Protein AF-0000000075739418 (afdb_homodimer)

Radius of gyration: 28.72 Å; Cα contacts (8 Å, |Δi|>4): 915; chains: 2; bounding box: 95×94×82 Å

Foldseek 3Di:
DDPDPPDDPPPPVPPPVVVVVVLVVLLVVLQVLLLLLLLLQLLLCVFQVHRLLCLVVLVVVLVVCVVPVVPDPNLLSVLSNVLLVLLLVVLCVLQDPPLDRALLSLLVLLLLLLVLLVCLLCCVPPPVNVVVCVVVVHDNSSSSSSSSSSSLSNQLNSQCSHPPASRGSSPLVVLVVVLVVQVVCCVPPNRPVSNNVSSVSSVVSSVVSNVVSNVVCVVSPSNSSNVSSVVSNVSSVVSVVVSVVVVVVVVVVVVPPPPVVDDPPPPPD/DDPDPPDDPPPPVPPPVVVVVVLVVLLVVLLVLLLLLLLLQLLLCVFQVHRLLCLVVLVVVLVVCVVPVVPDPNLLSVLSNVLLVLLLVVLCVLQDPPLDRALLSLLVLLLLLLVLLVCLLCCVPPPVNVVVCVVVVHDNSSSSSSSSSSSLSNQLNSQCSHPPASRGSSPLVVLVVVLVVQVVCCVPPNRPVSNNVSSVSSVVSSVVSNVVSNVVCVVSPSNSSNVSSVVSNVSSVVSVVVSVVVVVVVVVVVVVPPPVVDDPPPPPD

Structure (mmCIF, N/CA/C/O backbone):
data_AF-0000000075739418-model_v1
#
loop_
_entity.id
_entity.type
_entity.pdbx_description
1 polymer 'Conserved hypothetical membrane protein'
#
loop_
_atom_site.group_PDB
_atom_site.id
_atom_site.type_symbol
_atom_site.label_atom_id
_atom_site.label_alt_id
_atom_site.label_comp_id
_atom_site.label_asym_id
_atom_site.label_entity_id
_atom_site.label_seq_id
_atom_site.pdbx_PDB_ins_code
_atom_site.Cartn_x
_atom_site.Cartn_y
_atom_site.Cartn_z
_atom_site.occupancy
_atom_site.B_iso_or_equiv
_atom_site.auth_seq_id
_atom_site.auth_comp_id
_atom_site.auth_asym_id
_atom_site.auth_atom_id
_atom_site.pdbx_PDB_model_num
ATOM 1 N N . MET A 1 1 ? 26.734 69.5 -6.883 1 33.28 1 MET A N 1
ATOM 2 C CA . MET A 1 1 ? 26.125 68.5 -5.949 1 33.28 1 MET A CA 1
ATOM 3 C C . MET A 1 1 ? 25.641 67.25 -6.672 1 33.28 1 MET A C 1
ATOM 5 O O . MET A 1 1 ? 24.688 67.312 -7.449 1 33.28 1 MET A O 1
ATOM 9 N N . LYS A 1 2 ? 26.562 66.312 -7.051 1 45.12 2 LYS A N 1
ATOM 10 C CA . LYS A 1 2 ? 26.406 65.125 -7.902 1 45.12 2 LYS A CA 1
ATOM 11 C C . LYS A 1 2 ? 25.469 64.125 -7.258 1 45.12 2 LYS A C 1
ATOM 13 O O . LYS A 1 2 ? 25.578 63.844 -6.059 1 45.12 2 LYS A O 1
ATOM 18 N N . PRO A 1 3 ? 24.281 63.875 -7.848 1 43.75 3 PRO A N 1
ATOM 19 C CA . PRO A 1 3 ? 23.344 62.938 -7.246 1 43.75 3 PRO A CA 1
ATOM 20 C C . PRO A 1 3 ? 23.969 61.594 -6.941 1 43.75 3 PRO A C 1
ATOM 22 O O . PRO A 1 3 ? 24.891 61.156 -7.641 1 43.75 3 PRO A O 1
ATOM 25 N N . HIS A 1 4 ? 24.062 61.156 -5.66 1 43.66 4 HIS A N 1
ATOM 26 C CA . HIS A 1 4 ? 24.578 59.875 -5.156 1 43.66 4 HIS A CA 1
ATOM 27 C C . HIS A 1 4 ? 23.844 58.719 -5.789 1 43.66 4 HIS A C 1
ATOM 29 O O . HIS A 1 4 ? 22.625 58.75 -5.953 1 43.66 4 HIS A O 1
ATOM 35 N N . PRO A 1 5 ? 24.5 57.875 -6.637 1 45.06 5 PRO A N 1
ATOM 36 C CA . PRO A 1 5 ? 23.906 56.719 -7.301 1 45.06 5 PRO A CA 1
ATOM 37 C C . PRO A 1 5 ? 23.141 55.812 -6.336 1 45.06 5 PRO A C 1
ATOM 39 O O . PRO A 1 5 ? 23.562 55.625 -5.191 1 45.06 5 PRO A O 1
ATOM 42 N N . GLY A 1 6 ? 21.766 55.812 -6.324 1 41.09 6 GLY A N 1
ATOM 43 C CA . GLY A 1 6 ? 20.859 54.969 -5.555 1 41.09 6 GLY A CA 1
ATOM 44 C C . GLY A 1 6 ? 21.25 53.5 -5.555 1 41.09 6 GLY A C 1
ATOM 45 O O . GLY A 1 6 ? 21.797 53 -6.539 1 41.09 6 GLY A O 1
ATOM 46 N N . THR A 1 7 ? 21.656 52.906 -4.395 1 43.12 7 THR A N 1
ATOM 47 C CA . THR A 1 7 ? 21.953 51.5 -4.109 1 43.12 7 THR A CA 1
ATOM 48 C C . THR A 1 7 ? 20.859 50.594 -4.66 1 43.12 7 THR A C 1
ATOM 50 O O . THR A 1 7 ? 19.688 50.781 -4.328 1 43.12 7 THR A O 1
ATOM 53 N N . ARG A 1 8 ? 21.062 50.031 -5.875 1 42.56 8 ARG A N 1
ATOM 54 C CA . ARG A 1 8 ? 20.172 49.031 -6.43 1 42.56 8 ARG A CA 1
ATOM 55 C C . ARG A 1 8 ? 19.875 47.906 -5.414 1 42.56 8 ARG A C 1
ATOM 57 O O . ARG A 1 8 ? 20.797 47.406 -4.762 1 42.56 8 ARG A O 1
ATOM 64 N N . PRO A 1 9 ? 18.625 47.781 -4.973 1 40.5 9 PRO A N 1
ATOM 65 C CA . PRO A 1 9 ? 18.297 46.688 -4.043 1 40.5 9 PRO A CA 1
ATOM 66 C C . PRO A 1 9 ? 18.875 45.344 -4.484 1 40.5 9 PRO A C 1
ATOM 68 O O . PRO A 1 9 ? 18.859 45.031 -5.676 1 40.5 9 PRO A O 1
ATOM 71 N N . GLN A 1 10 ? 19.906 44.812 -3.838 1 38.38 10 GLN A N 1
ATOM 72 C CA . GLN A 1 10 ? 20.391 43.438 -4 1 38.38 10 GLN A CA 1
ATOM 73 C C . GLN A 1 10 ? 19.219 42.469 -4.109 1 38.38 10 GLN A C 1
ATOM 75 O O . GLN A 1 10 ? 18.359 42.406 -3.227 1 38.38 10 GLN A O 1
ATOM 80 N N . SER A 1 11 ? 18.75 42.156 -5.316 1 37.47 11 SER A N 1
ATOM 81 C CA . SER A 1 11 ? 17.766 41.094 -5.602 1 37.47 11 SER A CA 1
ATOM 82 C C . SER A 1 11 ? 17.984 39.906 -4.699 1 37.47 11 SER A C 1
ATOM 84 O O . SER A 1 11 ? 19.094 39.375 -4.57 1 37.47 11 SER A O 1
ATOM 86 N N . LEU A 1 12 ? 17.141 39.688 -3.721 1 36.88 12 LEU A N 1
ATOM 87 C CA . LEU A 1 12 ? 16.906 38.5 -2.916 1 36.88 12 LEU A CA 1
ATOM 88 C C . LEU A 1 12 ? 16.891 37.25 -3.791 1 36.88 12 LEU A C 1
ATOM 90 O O . LEU A 1 12 ? 15.844 36.625 -3.992 1 36.88 12 LEU A O 1
ATOM 94 N N . ALA A 1 13 ? 17.531 37.188 -4.879 1 39.91 13 ALA A N 1
ATOM 95 C CA . ALA A 1 13 ? 17.578 36.031 -5.77 1 39.91 13 ALA A CA 1
ATOM 96 C C . ALA A 1 13 ? 18.125 34.812 -5.043 1 39.91 13 ALA A C 1
ATOM 98 O O . ALA A 1 13 ? 18.094 33.688 -5.578 1 39.91 13 ALA A O 1
ATOM 99 N N . THR A 1 14 ? 18.812 34.875 -3.984 1 41.44 14 THR A N 1
ATOM 100 C CA . THR A 1 14 ? 19.531 33.719 -3.5 1 41.44 14 THR A CA 1
ATOM 101 C C . THR A 1 14 ? 18.562 32.688 -2.926 1 41.44 14 THR A C 1
ATOM 103 O O . THR A 1 14 ? 18.875 31.484 -2.871 1 41.44 14 THR A O 1
ATOM 106 N N . GLY A 1 15 ? 17.391 33.031 -2.426 1 39.84 15 GLY A N 1
ATOM 107 C CA . GLY A 1 15 ? 16.547 32.125 -1.687 1 39.84 15 GLY A CA 1
ATOM 108 C C . GLY A 1 15 ? 15.805 31.141 -2.58 1 39.84 15 GLY A C 1
ATOM 109 O O . GLY A 1 15 ? 15.281 30.125 -2.104 1 39.84 15 GLY A O 1
ATOM 110 N N . HIS A 1 16 ? 15.352 31.453 -3.744 1 44.53 16 HIS A N 1
ATOM 111 C CA . HIS A 1 16 ? 14.562 30.609 -4.637 1 44.53 16 HIS A CA 1
ATOM 112 C C . HIS A 1 16 ? 15.391 29.453 -5.18 1 44.53 16 HIS A C 1
ATOM 114 O O . HIS A 1 16 ? 14.859 28.375 -5.43 1 44.53 16 HIS A O 1
ATOM 120 N N . ASP A 1 17 ? 16.578 29.609 -5.52 1 43.5 17 ASP A N 1
ATOM 121 C CA . ASP A 1 17 ? 17.453 28.594 -6.105 1 43.5 17 ASP A CA 1
ATOM 122 C C . ASP A 1 17 ? 17.672 27.438 -5.129 1 43.5 17 ASP A C 1
ATOM 124 O O . ASP A 1 17 ? 17.781 26.281 -5.539 1 43.5 17 ASP A O 1
ATOM 128 N N . GLY A 1 18 ? 17.859 27.781 -3.9 1 43.75 18 GLY A N 1
ATOM 129 C CA . GLY A 1 18 ? 18.094 26.781 -2.873 1 43.75 18 GLY A CA 1
ATOM 130 C C . GLY A 1 18 ? 16.938 25.812 -2.689 1 43.75 18 GLY A C 1
ATOM 131 O O . GLY A 1 18 ? 17.141 24.625 -2.436 1 43.75 18 GLY A O 1
ATOM 132 N N . HIS A 1 19 ? 15.672 26.359 -2.836 1 49.22 19 HIS A N 1
ATOM 133 C CA . HIS A 1 19 ? 14.453 25.578 -2.637 1 49.22 19 HIS A CA 1
ATOM 134 C C . HIS A 1 19 ? 14.211 24.625 -3.801 1 49.22 19 HIS A C 1
ATOM 136 O O . HIS A 1 19 ? 13.781 23.484 -3.598 1 49.22 19 HIS A O 1
ATOM 142 N N . LEU A 1 20 ? 14.406 25.188 -5.113 1 45.75 20 LEU A N 1
ATOM 143 C CA . LEU A 1 20 ? 14.234 24.344 -6.293 1 45.75 20 LEU A CA 1
ATOM 144 C C . LEU A 1 20 ? 15.242 23.203 -6.301 1 45.75 20 LEU A C 1
ATOM 146 O O . LEU A 1 20 ? 14.938 22.094 -6.742 1 45.75 20 LEU A O 1
ATOM 150 N N . SER A 1 21 ? 16.469 23.609 -5.852 1 55.28 21 SER A N 1
ATOM 151 C CA . SER A 1 21 ? 17.547 22.625 -5.793 1 55.28 21 SER A CA 1
ATOM 152 C C . SER A 1 21 ? 17.203 21.5 -4.816 1 55.28 21 SER A C 1
ATOM 154 O O . SER A 1 21 ? 17.406 20.328 -5.121 1 55.28 21 SER A O 1
ATOM 156 N N . SER A 1 22 ? 16.406 21.984 -3.965 1 72.31 22 SER A N 1
ATOM 157 C CA . SER A 1 22 ? 16.047 21.031 -2.924 1 72.31 22 SER A CA 1
ATOM 158 C C . SER A 1 22 ? 14.922 20.109 -3.396 1 72.31 22 SER A C 1
ATOM 160 O O . SER A 1 22 ? 14.945 18.906 -3.117 1 72.31 22 SER A O 1
ATOM 162 N N . LYS A 1 23 ? 14.125 20.703 -4.391 1 76.56 23 LYS A N 1
ATOM 163 C CA . LYS A 1 23 ? 13.016 19.906 -4.91 1 76.56 23 LYS A CA 1
ATOM 164 C C . LYS A 1 23 ? 13.508 18.859 -5.906 1 76.56 23 LYS A C 1
ATOM 166 O O . LYS A 1 23 ? 13.047 17.719 -5.891 1 76.56 23 LYS A O 1
ATOM 171 N N . ARG A 1 24 ? 14.445 19.312 -6.719 1 77.75 24 ARG A N 1
ATOM 172 C CA . ARG A 1 24 ? 14.984 18.391 -7.723 1 77.75 24 ARG A CA 1
ATOM 173 C C . ARG A 1 24 ? 15.773 17.266 -7.07 1 77.75 24 ARG A C 1
ATOM 175 O O . ARG A 1 24 ? 15.703 16.125 -7.512 1 77.75 24 ARG A O 1
ATOM 182 N N . VAL A 1 25 ? 16.5 17.594 -6.078 1 75.94 25 VAL A N 1
ATOM 183 C CA . VAL A 1 25 ? 17.297 16.609 -5.367 1 75.94 25 VAL A CA 1
ATOM 184 C C . VAL A 1 25 ? 16.375 15.609 -4.664 1 75.94 25 VAL A C 1
ATOM 186 O O . VAL A 1 25 ? 16.625 14.406 -4.691 1 75.94 25 VAL A O 1
ATOM 189 N N . LEU A 1 26 ? 15.305 16.125 -4.184 1 76.94 26 LEU A N 1
ATOM 190 C CA . LEU A 1 26 ? 14.344 15.258 -3.508 1 76.94 26 LEU A CA 1
ATOM 191 C C . LEU A 1 26 ? 13.672 14.305 -4.5 1 76.94 26 LEU A C 1
ATOM 193 O O . LEU A 1 26 ? 13.5 13.117 -4.211 1 76.94 26 LEU A O 1
ATOM 197 N N . LEU A 1 27 ? 13.391 14.836 -5.656 1 80.25 27 LEU A N 1
ATOM 198 C CA . LEU A 1 27 ? 12.742 14.031 -6.688 1 80.25 27 LEU A CA 1
ATOM 199 C C . LEU A 1 27 ? 13.68 12.945 -7.199 1 80.25 27 LEU A C 1
ATOM 201 O O . LEU A 1 27 ? 13.266 11.797 -7.387 1 80.25 27 LEU A O 1
ATOM 205 N N . SER A 1 28 ? 14.852 13.352 -7.383 1 84.75 28 SER A N 1
ATOM 206 C CA . SER A 1 28 ? 15.828 12.391 -7.879 1 84.75 28 SER A CA 1
ATOM 207 C C . SER A 1 28 ? 16.109 11.305 -6.848 1 84.75 28 SER A C 1
ATOM 209 O O . SER A 1 28 ? 16.188 10.117 -7.195 1 84.75 28 SER A O 1
ATOM 211 N N . TYR A 1 29 ? 16.203 11.742 -5.648 1 84.62 29 TYR A N 1
ATOM 212 C CA . TYR A 1 29 ? 16.469 10.797 -4.566 1 84.62 29 TYR A CA 1
ATOM 213 C C . TYR A 1 29 ? 15.289 9.859 -4.355 1 84.62 29 TYR A C 1
ATOM 215 O O . TYR A 1 29 ? 15.453 8.633 -4.363 1 84.62 29 TYR A O 1
ATOM 223 N N . SER A 1 30 ? 14.148 10.406 -4.281 1 86.94 30 SER A N 1
ATOM 224 C CA . SER A 1 30 ? 12.953 9.594 -4.082 1 86.94 30 SER A CA 1
ATOM 225 C C . SER A 1 30 ? 12.68 8.695 -5.281 1 86.94 30 SER A C 1
ATOM 227 O O . SER A 1 30 ? 12.289 7.539 -5.121 1 86.94 30 SER A O 1
ATOM 229 N N . GLY A 1 31 ? 12.891 9.25 -6.422 1 90.88 31 GLY A N 1
ATOM 230 C CA . GLY A 1 31 ? 12.711 8.469 -7.637 1 90.88 31 GLY A CA 1
ATOM 231 C C . GLY A 1 31 ? 13.672 7.301 -7.738 1 90.88 31 GLY A C 1
ATOM 232 O O . GLY A 1 31 ? 13.273 6.199 -8.133 1 90.88 31 GLY A O 1
ATOM 233 N N . SER A 1 32 ? 14.93 7.527 -7.434 1 94 32 SER A N 1
ATOM 234 C CA . SER A 1 32 ? 15.93 6.469 -7.48 1 94 32 SER A CA 1
ATOM 235 C C . SER A 1 32 ? 15.602 5.355 -6.488 1 94 32 SER A C 1
ATOM 237 O O . SER A 1 32 ? 15.727 4.172 -6.809 1 94 32 SER A O 1
ATOM 239 N N . LEU A 1 33 ? 15.195 5.773 -5.352 1 94.31 33 LEU A N 1
ATOM 240 C CA . LEU A 1 33 ? 14.844 4.785 -4.336 1 94.31 33 LEU A CA 1
ATOM 241 C C . LEU A 1 33 ? 13.594 4.012 -4.734 1 94.31 33 LEU A C 1
ATOM 243 O O . LEU A 1 33 ? 13.484 2.816 -4.453 1 94.31 33 LEU A O 1
ATOM 247 N N . ALA A 1 34 ? 12.688 4.703 -5.426 1 95.5 34 ALA A N 1
ATOM 248 C CA . ALA A 1 34 ? 11.5 4.02 -5.934 1 95.5 34 ALA A CA 1
ATOM 249 C C . ALA A 1 34 ? 11.883 2.99 -6.996 1 95.5 34 ALA A C 1
ATOM 251 O O . ALA A 1 34 ? 11.328 1.887 -7.023 1 95.5 34 ALA A O 1
ATOM 252 N N . PHE A 1 35 ? 12.82 3.385 -7.855 1 97 35 PHE A N 1
ATOM 253 C CA . PHE A 1 35 ? 13.336 2.453 -8.852 1 97 35 PHE A CA 1
ATOM 254 C C . PHE A 1 35 ? 13.945 1.227 -8.18 1 97 35 PHE A C 1
ATOM 256 O O . PHE A 1 35 ? 13.672 0.094 -8.578 1 97 35 PHE A O 1
ATOM 263 N N . ILE A 1 36 ? 14.719 1.446 -7.18 1 97.44 36 ILE A N 1
ATOM 264 C CA . ILE A 1 36 ? 15.375 0.381 -6.43 1 97.44 36 ILE A CA 1
ATOM 265 C C . ILE A 1 36 ? 14.32 -0.512 -5.777 1 97.44 36 ILE A C 1
ATOM 267 O O . ILE A 1 36 ? 14.422 -1.739 -5.816 1 97.44 36 ILE A O 1
ATOM 271 N N . ALA A 1 37 ? 13.336 0.09 -5.172 1 97.19 37 ALA A N 1
ATOM 272 C CA . ALA A 1 37 ? 12.273 -0.66 -4.508 1 97.19 37 ALA A CA 1
ATOM 273 C C . ALA A 1 37 ? 11.523 -1.548 -5.5 1 97.19 37 ALA A C 1
ATOM 275 O O . ALA A 1 37 ? 11.219 -2.705 -5.199 1 97.19 37 ALA A O 1
ATOM 276 N N . GLY A 1 38 ? 11.188 -0.98 -6.707 1 96.81 38 GLY A N 1
ATOM 277 C CA . GLY A 1 38 ? 10.547 -1.774 -7.742 1 96.81 38 GLY A CA 1
ATOM 278 C C . GLY A 1 38 ? 11.391 -2.951 -8.195 1 96.81 38 GLY A C 1
ATOM 279 O O . GLY A 1 38 ? 10.875 -4.055 -8.391 1 96.81 38 GLY A O 1
ATOM 280 N N . PHE A 1 39 ? 12.711 -2.711 -8.359 1 97.56 39 PHE A N 1
ATOM 281 C CA . PHE A 1 39 ? 13.664 -3.75 -8.734 1 97.56 39 PHE A CA 1
ATOM 282 C C . PHE A 1 39 ? 13.68 -4.867 -7.695 1 97.56 39 PHE A C 1
ATOM 284 O O . PHE A 1 39 ? 13.555 -6.043 -8.039 1 97.56 39 PHE A O 1
ATOM 291 N N . VAL A 1 40 ? 13.766 -4.484 -6.449 1 97.06 40 VAL A N 1
ATOM 292 C CA . VAL A 1 40 ? 13.852 -5.426 -5.34 1 97.06 40 VAL A CA 1
ATOM 293 C C . VAL A 1 40 ? 12.547 -6.211 -5.219 1 97.06 40 VAL A C 1
ATOM 295 O O . VAL A 1 40 ? 12.562 -7.422 -4.98 1 97.06 40 VAL A O 1
ATOM 298 N N . ASN A 1 41 ? 11.438 -5.539 -5.406 1 95.94 41 ASN A N 1
ATOM 299 C CA . ASN A 1 41 ? 10.141 -6.207 -5.324 1 95.94 41 ASN A CA 1
ATOM 300 C C . ASN A 1 41 ? 9.984 -7.262 -6.418 1 95.94 41 ASN A C 1
ATOM 302 O O . ASN A 1 41 ? 9.477 -8.352 -6.164 1 95.94 41 ASN A O 1
ATOM 306 N N . ALA A 1 42 ? 10.383 -6.93 -7.609 1 94.75 42 ALA A N 1
ATOM 307 C CA . ALA A 1 42 ? 10.281 -7.863 -8.727 1 94.75 42 ALA A CA 1
ATOM 308 C C . ALA A 1 42 ? 11.18 -9.078 -8.5 1 94.75 42 ALA A C 1
ATOM 310 O O . ALA A 1 42 ? 10.75 -10.219 -8.703 1 94.75 42 ALA A O 1
ATOM 311 N N . VAL A 1 43 ? 12.383 -8.836 -8.047 1 94.88 43 VAL A N 1
ATOM 312 C CA . VAL A 1 43 ? 13.297 -9.945 -7.777 1 94.88 43 VAL A CA 1
ATOM 313 C C . VAL A 1 43 ? 12.773 -10.781 -6.617 1 94.88 43 VAL A C 1
ATOM 315 O O . VAL A 1 43 ? 12.844 -12.016 -6.648 1 94.88 43 VAL A O 1
ATOM 318 N N . GLY A 1 44 ? 12.266 -10.055 -5.59 1 93.31 44 GLY A N 1
ATOM 319 C CA . GLY A 1 44 ? 11.633 -10.766 -4.492 1 93.31 44 GLY A CA 1
ATOM 320 C C . GLY A 1 44 ? 10.492 -11.664 -4.941 1 93.31 44 GLY A C 1
ATOM 321 O O . GLY A 1 44 ? 10.367 -12.797 -4.465 1 93.31 44 GLY A O 1
ATOM 322 N N . LEU A 1 45 ? 9.711 -11.188 -5.824 1 90.81 45 LEU A N 1
ATOM 323 C CA . LEU A 1 45 ? 8.609 -11.977 -6.359 1 90.81 45 LEU A CA 1
ATOM 324 C C . LEU A 1 45 ? 9.125 -13.203 -7.102 1 90.81 45 LEU A C 1
ATOM 326 O O . LEU A 1 45 ? 8.555 -14.297 -6.977 1 90.81 45 LEU A O 1
ATOM 330 N N . LEU A 1 46 ? 10.203 -13.109 -7.855 1 89.88 46 LEU A N 1
ATOM 331 C CA . LEU A 1 46 ? 10.797 -14.227 -8.578 1 89.88 46 LEU A CA 1
ATOM 332 C C . LEU A 1 46 ? 11.336 -15.273 -7.609 1 89.88 46 LEU A C 1
ATOM 334 O O . LEU A 1 46 ? 11.203 -16.469 -7.844 1 89.88 46 LEU A O 1
ATOM 338 N N . LEU A 1 47 ? 11.875 -14.781 -6.492 1 87.88 47 LEU A N 1
ATOM 339 C CA . LEU A 1 47 ? 12.578 -15.672 -5.574 1 87.88 47 LEU A CA 1
ATOM 340 C C . LEU A 1 47 ? 11.609 -16.312 -4.59 1 87.88 47 LEU A C 1
ATOM 342 O O . LEU A 1 47 ? 11.766 -17.484 -4.227 1 87.88 47 LEU A O 1
ATOM 346 N N . LEU A 1 48 ? 10.586 -15.547 -4.164 1 88.94 48 LEU A N 1
ATOM 347 C CA . LEU A 1 48 ? 9.781 -15.961 -3.02 1 88.94 48 LEU A CA 1
ATOM 348 C C . LEU A 1 48 ? 8.336 -16.203 -3.428 1 88.94 48 LEU A C 1
ATOM 350 O O . LEU A 1 48 ? 7.527 -16.672 -2.627 1 88.94 48 LEU A O 1
ATOM 354 N N . ALA A 1 49 ? 7.914 -15.836 -4.641 1 84.69 49 ALA A N 1
ATOM 355 C CA . ALA A 1 49 ? 6.559 -15.961 -5.172 1 84.69 49 ALA A CA 1
ATOM 356 C C . ALA A 1 49 ? 5.648 -14.875 -4.605 1 84.69 49 ALA A C 1
ATOM 358 O O . ALA A 1 49 ? 4.465 -14.812 -4.941 1 84.69 49 ALA A O 1
ATOM 359 N N . PHE A 1 50 ? 6.254 -14.008 -3.734 1 82.81 50 PHE A N 1
ATOM 360 C CA . PHE A 1 50 ? 5.496 -12.906 -3.15 1 82.81 50 PHE A CA 1
ATOM 361 C C . PHE A 1 50 ? 6.27 -11.602 -3.254 1 82.81 50 PHE A C 1
ATOM 363 O O . PHE A 1 50 ? 7.484 -11.578 -3.043 1 82.81 50 PHE A O 1
ATOM 370 N N . PRO A 1 51 ? 5.508 -10.57 -3.598 1 79.81 51 PRO A N 1
ATOM 371 C CA . PRO A 1 51 ? 6.188 -9.273 -3.48 1 79.81 51 PRO A CA 1
ATOM 372 C C . PRO A 1 51 ? 6.406 -8.852 -2.029 1 79.81 51 PRO A C 1
ATOM 374 O O . PRO A 1 51 ? 5.488 -8.953 -1.209 1 79.81 51 PRO A O 1
ATOM 377 N N . VAL A 1 52 ? 7.605 -8.367 -1.721 1 89.31 52 VAL A N 1
ATOM 378 C CA . VAL A 1 52 ? 8.047 -8.172 -0.342 1 89.31 52 VAL A CA 1
ATOM 379 C C . VAL A 1 52 ? 7.633 -6.785 0.145 1 89.31 52 VAL A C 1
ATOM 381 O O . VAL A 1 52 ? 7.52 -6.555 1.351 1 89.31 52 VAL A O 1
ATOM 384 N N . GLY A 1 53 ? 7.445 -5.879 -0.722 1 90.94 53 GLY A N 1
ATOM 385 C CA . GLY A 1 53 ? 7.035 -4.535 -0.344 1 90.94 53 GLY A CA 1
ATOM 386 C C . GLY A 1 53 ? 5.543 -4.309 -0.468 1 90.94 53 GLY A C 1
ATOM 387 O O . GLY A 1 53 ? 5.07 -3.17 -0.4 1 90.94 53 GLY A O 1
ATOM 388 N N . ASN A 1 54 ? 4.789 -5.312 -0.64 1 90.06 54 ASN A N 1
ATOM 389 C CA . ASN A 1 54 ? 3.352 -5.254 -0.869 1 90.06 54 ASN A CA 1
ATOM 390 C C . ASN A 1 54 ? 2.57 -5.734 0.35 1 90.06 54 ASN A C 1
ATOM 392 O O . ASN A 1 54 ? 1.867 -6.746 0.283 1 90.06 54 ASN A O 1
ATOM 396 N N . LEU A 1 55 ? 2.492 -4.961 1.368 1 93.25 55 LEU A N 1
ATOM 397 C CA . LEU A 1 55 ? 1.994 -5.441 2.652 1 93.25 55 LEU A CA 1
ATOM 398 C C . LEU A 1 55 ? 0.474 -5.566 2.631 1 93.25 55 LEU A C 1
ATOM 400 O O . LEU A 1 55 ? -0.099 -6.348 3.396 1 93.25 55 LEU A O 1
ATOM 404 N N . THR A 1 56 ? -0.206 -4.844 1.753 1 92.81 56 THR A N 1
ATOM 405 C CA . THR A 1 56 ? -1.643 -5.059 1.618 1 92.81 56 THR A CA 1
ATOM 406 C C . THR A 1 56 ? -1.935 -6.469 1.11 1 92.81 56 THR A C 1
ATOM 408 O O . THR A 1 56 ? -2.773 -7.176 1.674 1 92.81 56 THR A O 1
ATOM 411 N N . GLY A 1 57 ? -1.244 -6.91 0.089 1 90.94 57 GLY A N 1
ATOM 412 C CA . GLY A 1 57 ? -1.383 -8.266 -0.418 1 90.94 57 GLY A CA 1
ATOM 413 C C . GLY A 1 57 ? -0.956 -9.32 0.582 1 90.94 57 GLY A C 1
ATOM 414 O O . GLY A 1 57 ? -1.644 -10.328 0.758 1 90.94 57 GLY A O 1
ATOM 415 N N . VAL A 1 58 ? 0.133 -9.062 1.273 1 92.38 58 VAL A N 1
ATOM 416 C CA . VAL A 1 58 ? 0.66 -9.992 2.268 1 92.38 58 VAL A CA 1
ATOM 417 C C . VAL A 1 58 ? -0.353 -10.172 3.395 1 92.38 58 VAL A C 1
ATOM 419 O O . VAL A 1 58 ? -0.614 -11.297 3.832 1 92.38 58 VAL A O 1
ATOM 422 N N . THR A 1 59 ? -0.938 -9.102 3.773 1 92.5 59 THR A N 1
ATOM 423 C CA . THR A 1 59 ? -1.909 -9.164 4.859 1 92.5 59 THR A CA 1
ATOM 424 C C . THR A 1 59 ? -3.178 -9.883 4.414 1 92.5 59 THR A C 1
ATOM 426 O O . THR A 1 59 ? -3.768 -10.648 5.18 1 92.5 59 THR A O 1
ATOM 429 N N . THR A 1 60 ? -3.598 -9.594 3.205 1 92.06 60 THR A N 1
ATOM 430 C CA . THR A 1 60 ? -4.742 -10.32 2.664 1 92.06 60 THR A CA 1
ATOM 431 C C . THR A 1 60 ? -4.48 -11.82 2.668 1 92.06 60 THR A C 1
ATOM 433 O O . THR A 1 60 ? -5.297 -12.602 3.164 1 92.06 60 THR A O 1
ATOM 436 N N . GLN A 1 61 ? -3.348 -12.203 2.193 1 92.12 61 GLN A N 1
ATOM 437 C CA . GLN A 1 61 ? -3.02 -13.617 2.07 1 92.12 61 GLN A CA 1
ATOM 438 C C . GLN A 1 61 ? -2.787 -14.25 3.439 1 92.12 61 GLN A C 1
ATOM 440 O O . GLN A 1 61 ? -3.096 -15.422 3.648 1 92.12 61 GLN A O 1
ATOM 445 N N . LEU A 1 62 ? -2.285 -13.477 4.348 1 91.75 62 LEU A N 1
ATOM 446 C CA . LEU A 1 62 ? -2.174 -13.969 5.715 1 91.75 62 LEU A CA 1
ATOM 447 C C . LEU A 1 62 ? -3.551 -14.25 6.309 1 91.75 62 LEU A C 1
ATOM 449 O O . LEU A 1 62 ? -3.744 -15.258 6.996 1 91.75 62 LEU A O 1
ATOM 453 N N . GLY A 1 63 ? -4.461 -13.359 6.082 1 90.62 63 GLY A N 1
ATOM 454 C CA . GLY A 1 63 ? -5.836 -13.602 6.492 1 90.62 63 GLY A CA 1
ATOM 455 C C . GLY A 1 63 ? -6.43 -14.852 5.875 1 90.62 63 GLY A C 1
ATOM 456 O O . GLY A 1 63 ? -7.031 -15.672 6.574 1 90.62 63 GLY A O 1
ATOM 457 N N . MET A 1 64 ? -6.219 -15.008 4.629 1 88.94 64 MET A N 1
ATOM 458 C CA . MET A 1 64 ? -6.715 -16.188 3.928 1 88.94 64 MET A CA 1
ATOM 459 C C . MET A 1 64 ? -6.043 -17.453 4.449 1 88.94 64 MET A C 1
ATOM 461 O O . MET A 1 64 ? -6.691 -18.484 4.609 1 88.94 64 MET A O 1
ATOM 465 N N . ASN A 1 65 ? -4.723 -17.328 4.664 1 87.75 65 ASN A N 1
ATOM 466 C CA . ASN A 1 65 ? -3.967 -18.469 5.184 1 87.75 65 ASN A CA 1
ATOM 467 C C . ASN A 1 65 ? -4.473 -18.891 6.559 1 87.75 65 ASN A C 1
ATOM 469 O O . ASN A 1 65 ? -4.453 -20.078 6.887 1 87.75 65 ASN A O 1
ATOM 473 N N . THR A 1 66 ? -4.934 -17.938 7.309 1 83.44 66 THR A N 1
ATOM 474 C CA . THR A 1 66 ? -5.477 -18.266 8.625 1 83.44 66 THR A CA 1
ATOM 475 C C . THR A 1 66 ? -6.754 -19.078 8.5 1 83.44 66 THR A C 1
ATOM 477 O O . THR A 1 66 ? -7.023 -19.953 9.336 1 83.44 66 THR A O 1
ATOM 480 N N . ALA A 1 67 ? -7.512 -18.906 7.434 1 83.75 67 ALA A N 1
ATOM 481 C CA . ALA A 1 67 ? -8.75 -19.641 7.195 1 83.75 67 ALA A CA 1
ATOM 482 C C . ALA A 1 67 ? -8.469 -21 6.547 1 83.75 67 ALA A C 1
ATOM 484 O O . ALA A 1 67 ? -9.227 -21.953 6.727 1 83.75 67 ALA A O 1
ATOM 485 N N . ASN A 1 68 ? -7.32 -21.062 5.781 1 84.38 68 ASN A N 1
ATOM 486 C CA . ASN A 1 68 ? -6.871 -22.281 5.113 1 84.38 68 ASN A CA 1
ATOM 487 C C . ASN A 1 68 ? -5.352 -22.344 5.023 1 84.38 68 ASN A C 1
ATOM 489 O O . ASN A 1 68 ? -4.766 -21.953 4.012 1 84.38 68 ASN A O 1
ATOM 493 N N . PRO A 1 69 ? -4.727 -22.969 6.004 1 77.19 69 PRO A N 1
ATOM 494 C CA . PRO A 1 69 ? -3.268 -22.938 6.129 1 77.19 69 PRO A CA 1
ATOM 495 C C . PRO A 1 69 ? -2.562 -23.641 4.977 1 77.19 69 PRO A C 1
ATOM 497 O O . PRO A 1 69 ? -1.366 -23.438 4.758 1 77.19 69 PRO A O 1
ATOM 500 N N . TRP A 1 70 ? -3.242 -24.359 4.207 1 71.44 70 TRP A N 1
ATOM 501 C CA . TRP A 1 70 ? -2.604 -25.078 3.113 1 71.44 70 TRP A CA 1
ATOM 502 C C . TRP A 1 70 ? -2.57 -24.234 1.844 1 71.44 70 TRP A C 1
ATOM 504 O O . TRP A 1 70 ? -1.978 -24.641 0.84 1 71.44 70 TRP A O 1
ATOM 514 N N . LEU A 1 71 ? -3.068 -23.125 2.008 1 69 71 LEU A N 1
ATOM 515 C CA . LEU A 1 71 ? -3.219 -22.328 0.79 1 69 71 LEU A CA 1
ATOM 516 C C . LEU A 1 71 ? -1.913 -21.625 0.435 1 69 71 LEU A C 1
ATOM 518 O O . LEU A 1 71 ? -1.541 -21.562 -0.739 1 69 71 LEU A O 1
ATOM 522 N N . TYR A 1 72 ? -1.3 -21.078 1.428 1 69.31 72 TYR A N 1
ATOM 523 C CA . TYR A 1 72 ? -0.07 -20.328 1.201 1 69.31 72 TYR A CA 1
ATOM 524 C C . TYR A 1 72 ? 1.007 -20.734 2.201 1 69.31 72 TYR A C 1
ATOM 526 O O . TYR A 1 72 ? 0.723 -21.422 3.188 1 69.31 72 TYR A O 1
ATOM 534 N N . GLU A 1 73 ? 2.229 -20.406 1.753 1 78.56 73 GLU A N 1
ATOM 535 C CA . GLU A 1 73 ? 3.303 -20.516 2.734 1 78.56 73 GLU A CA 1
ATOM 536 C C . GLU A 1 73 ? 3.246 -19.391 3.754 1 78.56 73 GLU A C 1
ATOM 538 O O . GLU A 1 73 ? 3.924 -18.359 3.596 1 78.56 73 GLU A O 1
ATOM 543 N N . GLY A 1 74 ? 2.395 -19.547 4.734 1 86.69 74 GLY A N 1
ATOM 544 C CA . GLY A 1 74 ? 2.125 -18.531 5.742 1 86.69 74 GLY A CA 1
ATOM 545 C C . GLY A 1 74 ? 3.379 -18.016 6.426 1 86.69 74 GLY A C 1
ATOM 546 O O . GLY A 1 74 ? 3.436 -16.859 6.844 1 86.69 74 GLY A O 1
ATOM 547 N N . HIS A 1 75 ? 4.379 -18.875 6.449 1 88.19 75 HIS A N 1
ATOM 548 C CA . HIS A 1 75 ? 5.613 -18.5 7.133 1 88.19 75 HIS A CA 1
ATOM 549 C C . HIS A 1 75 ? 6.371 -17.438 6.352 1 88.19 75 HIS A C 1
ATOM 551 O O . HIS A 1 75 ? 6.957 -16.531 6.941 1 88.19 75 HIS A O 1
ATOM 557 N N . ILE A 1 76 ? 6.32 -17.516 5.09 1 89.69 76 ILE A N 1
ATOM 558 C CA . ILE A 1 76 ? 6.992 -16.531 4.25 1 89.69 76 ILE A CA 1
ATOM 559 C C . ILE A 1 76 ? 6.266 -15.195 4.348 1 89.69 76 ILE A C 1
ATOM 561 O O . ILE A 1 76 ? 6.902 -14.148 4.492 1 89.69 76 ILE A O 1
ATOM 565 N N . LEU A 1 77 ? 4.953 -15.312 4.344 1 92.62 77 LEU A N 1
ATOM 566 C CA . LEU A 1 77 ? 4.141 -14.102 4.441 1 92.62 77 LEU A CA 1
ATOM 567 C C . LEU A 1 77 ? 4.363 -13.406 5.781 1 92.62 77 LEU A C 1
ATOM 569 O O . LEU A 1 77 ? 4.523 -12.18 5.828 1 92.62 77 LEU A O 1
ATOM 573 N N . ALA A 1 78 ? 4.414 -14.172 6.805 1 93.06 78 ALA A N 1
ATOM 574 C CA . ALA A 1 78 ? 4.668 -13.625 8.133 1 93.06 78 ALA A CA 1
ATOM 575 C C . ALA A 1 78 ? 6.062 -13.008 8.211 1 93.06 78 ALA A C 1
ATOM 577 O O . ALA A 1 78 ? 6.242 -11.953 8.82 1 93.06 78 ALA A O 1
ATOM 578 N N . ALA A 1 79 ? 7.016 -13.664 7.605 1 93.38 79 ALA A N 1
ATOM 579 C CA . ALA A 1 79 ? 8.383 -13.156 7.586 1 93.38 79 ALA A CA 1
ATOM 580 C C . ALA A 1 79 ? 8.469 -11.82 6.852 1 93.38 79 ALA A C 1
ATOM 582 O O . ALA A 1 79 ? 9.188 -10.914 7.277 1 93.38 79 ALA A O 1
ATOM 583 N N . ILE A 1 80 ? 7.742 -11.734 5.781 1 95.31 80 ILE A N 1
ATOM 584 C CA . ILE A 1 80 ? 7.73 -10.492 5.008 1 95.31 80 ILE A CA 1
ATOM 585 C C . ILE A 1 80 ? 7.148 -9.359 5.852 1 95.31 80 ILE A C 1
ATOM 587 O O . ILE A 1 80 ? 7.754 -8.297 5.973 1 95.31 80 ILE A O 1
ATOM 591 N N . LEU A 1 81 ? 6.031 -9.609 6.461 1 96 81 LEU A N 1
ATOM 592 C CA . LEU A 1 81 ? 5.367 -8.594 7.27 1 96 81 LEU A CA 1
ATOM 593 C C . LEU A 1 81 ? 6.25 -8.172 8.438 1 96 81 LEU A C 1
ATOM 595 O O . LEU A 1 81 ? 6.461 -6.977 8.656 1 96 81 LEU A O 1
ATOM 599 N N . MET A 1 82 ? 6.77 -9.133 9.148 1 96.44 82 MET A N 1
ATOM 600 C CA . MET A 1 82 ? 7.59 -8.852 10.328 1 96.44 82 MET A CA 1
ATOM 601 C C . MET A 1 82 ? 8.906 -8.188 9.93 1 96.44 82 MET A C 1
ATOM 603 O O . MET A 1 82 ? 9.375 -7.273 10.602 1 96.44 82 MET A O 1
ATOM 607 N N . GLY A 1 83 ? 9.523 -8.68 8.898 1 97.38 83 GLY A N 1
ATOM 608 C CA . GLY A 1 83 ? 10.75 -8.07 8.414 1 97.38 83 GLY A CA 1
ATOM 609 C C . GLY A 1 83 ? 10.578 -6.609 8.031 1 97.38 83 GLY A C 1
ATOM 610 O O . GLY A 1 83 ? 11.367 -5.758 8.453 1 97.38 83 GLY A O 1
ATOM 611 N N . PHE A 1 84 ? 9.57 -6.371 7.246 1 97.75 84 PHE A N 1
ATOM 612 C CA . PHE A 1 84 ? 9.273 -5 6.84 1 97.75 84 PHE A CA 1
ATOM 613 C C . PHE A 1 84 ? 9.047 -4.113 8.055 1 97.75 84 PHE A C 1
ATOM 615 O O . PHE A 1 84 ? 9.578 -3.002 8.125 1 97.75 84 PHE A O 1
ATOM 622 N N . TRP A 1 85 ? 8.266 -4.641 8.969 1 97.06 85 TRP A N 1
ATOM 623 C CA . TRP A 1 85 ? 7.945 -3.898 10.188 1 97.06 85 TRP A CA 1
ATOM 624 C C . TRP A 1 85 ? 9.203 -3.607 10.992 1 97.06 85 TRP A C 1
ATOM 626 O O . TRP A 1 85 ? 9.422 -2.477 11.438 1 97.06 85 TRP A O 1
ATOM 636 N N . ILE A 1 86 ? 10.039 -4.562 11.188 1 97.5 86 ILE A N 1
ATOM 637 C CA . ILE A 1 86 ? 11.297 -4.406 11.906 1 97.5 86 ILE A CA 1
ATOM 638 C C . ILE A 1 86 ? 12.172 -3.373 11.203 1 97.5 86 ILE A C 1
ATOM 640 O O . ILE A 1 86 ? 12.82 -2.549 11.852 1 97.5 86 ILE A O 1
ATOM 644 N N . GLY A 1 87 ? 12.219 -3.457 9.875 1 97.62 87 GLY A N 1
ATOM 645 C CA . GLY A 1 87 ? 12.945 -2.449 9.117 1 97.62 87 GLY A CA 1
ATOM 646 C C . GLY A 1 87 ? 12.469 -1.036 9.391 1 97.62 87 GLY A C 1
ATOM 647 O O . GLY A 1 87 ? 13.273 -0.136 9.625 1 97.62 87 GLY A O 1
ATOM 648 N N . ALA A 1 88 ? 11.172 -0.854 9.398 1 95.81 88 ALA A N 1
ATOM 649 C CA . ALA A 1 88 ? 10.594 0.464 9.648 1 95.81 88 ALA A CA 1
ATOM 650 C C . ALA A 1 88 ? 10.891 0.927 11.07 1 95.81 88 ALA A C 1
ATOM 652 O O . ALA A 1 88 ? 11.172 2.105 11.305 1 95.81 88 ALA A O 1
ATOM 653 N N . ILE A 1 89 ? 10.828 0.029 12.07 1 95.38 89 ILE A N 1
ATOM 654 C CA . ILE A 1 89 ? 11.164 0.342 13.461 1 95.38 89 ILE A CA 1
ATOM 655 C C . ILE A 1 89 ? 12.609 0.823 13.547 1 95.38 89 ILE A C 1
ATOM 657 O O . ILE A 1 89 ? 12.898 1.836 14.188 1 95.38 89 ILE A O 1
ATOM 661 N N . THR A 1 90 ? 13.453 0.128 12.914 1 95.88 90 THR A N 1
ATOM 662 C CA . THR A 1 90 ? 14.875 0.446 12.938 1 95.88 90 THR A CA 1
ATOM 663 C C . THR A 1 90 ? 15.133 1.811 12.305 1 95.88 90 THR A C 1
ATOM 665 O O . THR A 1 90 ? 15.914 2.605 12.836 1 95.88 90 THR A O 1
ATOM 668 N N . ALA A 1 91 ? 14.516 2.033 11.164 1 94.44 91 ALA A N 1
ATOM 669 C CA . ALA A 1 91 ? 14.641 3.348 10.539 1 94.44 91 ALA A CA 1
ATOM 670 C C . ALA A 1 91 ? 14.188 4.453 11.484 1 94.44 91 ALA A C 1
ATOM 672 O O . ALA A 1 91 ? 14.859 5.477 11.617 1 94.44 91 ALA A O 1
ATOM 673 N N . GLY A 1 92 ? 13.039 4.246 12.117 1 91.06 92 GLY A N 1
ATOM 674 C CA . GLY A 1 92 ? 12.547 5.227 13.078 1 91.06 92 GLY A CA 1
ATOM 675 C C . GLY A 1 92 ? 13.5 5.453 14.234 1 91.06 92 GLY A C 1
ATOM 676 O O . GLY A 1 92 ? 13.688 6.59 14.68 1 91.06 92 GLY A O 1
ATOM 677 N N . ALA A 1 93 ? 14.086 4.426 14.727 1 91.75 93 ALA A N 1
ATOM 678 C CA . ALA A 1 93 ? 15.031 4.52 15.836 1 91.75 93 ALA A CA 1
ATOM 679 C C . ALA A 1 93 ? 16.281 5.297 15.438 1 91.75 93 ALA A C 1
ATOM 681 O O . ALA A 1 93 ? 16.844 6.047 16.234 1 91.75 93 ALA A O 1
ATOM 682 N N . ILE A 1 94 ? 16.734 5.148 14.203 1 91.44 94 ILE A N 1
ATOM 683 C CA . ILE A 1 94 ? 17.953 5.789 13.719 1 91.44 94 ILE A CA 1
ATOM 684 C C . ILE A 1 94 ? 17.672 7.254 13.391 1 91.44 94 ILE A C 1
ATOM 686 O O . ILE A 1 94 ? 18.453 8.141 13.758 1 91.44 94 ILE A O 1
ATOM 690 N N . LEU A 1 95 ? 16.562 7.496 12.703 1 87.69 95 LEU A N 1
ATOM 691 C CA . LEU A 1 95 ? 16.266 8.828 12.195 1 87.69 95 LEU A CA 1
ATOM 692 C C . LEU A 1 95 ? 15.742 9.727 13.312 1 87.69 95 LEU A C 1
ATOM 694 O O . LEU A 1 95 ? 15.922 10.945 13.266 1 87.69 95 LEU A O 1
ATOM 698 N N . GLY A 1 96 ? 15.18 9.172 14.32 1 78.75 96 GLY A N 1
ATOM 699 C CA . GLY A 1 96 ? 14.617 9.977 15.398 1 78.75 96 GLY A CA 1
ATOM 700 C C . GLY A 1 96 ? 13.523 10.922 14.93 1 78.75 96 GLY A C 1
ATOM 701 O O . GLY A 1 96 ? 12.906 10.695 13.891 1 78.75 96 GLY A O 1
ATOM 702 N N . ASN A 1 97 ? 13.086 11.766 15.773 1 65.25 97 ASN A N 1
ATOM 703 C CA . ASN A 1 97 ? 12 12.711 15.516 1 65.25 97 ASN A CA 1
ATOM 704 C C . ASN A 1 97 ? 12.484 13.914 14.711 1 65.25 97 ASN A C 1
ATOM 706 O O . ASN A 1 97 ? 11.719 14.836 14.453 1 65.25 97 ASN A O 1
ATOM 710 N N . ASN A 1 98 ? 13.719 13.797 14.336 1 56.03 98 ASN A N 1
ATOM 711 C CA . ASN A 1 98 ? 14.242 15.023 13.75 1 56.03 98 ASN A CA 1
ATOM 712 C C . ASN A 1 98 ? 13.68 15.273 12.352 1 56.03 98 ASN A C 1
ATOM 714 O O . ASN A 1 98 ? 13.648 14.359 11.523 1 56.03 98 ASN A O 1
ATOM 718 N N . GLN A 1 99 ? 12.766 16.25 12.258 1 54.72 99 GLN A N 1
ATOM 719 C CA . GLN A 1 99 ? 12.258 16.766 10.984 1 54.72 99 GLN A CA 1
ATOM 720 C C . GLN A 1 99 ? 13.375 16.859 9.945 1 54.72 99 GLN A C 1
ATOM 722 O O . GLN A 1 99 ? 13.102 16.938 8.742 1 54.72 99 GLN A O 1
ATOM 727 N N . HIS A 1 100 ? 14.594 16.938 10.477 1 56.72 100 HIS A N 1
ATOM 728 C CA . HIS A 1 100 ? 15.719 17.047 9.562 1 56.72 100 HIS A CA 1
ATOM 729 C C . HIS A 1 100 ? 16.812 16.047 9.898 1 56.72 100 HIS A C 1
ATOM 731 O O . HIS A 1 100 ? 17.766 16.375 10.602 1 56.72 100 HIS A O 1
ATOM 737 N N . PRO A 1 101 ? 16.484 14.852 9.562 1 55.5 101 PRO A N 1
ATOM 738 C CA . PRO A 1 101 ? 17.578 13.945 9.922 1 55.5 101 PRO A CA 1
ATOM 739 C C . PRO A 1 101 ? 18.891 14.312 9.25 1 55.5 101 PRO A C 1
ATOM 741 O O . PRO A 1 101 ? 18.891 14.789 8.117 1 55.5 101 PRO A O 1
ATOM 744 N N . ARG A 1 102 ? 19.969 14.406 10.031 1 64.25 102 ARG A N 1
ATOM 745 C CA . ARG A 1 102 ? 21.312 14.695 9.547 1 64.25 102 ARG A CA 1
ATOM 746 C C . ARG A 1 102 ? 21.719 13.727 8.445 1 64.25 102 ARG A C 1
ATOM 748 O O . ARG A 1 102 ? 21.219 12.594 8.398 1 64.25 102 ARG A O 1
ATOM 755 N N . GLY A 1 103 ? 22.344 14.18 7.441 1 74.75 103 GLY A N 1
ATOM 756 C CA . GLY A 1 103 ? 22.922 13.383 6.367 1 74.75 103 GLY A CA 1
ATOM 757 C C . GLY A 1 103 ? 23.516 12.078 6.852 1 74.75 103 GLY A C 1
ATOM 758 O O . GLY A 1 103 ? 23.406 11.047 6.18 1 74.75 103 GLY A O 1
ATOM 759 N N . SER A 1 104 ? 24 12.078 8.094 1 83.94 104 SER A N 1
ATOM 760 C CA . SER A 1 104 ? 24.641 10.883 8.641 1 83.94 104 SER A CA 1
ATOM 761 C C . SER A 1 104 ? 23.609 9.789 8.93 1 83.94 104 SER A C 1
ATOM 763 O O . SER A 1 104 ? 23.875 8.609 8.719 1 83.94 104 SER A O 1
ATOM 765 N N . HIS A 1 105 ? 22.438 10.133 9.367 1 87.81 105 HIS A N 1
ATOM 766 C CA . HIS A 1 105 ? 21.406 9.148 9.664 1 87.81 105 HIS A CA 1
ATOM 767 C C . HIS A 1 105 ? 20.891 8.492 8.391 1 87.81 105 HIS A C 1
ATOM 769 O O . HIS A 1 105 ? 20.609 7.293 8.367 1 87.81 105 HIS A O 1
ATOM 775 N N . HIS A 1 106 ? 20.828 9.32 7.359 1 88.38 106 HIS A N 1
ATOM 776 C CA . HIS A 1 106 ? 20.438 8.773 6.066 1 88.38 106 HIS A CA 1
ATOM 777 C C . HIS A 1 106 ? 21.453 7.742 5.574 1 88.38 106 HIS A C 1
ATOM 779 O O . HIS A 1 106 ? 21.078 6.668 5.102 1 88.38 106 HIS A O 1
ATOM 785 N N . ALA A 1 107 ? 22.703 8.125 5.793 1 92.94 107 ALA A N 1
ATOM 786 C CA . ALA A 1 107 ? 23.781 7.23 5.363 1 92.94 107 ALA A CA 1
ATOM 787 C C . ALA A 1 107 ? 23.734 5.91 6.125 1 92.94 107 ALA A C 1
ATOM 789 O O . ALA A 1 107 ? 23.938 4.844 5.547 1 92.94 107 ALA A O 1
ATOM 790 N N . ILE A 1 108 ? 23.422 5.965 7.371 1 94.44 108 ILE A N 1
ATOM 791 C CA . ILE A 1 108 ? 23.359 4.766 8.195 1 94.44 108 ILE A CA 1
ATOM 792 C C . ILE A 1 108 ? 22.219 3.865 7.719 1 94.44 108 ILE A C 1
ATOM 794 O O . ILE A 1 108 ? 22.406 2.658 7.539 1 94.44 108 ILE A O 1
ATOM 798 N N . VAL A 1 109 ? 21.047 4.395 7.465 1 94.94 109 VAL A N 1
ATOM 799 C CA . VAL A 1 109 ? 19.875 3.625 7.035 1 94.94 109 VAL A CA 1
ATOM 800 C C . VAL A 1 109 ? 20.172 2.963 5.688 1 94.94 109 VAL A C 1
ATOM 802 O O . VAL A 1 109 ? 19.906 1.77 5.512 1 94.94 109 VAL A O 1
ATOM 805 N N . LEU A 1 110 ? 20.781 3.719 4.789 1 96.25 110 LEU A N 1
ATOM 806 C CA . LEU A 1 110 ? 21.078 3.205 3.457 1 96.25 110 LEU A CA 1
ATOM 807 C C . LEU A 1 110 ? 22.141 2.121 3.521 1 96.25 110 LEU A C 1
ATOM 809 O O . LEU A 1 110 ? 22.109 1.153 2.758 1 96.25 110 LEU A O 1
ATOM 813 N N . THR A 1 111 ? 23.109 2.299 4.402 1 97.31 111 THR A N 1
ATOM 814 C CA . THR A 1 111 ? 24.156 1.293 4.586 1 97.31 111 THR A CA 1
ATOM 815 C C . THR A 1 111 ? 23.562 -0.013 5.109 1 97.31 111 THR A C 1
ATOM 817 O O . THR A 1 111 ? 23.875 -1.092 4.605 1 97.31 111 THR A O 1
ATOM 820 N N . VAL A 1 112 ? 22.719 0.066 6.105 1 97.56 112 VAL A N 1
ATOM 821 C CA . VAL A 1 112 ? 22.078 -1.126 6.656 1 97.56 112 VAL A CA 1
ATOM 822 C C . VAL A 1 112 ? 21.219 -1.794 5.582 1 97.56 112 VAL A C 1
ATOM 824 O O . VAL A 1 112 ? 21.219 -3.021 5.453 1 97.56 112 VAL A O 1
ATOM 827 N N . GLU A 1 113 ? 20.469 -0.986 4.832 1 97.56 113 GLU A N 1
ATOM 828 C CA . GLU A 1 113 ? 19.688 -1.51 3.721 1 97.56 113 GLU A CA 1
ATOM 829 C C . GLU A 1 113 ? 20.562 -2.281 2.74 1 97.56 113 GLU A C 1
ATOM 831 O O . GLU A 1 113 ? 20.203 -3.383 2.314 1 97.56 113 GLU A O 1
ATOM 836 N N . ALA A 1 114 ? 21.734 -1.702 2.398 1 97.88 114 ALA A N 1
ATOM 837 C CA . ALA A 1 114 ? 22.672 -2.348 1.482 1 97.88 114 ALA A CA 1
ATOM 838 C C . ALA A 1 114 ? 23.156 -3.684 2.041 1 97.88 114 ALA A C 1
ATOM 840 O O . ALA A 1 114 ? 23.219 -4.68 1.318 1 97.88 114 ALA A O 1
ATOM 841 N N . ILE A 1 115 ? 23.453 -3.703 3.305 1 97.56 115 ILE A N 1
ATOM 842 C CA . ILE A 1 115 ? 23.953 -4.91 3.959 1 97.56 115 ILE A CA 1
ATOM 843 C C . ILE A 1 115 ? 22.859 -5.984 3.955 1 97.56 115 ILE A C 1
ATOM 845 O O . ILE A 1 115 ? 23.141 -7.152 3.668 1 97.56 115 ILE A O 1
ATOM 849 N N . LEU A 1 116 ? 21.672 -5.633 4.281 1 97.38 116 LEU A N 1
ATOM 850 C CA . LEU A 1 116 ? 20.547 -6.574 4.301 1 97.38 116 LEU A CA 1
ATOM 851 C C . LEU A 1 116 ? 20.328 -7.188 2.92 1 97.38 116 LEU A C 1
ATOM 853 O O . LEU A 1 116 ? 20.125 -8.398 2.799 1 97.38 116 LEU A O 1
ATOM 857 N N . LEU A 1 117 ? 20.391 -6.344 1.859 1 97.44 117 LEU A N 1
ATOM 858 C CA . LEU A 1 117 ? 20.188 -6.836 0.499 1 97.44 117 LEU A CA 1
ATOM 859 C C . LEU A 1 117 ? 21.344 -7.746 0.084 1 97.44 117 LEU A C 1
ATOM 861 O O . LEU A 1 117 ? 21.141 -8.742 -0.61 1 97.44 117 LEU A O 1
ATOM 865 N N . MET A 1 118 ? 22.578 -7.402 0.513 1 96.12 118 MET A N 1
ATOM 866 C CA . MET A 1 118 ? 23.734 -8.25 0.252 1 96.12 118 MET A CA 1
ATOM 867 C C . MET A 1 118 ? 23.578 -9.602 0.934 1 96.12 118 MET A C 1
ATOM 869 O O . MET A 1 118 ? 23.859 -10.641 0.332 1 96.12 118 MET A O 1
ATOM 873 N N . LEU A 1 119 ? 23.156 -9.578 2.189 1 94.19 119 LEU A N 1
ATOM 874 C CA . LEU A 1 119 ? 22.953 -10.82 2.934 1 94.19 119 LEU A CA 1
ATOM 875 C C . LEU A 1 119 ? 21.859 -11.672 2.287 1 94.19 119 LEU A C 1
ATOM 877 O O . LEU A 1 119 ? 21.984 -12.891 2.215 1 94.19 119 LEU A O 1
ATOM 881 N N . ALA A 1 120 ? 20.781 -11.039 1.833 1 93.56 120 ALA A N 1
ATOM 882 C CA . ALA A 1 120 ? 19.719 -11.758 1.139 1 93.56 120 ALA A CA 1
ATOM 883 C C . ALA A 1 120 ? 20.234 -12.406 -0.143 1 93.56 120 ALA A C 1
ATOM 885 O O . ALA A 1 120 ? 19.812 -13.508 -0.501 1 93.56 120 ALA A O 1
ATOM 886 N N . SER A 1 121 ? 21.062 -11.695 -0.865 1 92.44 121 SER A N 1
ATOM 887 C CA . SER A 1 121 ? 21.625 -12.18 -2.121 1 92.44 121 SER A CA 1
ATOM 888 C C . SER A 1 121 ? 22.547 -13.367 -1.893 1 92.44 121 SER A C 1
ATOM 890 O O . SER A 1 121 ? 22.453 -14.383 -2.586 1 92.44 121 SER A O 1
ATOM 892 N N . LEU A 1 122 ? 23.453 -13.266 -0.881 1 82.81 122 LEU A N 1
ATOM 893 C CA . LEU A 1 122 ? 24.484 -14.258 -0.644 1 82.81 122 LEU A CA 1
ATOM 894 C C . LEU A 1 122 ? 23.938 -15.461 0.098 1 82.81 122 LEU A C 1
ATOM 896 O O . LEU A 1 122 ? 24.453 -16.578 -0.03 1 82.81 122 LEU A O 1
ATOM 900 N N . GLY A 1 123 ? 22.953 -15.227 1.016 1 70.5 123 GLY A N 1
ATOM 901 C CA . GLY A 1 123 ? 22.359 -16.344 1.725 1 70.5 123 GLY A CA 1
ATOM 902 C C . GLY A 1 123 ? 21.688 -17.359 0.804 1 70.5 123 GLY A C 1
ATOM 903 O O . GLY A 1 123 ? 21.562 -18.531 1.146 1 70.5 123 GLY A O 1
ATOM 904 N N . VAL A 1 124 ? 21.109 -16.969 -0.264 1 60.84 124 VAL A N 1
ATOM 905 C CA . VAL A 1 124 ? 20.469 -17.859 -1.215 1 60.84 124 VAL A CA 1
ATOM 906 C C . VAL A 1 124 ? 21.5 -18.734 -1.909 1 60.84 124 VAL A C 1
ATOM 908 O O . VAL A 1 124 ? 21.25 -19.891 -2.217 1 60.84 124 VAL A O 1
ATOM 911 N N . GLU A 1 125 ? 22.625 -18.188 -2.139 1 60 125 GLU A N 1
ATOM 912 C CA . GLU A 1 125 ? 23.469 -18.844 -3.129 1 60 125 GLU A CA 1
ATOM 913 C C . GLU A 1 125 ? 24.656 -19.547 -2.467 1 60 125 GLU A C 1
ATOM 915 O O . GLU A 1 125 ? 25.172 -20.531 -3.002 1 60 125 GLU A O 1
ATOM 920 N N . GLU A 1 126 ? 24.969 -19.016 -1.278 1 60.34 126 GLU A N 1
ATOM 921 C CA . GLU A 1 126 ? 26.188 -19.609 -0.755 1 60.34 126 GLU A CA 1
ATOM 922 C C . GLU A 1 126 ? 25.891 -20.75 0.2 1 60.34 126 GLU A C 1
ATOM 924 O O . GLU A 1 126 ? 25.062 -20.609 1.105 1 60.34 126 GLU A O 1
ATOM 929 N N . THR A 1 127 ? 26.297 -21.891 -0.211 1 55.84 127 THR A N 1
ATOM 930 C CA . THR A 1 127 ? 26.141 -23.203 0.4 1 55.84 127 THR A CA 1
ATOM 931 C C . THR A 1 127 ? 26.391 -23.125 1.905 1 55.84 127 THR A C 1
ATOM 933 O O . THR A 1 127 ? 25.656 -23.734 2.688 1 55.84 127 THR A O 1
ATOM 936 N N . GLN A 1 128 ? 27.328 -22.422 2.283 1 51.56 128 GLN A N 1
ATOM 937 C CA . GLN A 1 128 ? 27.703 -22.406 3.691 1 51.56 128 GLN A CA 1
ATOM 938 C C . GLN A 1 128 ? 26.688 -21.641 4.527 1 51.56 128 GLN A C 1
ATOM 940 O O . GLN A 1 128 ? 26.344 -22.062 5.641 1 51.56 128 GLN A O 1
ATOM 945 N N . VAL A 1 129 ? 26.188 -20.641 3.992 1 53.62 129 VAL A N 1
ATOM 946 C CA . VAL A 1 129 ? 25.188 -19.844 4.711 1 53.62 129 VAL A CA 1
ATOM 947 C C . VAL A 1 129 ? 23.859 -20.594 4.746 1 53.62 129 VAL A C 1
ATOM 949 O O . VAL A 1 129 ? 23.172 -20.609 5.766 1 53.62 129 VAL A O 1
ATOM 952 N N . LYS A 1 130 ? 23.609 -21.25 3.719 1 58.94 130 LYS A N 1
ATOM 953 C CA . LYS A 1 130 ? 22.438 -22.109 3.666 1 58.94 130 LYS A CA 1
ATOM 954 C C . LYS A 1 130 ? 22.5 -23.188 4.75 1 58.94 130 LYS A C 1
ATOM 956 O O . LYS A 1 130 ? 21.5 -23.469 5.41 1 58.94 130 LYS A O 1
ATOM 961 N N . ALA A 1 131 ? 23.734 -23.719 4.801 1 57.56 131 ALA A N 1
ATOM 962 C CA . ALA A 1 131 ? 23.938 -24.766 5.801 1 57.56 131 ALA A CA 1
ATOM 963 C C . ALA A 1 131 ? 23.703 -24.234 7.207 1 57.56 131 ALA A C 1
ATOM 965 O O . ALA A 1 131 ? 23.125 -24.938 8.055 1 57.56 131 ALA A O 1
ATOM 966 N N . GLY A 1 132 ? 24.078 -23.062 7.441 1 53.16 132 GLY A N 1
ATOM 967 C CA . GLY A 1 132 ? 23.875 -22.453 8.742 1 53.16 132 GLY A CA 1
ATOM 968 C C . GLY A 1 132 ? 22.422 -22.125 9.031 1 53.16 132 GLY A C 1
ATOM 969 O O . GLY A 1 132 ? 21.938 -22.359 10.141 1 53.16 132 GLY A O 1
ATOM 970 N N . ILE A 1 133 ? 21.781 -21.672 8.07 1 56.78 133 ILE A N 1
ATOM 971 C CA . ILE A 1 133 ? 20.375 -21.359 8.219 1 56.78 133 ILE A CA 1
ATOM 972 C C . ILE A 1 133 ? 19.562 -22.641 8.383 1 56.78 133 ILE A C 1
ATOM 974 O O . ILE A 1 133 ? 18.656 -22.719 9.219 1 56.78 133 ILE A O 1
ATOM 978 N N . GLN A 1 134 ? 19.922 -23.672 7.578 1 57.38 134 GLN A N 1
ATOM 979 C CA . GLN A 1 134 ? 19.281 -24.969 7.715 1 57.38 134 GLN A CA 1
ATOM 980 C C . GLN A 1 134 ? 19.5 -25.547 9.117 1 57.38 134 GLN A C 1
ATOM 982 O O . GLN A 1 134 ? 18.609 -26.203 9.664 1 57.38 134 GLN A O 1
ATOM 987 N N . ALA A 1 135 ? 20.656 -25.25 9.562 1 56.72 135 ALA A N 1
ATOM 988 C CA . ALA A 1 135 ? 20.984 -25.75 10.898 1 56.72 135 ALA A CA 1
ATOM 989 C C . ALA A 1 135 ? 20.078 -25.109 11.953 1 56.72 135 ALA A C 1
ATOM 991 O O . ALA A 1 135 ? 19.797 -25.734 12.984 1 56.72 135 ALA A O 1
ATOM 992 N N . LEU A 1 136 ? 19.641 -23.953 11.68 1 55.78 136 LEU A N 1
ATOM 993 C CA . LEU A 1 136 ? 18.75 -23.266 12.617 1 55.78 136 LEU A CA 1
ATOM 994 C C . LEU A 1 136 ? 17.297 -23.688 12.406 1 55.78 136 LEU A C 1
ATOM 996 O O . LEU A 1 136 ? 16.422 -23.297 13.172 1 55.78 136 LEU A O 1
ATOM 1000 N N . GLY A 1 137 ? 17.047 -24.578 11.492 1 60.97 137 GLY A N 1
ATOM 1001 C CA . GLY A 1 137 ? 15.727 -25.078 11.203 1 60.97 137 GLY A CA 1
ATOM 1002 C C . GLY A 1 137 ? 14.844 -24.078 10.469 1 60.97 137 GLY A C 1
ATOM 1003 O O . GLY A 1 137 ? 13.625 -24.234 10.438 1 60.97 137 GLY A O 1
ATOM 1004 N N . VAL A 1 138 ? 15.586 -23.016 10.086 1 63.75 138 VAL A N 1
ATOM 1005 C CA . VAL A 1 138 ? 14.797 -22 9.398 1 63.75 138 VAL A CA 1
ATOM 1006 C C . VAL A 1 138 ? 14.945 -22.156 7.887 1 63.75 138 VAL A C 1
ATOM 1008 O O . VAL A 1 138 ? 16.016 -22.531 7.398 1 63.75 138 VAL A O 1
ATOM 1011 N N . GLU A 1 139 ? 13.852 -22.062 7.223 1 79.12 139 GLU A N 1
ATOM 1012 C CA . GLU A 1 139 ? 13.82 -22.219 5.773 1 79.12 139 GLU A CA 1
ATOM 1013 C C . GLU A 1 139 ? 14.461 -21.016 5.078 1 79.12 139 GLU A C 1
ATOM 1015 O O . GLU A 1 139 ? 14.219 -19.875 5.465 1 79.12 139 GLU A O 1
ATOM 1020 N N . GLU A 1 140 ? 15.367 -21.266 4.238 1 80.38 140 GLU A N 1
ATOM 1021 C CA . GLU A 1 140 ? 16.156 -20.281 3.496 1 80.38 140 GLU A CA 1
ATOM 1022 C C . GLU A 1 140 ? 15.258 -19.203 2.902 1 80.38 140 GLU A C 1
ATOM 1024 O O . GLU A 1 140 ? 15.539 -18 3.037 1 80.38 140 GLU A O 1
ATOM 1029 N N . PRO A 1 141 ? 14.133 -19.578 2.359 1 84.19 141 PRO A N 1
ATOM 1030 C CA . PRO A 1 141 ? 13.273 -18.547 1.781 1 84.19 141 PRO A CA 1
ATOM 1031 C C . PRO A 1 141 ? 12.719 -17.594 2.83 1 84.19 141 PRO A C 1
ATOM 1033 O O . PRO A 1 141 ? 12.5 -16.406 2.539 1 84.19 141 PRO A O 1
ATOM 1036 N N . VAL A 1 142 ? 12.609 -18.078 4.008 1 88 142 VAL A N 1
ATOM 1037 C CA . VAL A 1 142 ? 12.062 -17.25 5.082 1 88 142 VAL A CA 1
ATOM 1038 C C . VAL A 1 142 ? 13.078 -16.188 5.492 1 88 142 VAL A C 1
ATOM 1040 O O . VAL A 1 142 ? 12.727 -15.023 5.676 1 88 142 VAL A O 1
ATOM 1043 N N . VAL A 1 143 ? 14.297 -16.562 5.582 1 87.88 143 VAL A N 1
ATOM 1044 C CA . VAL A 1 143 ? 15.359 -15.641 5.965 1 87.88 143 VAL A CA 1
ATOM 1045 C C . VAL A 1 143 ? 15.562 -14.594 4.871 1 87.88 143 VAL A C 1
ATOM 1047 O O . VAL A 1 143 ? 15.727 -13.406 5.16 1 87.88 143 VAL A O 1
ATOM 1050 N N . GLN A 1 144 ? 15.547 -15.031 3.684 1 91.88 144 GLN A N 1
ATOM 1051 C CA . GLN A 1 144 ? 15.656 -14.117 2.551 1 91.88 144 GLN A CA 1
ATOM 1052 C C . GLN A 1 144 ? 14.523 -13.102 2.543 1 91.88 144 GLN A C 1
ATOM 1054 O O . GLN A 1 144 ? 14.75 -11.906 2.357 1 91.88 144 GLN A O 1
ATOM 1059 N N . ALA A 1 145 ? 13.352 -13.633 2.787 1 93.38 145 ALA A N 1
ATOM 1060 C CA . ALA A 1 145 ? 12.172 -12.773 2.848 1 93.38 145 ALA A CA 1
ATOM 1061 C C . ALA A 1 145 ? 12.32 -11.727 3.945 1 93.38 145 ALA A C 1
ATOM 1063 O O . ALA A 1 145 ? 12.008 -10.547 3.734 1 93.38 145 ALA A O 1
ATOM 1064 N N . LEU A 1 146 ? 12.852 -12.156 5.062 1 94.38 146 LEU A N 1
ATOM 1065 C CA . LEU A 1 146 ? 13.031 -11.266 6.199 1 94.38 146 LEU A CA 1
ATOM 1066 C C . LEU A 1 146 ? 14.008 -10.141 5.855 1 94.38 146 LEU A C 1
ATOM 1068 O O . LEU A 1 146 ? 13.734 -8.969 6.129 1 94.38 146 LEU A O 1
ATOM 1072 N N . PHE A 1 147 ? 15.078 -10.477 5.25 1 95.94 147 PHE A N 1
ATOM 1073 C CA . PHE A 1 147 ? 16.125 -9.5 4.945 1 95.94 147 PHE A CA 1
ATOM 1074 C C . PHE A 1 147 ? 15.648 -8.523 3.877 1 95.94 147 PHE A C 1
ATOM 1076 O O . PHE A 1 147 ? 15.82 -7.312 4.02 1 95.94 147 PHE A O 1
ATOM 1083 N N . ILE A 1 148 ? 15.078 -9.023 2.82 1 96.69 148 ILE A N 1
ATOM 1084 C CA . ILE A 1 148 ? 14.617 -8.172 1.727 1 96.69 148 ILE A CA 1
ATOM 1085 C C . ILE A 1 148 ? 13.516 -7.238 2.223 1 96.69 148 ILE A C 1
ATOM 1087 O O . ILE A 1 148 ? 13.547 -6.031 1.961 1 96.69 148 ILE A O 1
ATOM 1091 N N . ALA A 1 149 ? 12.578 -7.828 2.965 1 97.38 149 ALA A N 1
ATOM 1092 C CA . ALA A 1 149 ? 11.469 -7.035 3.498 1 97.38 149 ALA A CA 1
ATOM 1093 C C . ALA A 1 149 ? 11.977 -5.973 4.469 1 97.38 149 ALA A C 1
ATOM 1095 O O . ALA A 1 149 ? 11.508 -4.832 4.445 1 97.38 149 ALA A O 1
ATOM 1096 N N . ALA A 1 150 ? 12.898 -6.355 5.316 1 97.75 150 ALA A N 1
ATOM 1097 C CA . ALA A 1 150 ? 13.469 -5.395 6.258 1 97.75 150 ALA A CA 1
ATOM 1098 C C . ALA A 1 150 ? 14.148 -4.242 5.52 1 97.75 150 ALA A C 1
ATOM 1100 O O . ALA A 1 150 ? 14.039 -3.086 5.934 1 97.75 150 ALA A O 1
ATOM 1101 N N . ALA A 1 151 ? 14.859 -4.555 4.469 1 97.75 151 ALA A N 1
ATOM 1102 C CA . ALA A 1 151 ? 15.516 -3.531 3.662 1 97.75 151 ALA A CA 1
ATOM 1103 C C . ALA A 1 151 ? 14.5 -2.535 3.109 1 97.75 151 ALA A C 1
ATOM 1105 O O . ALA A 1 151 ? 14.703 -1.321 3.205 1 97.75 151 ALA A O 1
ATOM 1106 N N . LEU A 1 152 ? 13.438 -3.053 2.559 1 97 152 LEU A N 1
ATOM 1107 C CA . LEU A 1 152 ? 12.414 -2.184 1.99 1 97 152 LEU A CA 1
ATOM 1108 C C . LEU A 1 152 ? 11.688 -1.407 3.084 1 97 152 LEU A C 1
ATOM 1110 O O . LEU A 1 152 ? 11.32 -0.247 2.887 1 97 152 LEU A O 1
ATOM 1114 N N . GLY A 1 153 ? 11.453 -2.066 4.25 1 96.75 153 GLY A N 1
ATOM 1115 C CA . GLY A 1 153 ? 10.883 -1.357 5.379 1 96.75 153 GLY A CA 1
ATOM 1116 C C . GLY A 1 153 ? 11.727 -0.184 5.844 1 96.75 153 GLY A C 1
ATOM 1117 O O . GLY A 1 153 ? 11.195 0.891 6.133 1 96.75 153 GLY A O 1
ATOM 1118 N N . MET A 1 154 ? 13.016 -0.405 5.859 1 95.75 154 MET A N 1
ATOM 1119 C CA . MET A 1 154 ? 13.945 0.655 6.23 1 95.75 154 MET A CA 1
ATOM 1120 C C . MET A 1 154 ? 13.891 1.804 5.23 1 95.75 154 MET A C 1
ATOM 1122 O O . MET A 1 154 ? 13.906 2.973 5.617 1 95.75 154 MET A O 1
ATOM 1126 N N . GLN A 1 155 ? 13.883 1.439 4.031 1 95 155 GLN A N 1
ATOM 1127 C CA . GLN A 1 155 ? 13.836 2.443 2.973 1 95 155 GLN A CA 1
ATOM 1128 C C . GLN A 1 155 ? 12.562 3.277 3.061 1 95 155 GLN A C 1
ATOM 1130 O O . GLN A 1 155 ? 12.602 4.5 2.92 1 95 155 GLN A O 1
ATOM 1135 N N . ASN A 1 156 ? 11.438 2.645 3.262 1 94 156 ASN A N 1
ATOM 1136 C CA . ASN A 1 156 ? 10.18 3.373 3.428 1 94 156 ASN A CA 1
ATOM 1137 C C . ASN A 1 156 ? 10.234 4.305 4.637 1 94 156 ASN A C 1
ATOM 1139 O O . ASN A 1 156 ? 9.742 5.434 4.574 1 94 156 ASN A O 1
ATOM 1143 N N . GLY A 1 157 ? 10.758 3.807 5.719 1 91.81 157 GLY A N 1
ATOM 1144 C CA . GLY A 1 157 ? 10.922 4.66 6.887 1 91.81 157 GLY A CA 1
ATOM 1145 C C . GLY A 1 157 ? 11.773 5.887 6.613 1 91.81 157 GLY A C 1
ATOM 1146 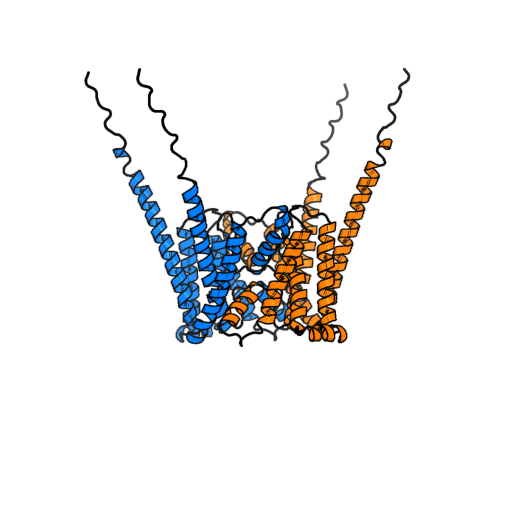O O . GLY A 1 157 ? 11.445 6.984 7.07 1 91.81 157 GLY A O 1
ATOM 1147 N N . LEU A 1 158 ? 12.781 5.699 5.883 1 90.19 158 LEU A N 1
ATOM 1148 C CA . LEU A 1 158 ? 13.711 6.777 5.539 1 90.19 158 LEU A CA 1
ATOM 1149 C C . LEU A 1 158 ? 13.008 7.852 4.715 1 90.19 158 LEU A C 1
ATOM 1151 O O . LEU A 1 158 ? 13.102 9.039 5.031 1 90.19 158 LEU A O 1
ATOM 1155 N N . THR A 1 159 ? 12.227 7.449 3.734 1 87.94 159 THR A N 1
ATOM 1156 C CA . THR A 1 159 ? 11.617 8.398 2.809 1 87.94 159 THR A CA 1
ATOM 1157 C C . THR A 1 159 ? 10.383 9.039 3.432 1 87.94 159 THR A C 1
ATOM 1159 O O . THR A 1 159 ? 9.953 10.117 3.004 1 87.94 159 THR A O 1
ATOM 1162 N N . SER A 1 160 ? 9.797 8.43 4.422 1 84.31 160 SER A N 1
ATOM 1163 C CA . SER A 1 160 ? 8.672 9 5.156 1 84.31 160 SER A CA 1
ATOM 1164 C C . SER A 1 160 ? 9.109 10.219 5.973 1 84.31 160 SER A C 1
ATOM 1166 O O . SER A 1 160 ? 8.273 11.023 6.387 1 84.31 160 SER A O 1
ATOM 1168 N N . SER A 1 161 ? 10.344 10.32 6.238 1 74.25 161 SER A N 1
ATOM 1169 C CA . SER A 1 161 ? 10.844 11.383 7.102 1 74.25 161 SER A CA 1
ATOM 1170 C C . SER A 1 161 ? 11.211 12.625 6.297 1 74.25 161 SER A C 1
ATOM 1172 O O . SER A 1 161 ? 11.672 13.617 6.855 1 74.25 161 SER A O 1
ATOM 1174 N N . PHE A 1 162 ? 10.922 12.445 4.926 1 67.94 162 PHE A N 1
ATOM 1175 C CA . PHE A 1 162 ? 11.219 13.609 4.098 1 67.94 162 PHE A CA 1
ATOM 1176 C C . PHE A 1 162 ? 10.219 14.727 4.367 1 67.94 162 PHE A C 1
ATOM 1178 O O . PHE A 1 162 ? 9.016 14.484 4.461 1 67.94 162 PHE A O 1
ATOM 1185 N N . ARG A 1 163 ? 10.711 15.867 4.645 1 58.72 163 ARG A N 1
ATOM 1186 C CA . ARG A 1 163 ? 9.945 17.047 5.02 1 58.72 163 ARG A CA 1
ATOM 1187 C C . ARG A 1 163 ? 8.945 17.422 3.932 1 58.72 163 ARG A C 1
ATOM 1189 O O . ARG A 1 163 ? 9.289 17.469 2.75 1 58.72 163 ARG A O 1
ATOM 1196 N N . GLY A 1 164 ? 7.758 17.781 4.348 1 55.75 164 GLY A N 1
ATOM 1197 C CA . GLY A 1 164 ? 6.746 18.375 3.5 1 55.75 164 GLY A CA 1
ATOM 1198 C C . GLY A 1 164 ? 6.055 17.375 2.59 1 55.75 164 GLY A C 1
ATOM 1199 O O . GLY A 1 164 ? 5.016 17.688 2.002 1 55.75 164 GLY A O 1
ATOM 1200 N N . MET A 1 165 ? 6.797 16.266 2.352 1 59.22 165 MET A N 1
ATOM 1201 C CA . MET A 1 165 ? 6.109 15.32 1.471 1 59.22 165 MET A CA 1
ATOM 1202 C C . MET A 1 165 ? 6.41 13.875 1.87 1 59.22 165 MET A C 1
ATOM 1204 O O . MET A 1 165 ? 7.559 13.438 1.805 1 59.22 165 MET A O 1
ATOM 1208 N N . ALA A 1 166 ? 5.484 13.266 2.572 1 61.47 166 ALA A N 1
ATOM 1209 C CA . ALA A 1 166 ? 5.691 11.844 2.855 1 61.47 166 ALA A CA 1
ATOM 1210 C C . ALA A 1 166 ? 5.602 11.008 1.582 1 61.47 166 ALA A C 1
ATOM 1212 O O . ALA A 1 166 ? 4.504 10.711 1.109 1 61.47 166 ALA A O 1
ATOM 1213 N N . VAL A 1 167 ? 6.836 10.836 0.854 1 73 167 VAL A N 1
ATOM 1214 C CA . VAL A 1 167 ? 6.895 9.984 -0.33 1 73 167 VAL A CA 1
ATOM 1215 C C . VAL A 1 167 ? 7.457 8.609 0.045 1 73 167 VAL A C 1
ATOM 1217 O O . VAL A 1 167 ? 8.57 8.508 0.556 1 73 167 VAL A O 1
ATOM 1220 N N . ARG A 1 168 ? 6.57 7.664 0.08 1 80.44 168 ARG A N 1
ATOM 1221 C CA . ARG A 1 168 ? 7 6.297 0.343 1 80.44 168 ARG A CA 1
ATOM 1222 C C . ARG A 1 168 ? 7.203 5.523 -0.958 1 80.44 168 ARG A C 1
ATOM 1224 O O . ARG A 1 168 ? 6.434 5.691 -1.908 1 80.44 168 ARG A O 1
ATOM 1231 N N . THR A 1 169 ? 8.25 4.719 -0.99 1 86.81 169 THR A N 1
ATOM 1232 C CA . THR A 1 169 ? 8.727 4.148 -2.244 1 86.81 169 THR A CA 1
ATOM 1233 C C . THR A 1 169 ? 7.938 2.896 -2.607 1 86.81 169 THR A C 1
ATOM 1235 O O . THR A 1 169 ? 7.961 2.451 -3.756 1 86.81 169 THR A O 1
ATOM 1238 N N . THR A 1 170 ? 7.277 2.297 -1.64 1 86.56 170 THR A N 1
ATOM 1239 C CA . THR A 1 170 ? 6.508 1.1 -1.953 1 86.56 170 THR A CA 1
ATOM 1240 C C . THR A 1 170 ? 5.051 1.265 -1.523 1 86.56 170 THR A C 1
ATOM 1242 O O . THR A 1 170 ? 4.363 0.279 -1.249 1 86.56 170 THR A O 1
ATOM 1245 N N . HIS A 1 171 ? 4.629 2.393 -1.347 1 85 171 HIS A N 1
ATOM 1246 C CA . HIS A 1 171 ? 3.273 2.654 -0.879 1 85 171 HIS A CA 1
ATOM 1247 C C . HIS A 1 171 ? 2.371 3.098 -2.027 1 85 171 HIS A C 1
ATOM 1249 O O . HIS A 1 171 ? 1.771 4.176 -1.969 1 85 171 HIS A O 1
ATOM 1255 N N . PHE A 1 172 ? 2.031 2.264 -2.891 1 89.94 172 PHE A N 1
ATOM 1256 C CA . PHE A 1 172 ? 1.408 2.754 -4.113 1 89.94 172 PHE A CA 1
ATOM 1257 C C . PHE A 1 172 ? -0.111 2.705 -4.008 1 89.94 172 PHE A C 1
ATOM 1259 O O . PHE A 1 172 ? -0.814 3.389 -4.754 1 89.94 172 PHE A O 1
ATOM 1266 N N . THR A 1 173 ? -0.635 1.929 -3.074 1 91.25 173 THR A N 1
ATOM 1267 C CA . THR A 1 173 ? -2.064 2.062 -2.816 1 91.25 173 THR A CA 1
ATOM 1268 C C . THR A 1 173 ? -2.398 3.473 -2.34 1 91.25 173 THR A C 1
ATOM 1270 O O . THR A 1 173 ? -3.336 4.098 -2.84 1 91.25 173 THR A O 1
ATOM 1273 N N . GLY A 1 174 ? -1.589 3.982 -1.427 1 89.19 174 GLY A N 1
ATOM 1274 C CA . GLY A 1 174 ? -1.755 5.352 -0.97 1 89.19 174 GLY A CA 1
ATOM 1275 C C . GLY A 1 174 ? -1.46 6.383 -2.045 1 89.19 174 GLY A C 1
ATOM 1276 O O . GLY A 1 174 ? -2.182 7.371 -2.178 1 89.19 174 GLY A O 1
ATOM 1277 N N . THR A 1 175 ? -0.476 6.152 -2.828 1 90.19 175 THR A N 1
ATOM 1278 C CA . THR A 1 175 ? -0.063 7.082 -3.875 1 90.19 175 THR A CA 1
ATOM 1279 C C . THR A 1 175 ? -1.155 7.227 -4.93 1 90.19 175 THR A C 1
ATOM 1281 O O . THR A 1 175 ? -1.51 8.344 -5.316 1 90.19 175 THR A O 1
ATOM 1284 N N . VAL A 1 176 ? -1.684 6.133 -5.305 1 93.5 176 VAL A N 1
ATOM 1285 C CA . VAL A 1 176 ? -2.723 6.164 -6.328 1 93.5 176 VAL A CA 1
ATOM 1286 C C . VAL A 1 176 ? -3.986 6.809 -5.766 1 93.5 176 VAL A C 1
ATOM 1288 O O . VAL A 1 176 ? -4.672 7.559 -6.465 1 93.5 176 VAL A O 1
ATOM 1291 N N . THR A 1 177 ? -4.258 6.5 -4.52 1 92.88 177 THR A N 1
ATOM 1292 C CA . THR A 1 177 ? -5.379 7.168 -3.867 1 92.88 177 THR A CA 1
ATOM 1293 C C . THR A 1 177 ? -5.172 8.68 -3.848 1 92.88 177 THR A C 1
ATOM 1295 O O . THR A 1 177 ? -6.07 9.438 -4.227 1 92.88 177 THR A O 1
ATOM 1298 N N . ASP A 1 178 ? -4.012 9.141 -3.439 1 89.88 178 ASP A N 1
ATOM 1299 C CA . 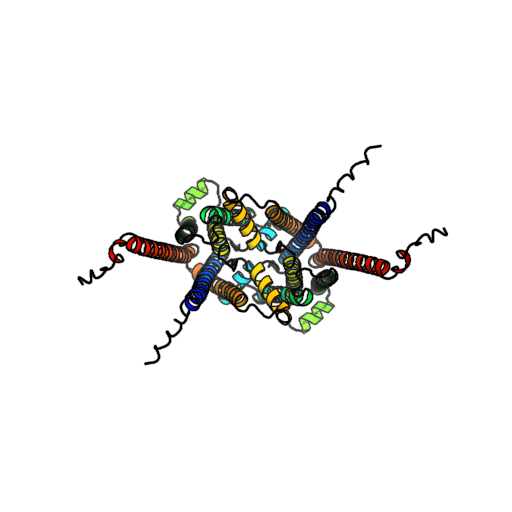ASP A 1 178 ? -3.713 10.57 -3.363 1 89.88 178 ASP A CA 1
ATOM 1300 C C . ASP A 1 178 ? -3.807 11.227 -4.738 1 89.88 178 ASP A C 1
ATOM 1302 O O . ASP A 1 178 ? -4.379 12.312 -4.879 1 89.88 178 ASP A O 1
ATOM 1306 N N . LEU A 1 179 ? -3.24 10.578 -5.695 1 91.19 179 LEU A N 1
ATOM 1307 C CA . LEU A 1 179 ? -3.301 11.102 -7.059 1 91.19 179 LEU A CA 1
ATOM 1308 C C . LEU A 1 179 ? -4.746 11.219 -7.527 1 91.19 179 LEU A C 1
ATOM 1310 O O . LEU A 1 179 ? -5.109 12.195 -8.188 1 91.19 179 LEU A O 1
ATOM 1314 N N . GLY A 1 180 ? -5.5 10.219 -7.234 1 93.56 180 GLY A N 1
ATOM 1315 C CA . GLY A 1 180 ? -6.91 10.266 -7.586 1 93.56 180 GLY A CA 1
ATOM 1316 C C . GLY A 1 180 ? -7.66 11.391 -6.895 1 93.56 180 GLY A C 1
ATOM 1317 O O . GLY A 1 180 ? -8.406 12.125 -7.535 1 93.56 180 GLY A O 1
ATOM 1318 N N . LEU A 1 181 ? -7.461 11.5 -5.621 1 90.25 181 LEU A N 1
ATOM 1319 C CA . LEU A 1 181 ? -8.133 12.547 -4.859 1 90.25 181 LEU A CA 1
ATOM 1320 C C . LEU A 1 181 ? -7.73 13.93 -5.371 1 90.25 181 LEU A C 1
ATOM 1322 O O . LEU A 1 181 ? -8.578 14.812 -5.5 1 90.25 181 LEU A O 1
ATOM 1326 N N . MET A 1 182 ? -6.457 14.164 -5.613 1 88.75 182 MET A N 1
ATOM 1327 C CA . MET A 1 182 ? -5.98 15.438 -6.129 1 88.75 182 MET A CA 1
ATOM 1328 C C . MET A 1 182 ? -6.664 15.781 -7.449 1 88.75 182 MET A C 1
ATOM 1330 O O . MET A 1 182 ? -7.07 16.922 -7.664 1 88.75 182 MET A O 1
ATOM 1334 N N . LEU A 1 183 ? -6.773 14.828 -8.273 1 90.12 183 LEU A N 1
ATOM 1335 C CA . LEU A 1 183 ? -7.414 15.039 -9.57 1 90.12 183 LEU A CA 1
ATOM 1336 C C . LEU A 1 183 ? -8.906 15.281 -9.406 1 90.12 183 LEU A C 1
ATOM 1338 O O . LEU A 1 183 ? -9.477 16.156 -10.078 1 90.12 183 LEU A O 1
ATOM 1342 N N . GLY A 1 184 ? -9.5 14.516 -8.555 1 90.88 184 GLY A N 1
ATOM 1343 C CA . GLY A 1 184 ? -10.922 14.68 -8.312 1 90.88 184 GLY A CA 1
ATOM 1344 C C . GLY A 1 184 ? -11.281 16.031 -7.715 1 90.88 184 GLY A C 1
ATOM 1345 O O . GLY A 1 184 ? -12.336 16.594 -8.016 1 90.88 184 GLY A O 1
ATOM 1346 N N . ARG A 1 185 ? -10.336 16.5 -6.906 1 86.5 185 ARG A N 1
ATOM 1347 C CA . ARG A 1 185 ? -10.57 17.766 -6.219 1 86.5 185 ARG A CA 1
ATOM 1348 C C . ARG A 1 185 ? -10.086 18.953 -7.055 1 86.5 185 ARG A C 1
ATOM 1350 O O . ARG A 1 185 ? -10.266 20.109 -6.672 1 86.5 185 ARG A O 1
ATOM 1357 N N . ALA A 1 186 ? -9.367 18.688 -8.141 1 81.5 186 ALA A N 1
ATOM 1358 C CA . ALA A 1 186 ? -8.68 19.703 -8.93 1 81.5 186 ALA A CA 1
ATOM 1359 C C . ALA A 1 186 ? -9.648 20.781 -9.398 1 81.5 186 ALA A C 1
ATOM 1361 O O . ALA A 1 186 ? -9.281 21.969 -9.484 1 81.5 186 ALA A O 1
ATOM 1362 N N . ARG A 1 187 ? -10.719 20.422 -9.828 1 69.38 187 ARG A N 1
ATOM 1363 C CA . ARG A 1 187 ? -11.656 21.438 -10.305 1 69.38 187 ARG A CA 1
ATOM 1364 C C . ARG A 1 187 ? -11.961 22.469 -9.227 1 69.38 187 ARG A C 1
ATOM 1366 O O . ARG A 1 187 ? -12.227 23.625 -9.523 1 69.38 187 ARG A O 1
ATOM 1373 N N . ARG A 1 188 ? -11.703 22.125 -8.055 1 63.72 188 ARG A N 1
ATOM 1374 C CA . ARG A 1 188 ? -12.078 23.016 -6.961 1 63.72 188 ARG A CA 1
ATOM 1375 C C . ARG A 1 188 ? -10.852 23.703 -6.367 1 63.72 188 ARG A C 1
ATOM 1377 O O . ARG A 1 188 ? -10.914 24.859 -5.961 1 63.72 188 ARG A O 1
ATOM 1384 N N . GLU A 1 189 ? -9.734 23.047 -6.219 1 63 189 GLU A N 1
ATOM 1385 C CA . GLU A 1 189 ? -8.609 23.531 -5.434 1 63 189 GLU A CA 1
ATOM 1386 C C . GLU A 1 189 ? -7.379 23.766 -6.316 1 63 189 GLU A C 1
ATOM 1388 O O . GLU A 1 189 ? -6.402 24.375 -5.879 1 63 189 GLU A O 1
ATOM 1393 N N . GLY A 1 190 ? -7.504 23.672 -7.535 1 65.44 190 GLY A N 1
ATOM 1394 C CA . GLY A 1 190 ? -6.266 23.625 -8.297 1 65.44 190 GLY A CA 1
ATOM 1395 C C . GLY A 1 190 ? -5.387 22.438 -7.945 1 65.44 190 GLY A C 1
ATOM 1396 O O . GLY A 1 190 ? -5.637 21.75 -6.961 1 65.44 190 GLY A O 1
ATOM 1397 N N . ILE A 1 191 ? -4.664 21.906 -8.75 1 62.44 191 ILE A N 1
ATOM 1398 C CA . ILE A 1 191 ? -3.779 20.766 -8.492 1 62.44 191 ILE A CA 1
ATOM 1399 C C . ILE A 1 191 ? -2.439 21.266 -7.961 1 62.44 191 ILE A C 1
ATOM 1401 O O . ILE A 1 191 ? -1.828 22.172 -8.547 1 62.44 191 ILE A O 1
ATOM 1405 N N . GLU A 1 192 ? -2.16 20.922 -6.598 1 67.56 192 GLU A N 1
ATOM 1406 C CA . GLU A 1 192 ? -0.761 21.094 -6.223 1 67.56 192 GLU A CA 1
ATOM 1407 C C . GLU A 1 192 ? 0.162 20.281 -7.125 1 67.56 192 GLU A C 1
ATOM 1409 O O . GLU A 1 192 ? 0.439 19.109 -6.844 1 67.56 192 GLU A O 1
ATOM 1414 N N . SER A 1 193 ? 0.578 20.766 -8.148 1 78.56 193 SER A N 1
ATOM 1415 C CA . SER A 1 193 ? 1.215 20.141 -9.312 1 78.56 193 SER A CA 1
ATOM 1416 C C . SER A 1 193 ? 2.525 19.469 -8.922 1 78.56 193 SER A C 1
ATOM 1418 O O . SER A 1 193 ? 2.852 18.391 -9.438 1 78.56 193 SER A O 1
ATOM 1420 N N . TRP A 1 194 ? 3.107 19.906 -7.898 1 81.5 194 TRP A N 1
ATOM 1421 C CA . TRP A 1 194 ? 4.41 19.359 -7.559 1 81.5 194 TRP A CA 1
ATOM 1422 C C . TRP A 1 194 ? 4.262 18.016 -6.855 1 81.5 194 TRP A C 1
ATOM 1424 O O . TRP A 1 194 ? 4.934 17.031 -7.211 1 81.5 194 TRP A O 1
ATOM 1434 N N . LYS A 1 195 ? 3.369 17.953 -5.895 1 83.31 195 LYS A N 1
ATOM 1435 C CA . LYS A 1 195 ? 3.143 16.703 -5.176 1 83.31 195 LYS A CA 1
ATOM 1436 C C . LYS A 1 195 ? 2.66 15.609 -6.121 1 83.31 195 LYS A C 1
ATOM 1438 O O . LYS A 1 195 ? 3.115 14.461 -6.035 1 83.31 195 LYS A O 1
ATOM 1443 N N . ALA A 1 196 ? 1.798 15.992 -7.004 1 86.56 196 ALA A N 1
ATOM 1444 C CA . ALA A 1 196 ? 1.282 15.039 -7.98 1 86.56 196 ALA A CA 1
ATOM 1445 C C . ALA A 1 196 ? 2.398 14.523 -8.883 1 86.56 196 ALA A C 1
ATOM 1447 O O . ALA A 1 196 ? 2.441 13.336 -9.211 1 86.56 196 ALA A O 1
ATOM 1448 N N . ALA A 1 197 ? 3.279 15.422 -9.195 1 85.69 197 ALA A N 1
ATOM 1449 C CA . ALA A 1 197 ? 4.391 15.047 -10.07 1 85.69 197 ALA A CA 1
ATOM 1450 C C . ALA A 1 197 ? 5.344 14.094 -9.367 1 85.69 197 ALA A C 1
ATOM 1452 O O . ALA A 1 197 ? 5.816 13.125 -9.969 1 85.69 197 ALA A O 1
ATOM 1453 N N . VAL A 1 198 ? 5.582 14.328 -8.148 1 86.31 198 VAL A N 1
ATOM 1454 C CA . VAL A 1 198 ? 6.484 13.484 -7.375 1 86.31 198 VAL A CA 1
ATOM 1455 C C . VAL A 1 198 ? 5.879 12.094 -7.219 1 86.31 198 VAL A C 1
ATOM 1457 O O . VAL A 1 198 ? 6.559 11.086 -7.441 1 86.31 198 VAL A O 1
ATOM 1460 N N . LEU A 1 199 ? 4.617 12.047 -6.938 1 89.62 199 LEU A N 1
ATOM 1461 C CA . LEU A 1 199 ? 3.936 10.766 -6.742 1 89.62 199 LEU A CA 1
ATOM 1462 C C . LEU A 1 199 ? 3.881 9.977 -8.047 1 89.62 199 LEU A C 1
ATOM 1464 O O . LEU A 1 199 ? 4.176 8.781 -8.062 1 89.62 199 LEU A O 1
ATOM 1468 N N . ALA A 1 200 ? 3.592 10.688 -9.109 1 90.94 200 ALA A N 1
ATOM 1469 C CA . ALA A 1 200 ? 3.504 10.023 -10.406 1 90.94 200 ALA A CA 1
ATOM 1470 C C . ALA A 1 200 ? 4.867 9.508 -10.852 1 90.94 200 ALA A C 1
ATOM 1472 O O . ALA A 1 200 ? 4.977 8.391 -11.367 1 90.94 200 ALA A O 1
ATOM 1473 N N . LEU A 1 201 ? 5.844 10.281 -10.617 1 91.19 201 LEU A N 1
ATOM 1474 C CA . LEU A 1 201 ? 7.191 9.891 -11.031 1 91.19 201 LEU A CA 1
ATOM 1475 C C . LEU A 1 201 ? 7.672 8.68 -10.234 1 91.19 201 LEU A C 1
ATOM 1477 O O . LEU A 1 201 ? 8.289 7.773 -10.789 1 91.19 201 LEU A O 1
ATOM 1481 N N . THR A 1 202 ? 7.41 8.711 -8.953 1 92.5 202 THR A N 1
ATOM 1482 C CA . THR A 1 202 ? 7.824 7.578 -8.133 1 92.5 202 THR A CA 1
ATOM 1483 C C . THR A 1 202 ? 7.109 6.301 -8.57 1 92.5 202 THR A C 1
ATOM 1485 O O . THR A 1 202 ? 7.707 5.227 -8.594 1 92.5 202 THR A O 1
ATOM 1488 N N . LEU A 1 203 ? 5.883 6.445 -8.984 1 93.5 203 LEU A N 1
ATOM 1489 C CA . LEU A 1 203 ? 5.113 5.305 -9.477 1 93.5 203 LEU A CA 1
ATOM 1490 C C . LEU A 1 203 ? 5.723 4.75 -10.758 1 93.5 203 LEU A C 1
ATOM 1492 O O . LEU A 1 203 ? 5.93 3.539 -10.875 1 93.5 203 LEU A O 1
ATOM 1496 N N . VAL A 1 204 ? 6.078 5.602 -11.664 1 94.88 204 VAL A N 1
ATOM 1497 C CA . VAL A 1 204 ? 6.625 5.195 -12.961 1 94.88 204 VAL A CA 1
ATOM 1498 C C . VAL A 1 204 ? 8.008 4.574 -12.766 1 94.88 204 VAL A C 1
ATOM 1500 O O . VAL A 1 204 ? 8.32 3.539 -13.359 1 94.88 204 VAL A O 1
ATOM 1503 N N . LEU A 1 205 ? 8.82 5.191 -11.945 1 95.75 205 LEU A N 1
ATOM 1504 C CA . LEU A 1 205 ? 10.164 4.676 -11.727 1 95.75 205 LEU A CA 1
ATOM 1505 C C . LEU A 1 205 ? 10.117 3.342 -10.984 1 95.75 205 LEU A C 1
ATOM 1507 O O . LEU A 1 205 ? 10.969 2.473 -11.211 1 95.75 205 LEU A O 1
ATOM 1511 N N . PHE A 1 206 ? 9.188 3.18 -10.125 1 96.06 206 PHE A N 1
ATOM 1512 C CA . PHE A 1 206 ? 8.961 1.888 -9.484 1 96.06 206 PHE A CA 1
ATOM 1513 C C . PHE A 1 206 ? 8.633 0.822 -10.523 1 96.06 206 PHE A C 1
ATOM 1515 O O . PHE A 1 206 ? 9.156 -0.292 -10.469 1 96.06 206 PHE A O 1
ATOM 1522 N N . LEU A 1 207 ? 7.73 1.173 -11.469 1 95.56 207 LEU A N 1
ATOM 1523 C CA . LEU A 1 207 ? 7.344 0.267 -12.547 1 95.56 207 LEU A CA 1
ATOM 1524 C C . LEU A 1 207 ? 8.555 -0.12 -13.391 1 95.56 207 LEU A C 1
ATOM 1526 O O . LEU A 1 207 ? 8.75 -1.298 -13.695 1 95.56 207 LEU A O 1
ATOM 1530 N N . VAL A 1 208 ? 9.359 0.822 -13.742 1 96.75 208 VAL A N 1
ATOM 1531 C CA . VAL A 1 208 ? 10.562 0.583 -14.531 1 96.75 208 VAL A CA 1
ATOM 1532 C C . VAL A 1 208 ? 11.539 -0.29 -13.742 1 96.75 208 VAL A C 1
ATOM 1534 O O . VAL A 1 208 ? 12.188 -1.172 -14.312 1 96.75 208 VAL A O 1
ATOM 1537 N N . GLY A 1 209 ? 11.656 -0.001 -12.469 1 97.31 209 GLY A N 1
ATOM 1538 C CA . GLY A 1 209 ? 12.469 -0.854 -11.609 1 97.31 209 GLY A CA 1
ATOM 1539 C C . GLY A 1 209 ? 12 -2.297 -11.594 1 97.31 209 GLY A C 1
ATOM 1540 O O . GLY A 1 209 ? 12.812 -3.221 -11.609 1 97.31 209 GLY A O 1
ATOM 1541 N N . GLY A 1 210 ? 10.68 -2.443 -11.531 1 95.81 210 GLY A N 1
ATOM 1542 C CA . GLY A 1 210 ? 10.117 -3.783 -11.594 1 95.81 210 GLY A CA 1
ATOM 1543 C C . GLY A 1 210 ? 10.453 -4.508 -12.883 1 95.81 210 GLY A C 1
ATOM 1544 O O . GLY A 1 210 ? 10.781 -5.699 -12.867 1 95.81 210 GLY A O 1
ATOM 1545 N N . ALA A 1 211 ? 10.359 -3.824 -13.977 1 95.94 211 ALA A N 1
ATOM 1546 C CA . ALA A 1 211 ? 10.727 -4.402 -15.266 1 95.94 211 ALA A CA 1
ATOM 1547 C C . ALA A 1 211 ? 12.195 -4.809 -15.289 1 95.94 211 ALA A C 1
ATOM 1549 O O . ALA A 1 211 ? 12.539 -5.918 -15.711 1 95.94 211 ALA A O 1
ATOM 1550 N N . ALA A 1 212 ? 13.031 -3.934 -14.82 1 97.25 212 ALA A N 1
ATOM 1551 C CA . ALA A 1 212 ? 14.461 -4.219 -14.75 1 97.25 212 ALA A CA 1
ATOM 1552 C C . ALA A 1 212 ? 14.75 -5.391 -13.82 1 97.25 212 ALA A C 1
ATOM 1554 O O . ALA A 1 212 ? 15.609 -6.227 -14.109 1 97.25 212 ALA A O 1
ATOM 1555 N N . GLY A 1 213 ? 14.047 -5.422 -12.688 1 96.5 213 GLY A N 1
ATOM 1556 C CA . GLY A 1 213 ? 14.211 -6.512 -11.75 1 96.5 213 GLY A CA 1
ATOM 1557 C C . GLY A 1 213 ? 13.867 -7.867 -12.336 1 96.5 213 GLY A C 1
ATOM 1558 O O . GLY A 1 213 ? 14.547 -8.859 -12.07 1 96.5 213 GLY A O 1
ATOM 1559 N N . LEU A 1 214 ? 12.797 -7.867 -13.117 1 94.12 214 LEU A N 1
ATOM 1560 C CA . LEU A 1 214 ? 12.43 -9.117 -13.773 1 94.12 214 LEU A CA 1
ATOM 1561 C C . LEU A 1 214 ? 13.508 -9.539 -14.766 1 94.12 214 LEU A C 1
ATOM 1563 O O . LEU A 1 214 ? 13.93 -10.695 -14.773 1 94.12 214 LEU A O 1
ATOM 1567 N N . LEU A 1 215 ? 13.969 -8.656 -15.594 1 95.06 215 LEU A N 1
ATOM 1568 C CA . LEU A 1 215 ? 14.93 -8.961 -16.656 1 95.06 215 LEU A CA 1
ATOM 1569 C C . LEU A 1 215 ? 16.25 -9.438 -16.062 1 95.06 215 LEU A C 1
ATOM 1571 O O . LEU A 1 215 ? 16.781 -10.469 -16.484 1 95.06 215 LEU A O 1
ATOM 1575 N N . ILE A 1 216 ? 16.719 -8.773 -15.078 1 96.19 216 ILE A N 1
ATOM 1576 C CA . ILE A 1 216 ? 18.016 -9.102 -14.5 1 96.19 216 ILE A CA 1
ATOM 1577 C C . ILE A 1 216 ? 17.875 -10.273 -13.531 1 96.19 216 ILE A C 1
ATOM 1579 O O . ILE A 1 216 ? 18.766 -11.125 -13.445 1 96.19 216 ILE A O 1
ATOM 1583 N N . GLY A 1 217 ? 16.812 -10.305 -12.852 1 94 217 GLY A N 1
ATOM 1584 C CA . GLY A 1 217 ? 16.547 -11.383 -11.914 1 94 217 GLY A CA 1
ATOM 1585 C C . GLY A 1 217 ? 16.438 -12.742 -12.578 1 94 217 GLY A C 1
ATOM 1586 O O . GLY A 1 217 ? 16.812 -13.758 -12 1 94 217 GLY A O 1
ATOM 1587 N N . THR A 1 218 ? 15.836 -12.773 -13.766 1 92.25 218 THR A N 1
ATOM 1588 C CA . THR A 1 218 ? 15.703 -14.023 -14.5 1 92.25 218 THR A CA 1
ATOM 1589 C C . THR A 1 218 ? 17.078 -14.57 -14.883 1 92.25 218 THR A C 1
ATOM 1591 O O . THR A 1 218 ? 17.25 -15.789 -14.984 1 92.25 218 THR A O 1
ATOM 1594 N N . TRP A 1 219 ? 18.062 -13.688 -14.969 1 93.31 219 TRP A N 1
ATOM 1595 C CA . TRP A 1 219 ? 19.391 -14.094 -15.391 1 93.31 219 TRP A CA 1
ATOM 1596 C C . TRP A 1 219 ? 20.281 -14.383 -14.18 1 93.31 219 TRP A C 1
ATOM 1598 O O . TRP A 1 219 ? 21.016 -15.367 -14.164 1 93.31 219 TRP A O 1
ATOM 1608 N N . LEU A 1 220 ? 20.125 -13.609 -13.117 1 93.44 220 LEU A N 1
ATOM 1609 C CA . LEU A 1 220 ? 21.078 -13.664 -12.023 1 93.44 220 LEU A CA 1
ATOM 1610 C C . LEU A 1 220 ? 20.453 -14.289 -10.781 1 93.44 220 LEU A C 1
ATOM 1612 O O . LEU A 1 220 ? 21.156 -14.555 -9.797 1 93.44 220 LEU A O 1
ATOM 1616 N N . GLY A 1 221 ? 19.156 -14.523 -10.852 1 91.12 221 GLY A N 1
ATOM 1617 C CA . GLY A 1 221 ? 18.516 -15.023 -9.656 1 91.12 221 GLY A CA 1
ATOM 1618 C C . GLY A 1 221 ? 18.688 -14.117 -8.453 1 91.12 221 GLY A C 1
ATOM 1619 O O . GLY A 1 221 ? 18.5 -12.898 -8.555 1 91.12 221 GLY A O 1
ATOM 1620 N N . GLY A 1 222 ? 19.031 -14.68 -7.336 1 90.69 222 GLY A N 1
ATOM 1621 C CA . GLY A 1 222 ? 19.219 -13.938 -6.098 1 90.69 222 GLY A CA 1
ATOM 1622 C C . GLY A 1 222 ? 20.359 -12.938 -6.168 1 90.69 222 GLY A C 1
ATOM 1623 O O . GLY A 1 222 ? 20.359 -11.93 -5.465 1 90.69 222 GLY A O 1
ATOM 1624 N N . TYR A 1 223 ? 21.344 -13.18 -7.031 1 94.25 223 TYR A N 1
ATOM 1625 C CA . TYR A 1 223 ? 22.5 -12.289 -7.164 1 94.25 223 TYR A CA 1
ATOM 1626 C C . TYR A 1 223 ? 22.078 -10.938 -7.723 1 94.25 223 TYR A C 1
ATOM 1628 O O . TYR A 1 223 ? 22.828 -9.961 -7.637 1 94.25 223 TYR A O 1
ATOM 1636 N N . ALA A 1 224 ? 20.922 -10.883 -8.312 1 96.31 224 ALA A N 1
ATOM 1637 C CA . ALA A 1 224 ? 20.406 -9.617 -8.852 1 96.31 224 ALA A CA 1
ATOM 1638 C C . ALA A 1 224 ? 20.281 -8.57 -7.75 1 96.31 224 ALA A C 1
ATOM 1640 O O . ALA A 1 224 ? 20.344 -7.371 -8.016 1 96.31 224 ALA A O 1
ATOM 1641 N N . LEU A 1 225 ? 20.141 -9.031 -6.535 1 97.06 225 LEU A N 1
ATOM 1642 C CA . LEU A 1 225 ? 19.938 -8.125 -5.41 1 97.06 225 LEU A CA 1
ATOM 1643 C C . LEU A 1 225 ? 21.219 -7.371 -5.078 1 97.06 225 LEU A C 1
ATOM 1645 O O . LEU A 1 225 ? 21.188 -6.379 -4.348 1 97.06 225 LEU A O 1
ATOM 1649 N N . LEU A 1 226 ? 22.328 -7.746 -5.637 1 97.06 226 LEU A N 1
ATOM 1650 C CA . LEU A 1 226 ? 23.609 -7.066 -5.402 1 97.06 226 LEU A CA 1
ATOM 1651 C C . LEU A 1 226 ? 23.609 -5.691 -6.062 1 97.06 226 LEU A C 1
ATOM 1653 O O . LEU A 1 226 ? 24.297 -4.773 -5.594 1 97.06 226 LEU A O 1
ATOM 1657 N N . LEU A 1 227 ? 22.844 -5.555 -7.109 1 97.62 227 LEU A N 1
ATOM 1658 C CA . LEU A 1 227 ? 22.797 -4.281 -7.82 1 97.62 227 LEU A CA 1
ATOM 1659 C C . LEU A 1 227 ? 22.125 -3.207 -6.965 1 97.62 227 LEU A C 1
ATOM 1661 O O . LEU A 1 227 ? 22.719 -2.146 -6.727 1 97.62 227 LEU A O 1
ATOM 1665 N N . PRO A 1 228 ? 20.906 -3.488 -6.496 1 98.12 228 PRO A N 1
ATOM 1666 C CA . PRO A 1 228 ? 20.344 -2.49 -5.586 1 98.12 228 PRO A CA 1
ATOM 1667 C C . PRO A 1 228 ? 21.188 -2.303 -4.32 1 98.12 228 PRO A C 1
ATOM 1669 O O . PRO A 1 228 ? 21.234 -1.2 -3.77 1 98.12 228 PRO A O 1
ATOM 1672 N N . ALA A 1 229 ? 21.781 -3.34 -3.811 1 98 229 ALA A N 1
ATOM 1673 C CA . ALA A 1 229 ? 22.688 -3.201 -2.666 1 98 229 ALA A CA 1
ATOM 1674 C C . ALA A 1 229 ? 23.797 -2.213 -2.965 1 98 229 ALA A C 1
ATOM 1676 O O . ALA A 1 229 ? 24.094 -1.326 -2.156 1 98 229 ALA A O 1
ATOM 1677 N N . ALA A 1 230 ? 24.406 -2.385 -4.098 1 97.94 230 ALA A N 1
ATOM 1678 C CA . ALA A 1 230 ? 25.484 -1.493 -4.52 1 97.94 230 ALA A CA 1
ATOM 1679 C C . ALA A 1 230 ? 24.984 -0.061 -4.676 1 97.94 230 ALA A C 1
ATOM 1681 O O . ALA A 1 230 ? 25.656 0.888 -4.277 1 97.94 230 ALA A O 1
ATOM 1682 N N . ALA A 1 231 ? 23.844 0.062 -5.289 1 97.62 231 ALA A N 1
ATOM 1683 C CA . ALA A 1 231 ? 23.25 1.389 -5.473 1 97.62 231 ALA A CA 1
ATOM 1684 C C . ALA A 1 231 ? 23.031 2.078 -4.129 1 97.62 231 ALA A C 1
ATOM 1686 O O . ALA A 1 231 ? 23.359 3.256 -3.965 1 97.62 231 ALA A O 1
ATOM 1687 N N . CYS A 1 232 ? 22.453 1.364 -3.18 1 97 232 CYS A N 1
ATOM 1688 C CA . CYS A 1 232 ? 22.234 1.922 -1.851 1 97 232 CYS A CA 1
ATOM 1689 C C . CYS A 1 232 ? 23.547 2.303 -1.189 1 97 232 CYS A C 1
ATOM 1691 O O . CYS A 1 232 ? 23.641 3.33 -0.514 1 97 232 CYS A O 1
ATOM 1693 N N . ALA A 1 233 ? 24.578 1.495 -1.341 1 96.81 233 ALA A N 1
ATOM 1694 C CA . ALA A 1 233 ? 25.906 1.787 -0.785 1 96.81 233 ALA A CA 1
ATOM 1695 C C . ALA A 1 233 ? 26.469 3.072 -1.377 1 96.81 233 ALA A C 1
ATOM 1697 O O . ALA A 1 233 ? 27.078 3.873 -0.665 1 96.81 233 ALA A O 1
ATOM 1698 N N . VAL A 1 234 ? 26.312 3.262 -2.641 1 96.12 234 VAL A N 1
ATOM 1699 C CA . VAL A 1 234 ? 26.797 4.465 -3.311 1 96.12 234 VAL A CA 1
ATOM 1700 C C . VAL A 1 234 ? 26.062 5.691 -2.756 1 96.12 234 VAL A C 1
ATOM 1702 O O . VAL A 1 234 ? 26.703 6.715 -2.473 1 96.12 234 VAL A O 1
ATOM 1705 N N . PHE A 1 235 ? 24.734 5.59 -2.609 1 93.81 235 PHE A N 1
ATOM 1706 C CA . PHE A 1 235 ? 23.969 6.688 -2.021 1 93.81 235 PHE A CA 1
ATOM 1707 C C . PHE A 1 235 ? 24.469 6.988 -0.609 1 93.81 235 PHE A C 1
ATOM 1709 O O . PHE A 1 235 ? 24.609 8.148 -0.229 1 93.81 235 PHE A O 1
ATOM 1716 N N . ALA A 1 236 ? 24.656 5.965 0.17 1 94.06 236 ALA A N 1
ATOM 1717 C CA . ALA A 1 236 ? 25.156 6.141 1.533 1 94.06 236 ALA A CA 1
ATOM 1718 C C . ALA A 1 236 ? 26.5 6.875 1.542 1 94.06 236 ALA A C 1
ATOM 1720 O O . ALA A 1 236 ? 26.703 7.793 2.338 1 94.06 236 ALA A O 1
ATOM 1721 N N . ALA A 1 237 ? 27.406 6.543 0.651 1 93.31 237 ALA A N 1
ATOM 1722 C CA . ALA A 1 237 ? 28.719 7.16 0.556 1 93.31 237 ALA A CA 1
ATOM 1723 C C . ALA A 1 237 ? 28.609 8.633 0.177 1 93.31 237 ALA A C 1
ATOM 1725 O O . ALA A 1 237 ? 29.359 9.469 0.691 1 93.31 237 ALA A O 1
ATOM 1726 N N . THR A 1 238 ? 27.703 8.922 -0.757 1 89.44 238 THR A N 1
ATOM 1727 C CA . THR A 1 238 ? 27.516 10.305 -1.188 1 89.44 238 THR A CA 1
ATOM 1728 C C . THR A 1 238 ? 27.047 11.172 -0.028 1 89.44 238 THR A C 1
ATOM 1730 O O . THR A 1 238 ? 27.469 12.312 0.115 1 89.44 238 THR A O 1
ATOM 1733 N N . TYR A 1 239 ? 26.188 10.633 0.774 1 84.56 239 TYR A N 1
ATOM 1734 C CA . TYR A 1 239 ? 25.688 11.375 1.93 1 84.56 239 TYR A CA 1
ATOM 1735 C C . TYR A 1 239 ? 26.797 11.578 2.957 1 84.56 239 TYR A C 1
ATOM 1737 O O . TYR A 1 239 ? 26.891 12.641 3.572 1 84.56 239 TYR A O 1
ATOM 1745 N N . LEU A 1 240 ? 27.625 10.633 3.182 1 85.62 240 LEU A N 1
ATOM 1746 C CA . LEU A 1 240 ? 28.734 10.727 4.137 1 85.62 240 LEU A CA 1
ATOM 1747 C C . LEU A 1 240 ? 29.766 11.75 3.676 1 85.62 240 LEU A C 1
ATOM 1749 O O . LEU A 1 240 ? 30.312 12.492 4.488 1 85.62 240 LEU A O 1
ATOM 1753 N N . LEU A 1 241 ? 29.984 11.758 2.395 1 83.94 241 LEU A N 1
ATOM 1754 C CA . LEU A 1 241 ? 30.984 12.672 1.845 1 83.94 241 LEU A CA 1
ATOM 1755 C C . LEU A 1 241 ? 30.484 14.109 1.881 1 83.94 241 LEU A C 1
ATOM 1757 O O . LEU A 1 241 ? 31.266 15.039 2.125 1 83.94 241 LEU A O 1
ATOM 1761 N N . ARG A 1 242 ? 29.234 14.273 1.594 1 78.94 242 ARG A N 1
ATOM 1762 C CA . ARG A 1 242 ? 28.656 15.617 1.612 1 78.94 242 ARG A CA 1
ATOM 1763 C C . ARG A 1 242 ? 28.547 16.141 3.037 1 78.94 242 ARG A C 1
ATOM 1765 O O . ARG A 1 242 ? 28.672 17.344 3.268 1 78.94 242 ARG A O 1
ATOM 1772 N N . SER A 1 243 ? 28.188 15.328 3.943 1 74 243 SER A N 1
ATOM 1773 C CA . SER A 1 243 ? 28.109 15.742 5.34 1 74 243 SER A CA 1
ATOM 1774 C C . SER A 1 243 ? 29.484 16.109 5.891 1 74 243 SER A C 1
ATOM 1776 O O . SER A 1 243 ? 29.594 17.016 6.727 1 74 243 SER A O 1
ATOM 1778 N N . ARG A 1 244 ? 30.469 15.445 5.488 1 66.12 244 ARG A N 1
ATOM 1779 C CA . ARG A 1 244 ? 31.828 15.758 5.926 1 66.12 244 ARG A CA 1
ATOM 1780 C C . ARG A 1 244 ? 32.312 17.078 5.344 1 66.12 244 ARG A C 1
ATOM 1782 O O . ARG A 1 244 ? 33.031 17.844 6.004 1 66.12 244 ARG A O 1
ATOM 1789 N N . LYS A 1 245 ? 31.859 17.375 4.148 1 62.81 245 LYS A N 1
ATOM 1790 C CA . LYS A 1 245 ? 32.281 18.625 3.518 1 62.81 245 LYS A CA 1
ATOM 1791 C C . LYS A 1 245 ? 31.641 19.828 4.191 1 62.81 245 LYS A C 1
ATOM 1793 O O . LYS A 1 245 ? 32.25 20.875 4.34 1 62.81 245 LYS A O 1
ATOM 1798 N N . THR A 1 246 ? 30.422 19.625 4.574 1 55.69 246 THR A N 1
ATOM 1799 C CA . THR A 1 246 ? 29.766 20.75 5.242 1 55.69 246 THR A CA 1
ATOM 1800 C C . THR A 1 246 ? 30.359 20.969 6.633 1 55.69 246 THR A C 1
ATOM 1802 O O . THR A 1 246 ? 30.453 22.109 7.102 1 55.69 246 THR A O 1
ATOM 1805 N N . LYS A 1 247 ? 30.766 19.922 7.301 1 57.59 247 LYS A N 1
ATOM 1806 C CA . LYS A 1 247 ? 31.391 20.078 8.609 1 57.59 247 LYS A CA 1
ATOM 1807 C C . LYS A 1 247 ? 32.75 20.766 8.492 1 57.59 247 LYS A C 1
ATOM 1809 O O . LYS A 1 247 ? 33.125 21.578 9.344 1 57.59 247 LYS A O 1
ATOM 1814 N N . VAL A 1 248 ? 33.5 20.406 7.492 1 52.28 248 VAL A N 1
ATOM 1815 C CA . VAL A 1 248 ? 34.812 21 7.316 1 52.28 248 VAL A CA 1
ATOM 1816 C C . VAL A 1 248 ? 34.688 22.469 6.949 1 52.28 248 VAL A C 1
ATOM 1818 O O . VAL A 1 248 ? 35.438 23.312 7.434 1 52.28 248 VAL A O 1
ATOM 1821 N N . ALA A 1 249 ? 33.656 22.75 6.207 1 54.72 249 ALA A N 1
ATOM 1822 C CA . ALA A 1 249 ? 33.5 24.141 5.785 1 54.72 249 ALA A CA 1
ATOM 1823 C C . ALA A 1 249 ? 33.125 25.031 6.973 1 54.72 249 ALA A C 1
ATOM 1825 O O . ALA A 1 249 ? 33.594 26.156 7.07 1 54.72 249 ALA A O 1
ATOM 1826 N N . THR A 1 250 ? 32.344 24.5 7.832 1 54.75 250 THR A N 1
ATOM 1827 C CA . THR A 1 250 ? 31.969 25.281 9 1 54.75 250 THR A CA 1
ATOM 1828 C C . THR A 1 250 ? 33.125 25.375 9.984 1 54.75 250 THR A C 1
ATOM 1830 O O . THR A 1 250 ? 33.312 26.391 10.656 1 54.75 250 THR A O 1
ATOM 1833 N N . ALA A 1 251 ? 33.906 24.312 10.109 1 59.53 251 ALA A N 1
ATOM 1834 C CA . ALA A 1 251 ? 35.031 24.297 11.023 1 59.53 251 ALA A CA 1
ATOM 1835 C C . ALA A 1 251 ? 36.125 25.25 10.57 1 59.53 251 ALA A C 1
ATOM 1837 O O . ALA A 1 251 ? 36.781 25.891 11.391 1 59.53 251 ALA A O 1
ATOM 1838 N N . THR A 1 252 ? 36.375 25.312 9.328 1 56.25 252 THR A N 1
ATOM 1839 C CA . THR A 1 252 ? 37.406 26.203 8.805 1 56.25 252 THR A CA 1
ATOM 1840 C C . THR A 1 252 ? 37 27.672 8.992 1 56.25 252 THR A C 1
ATOM 1842 O O . THR A 1 252 ? 37.844 28.516 9.289 1 56.25 252 THR A O 1
ATOM 1845 N N . THR A 1 253 ? 35.656 27.906 8.875 1 55.84 253 THR A N 1
ATOM 1846 C CA . THR A 1 253 ? 35.188 29.281 9.039 1 55.84 253 THR A CA 1
ATOM 1847 C C . THR A 1 253 ? 35.25 29.703 10.508 1 55.84 253 THR A C 1
ATOM 1849 O O . THR A 1 253 ? 35.531 30.859 10.812 1 55.84 253 THR A O 1
ATOM 1852 N N . ALA A 1 254 ? 35.062 28.75 11.484 1 60.16 254 ALA A N 1
ATOM 1853 C CA . ALA A 1 254 ? 35.125 29.031 12.914 1 60.16 254 ALA A CA 1
ATOM 1854 C C . ALA A 1 254 ? 36.562 29.234 13.359 1 60.16 254 ALA A C 1
ATOM 1856 O O . ALA A 1 25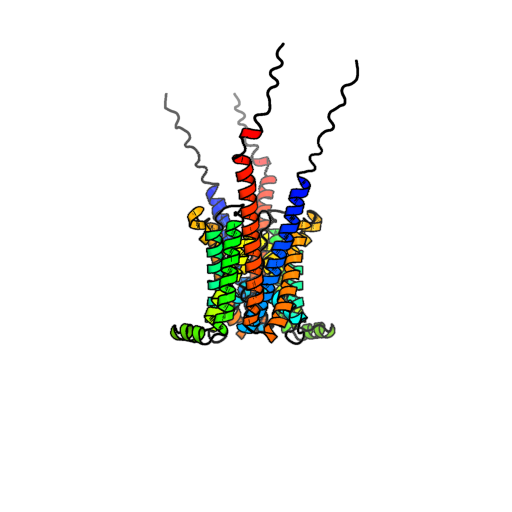4 ? 36.844 30 14.289 1 60.16 254 ALA A O 1
ATOM 1857 N N . GLU A 1 255 ? 37.5 28.578 12.859 1 57.16 255 GLU A N 1
ATOM 1858 C CA . GLU A 1 255 ? 38.875 28.656 13.266 1 57.16 255 GLU A CA 1
ATOM 1859 C C . GLU A 1 255 ? 39.531 29.953 12.797 1 57.16 255 GLU A C 1
ATOM 1861 O O . GLU A 1 255 ? 40.469 30.453 13.414 1 57.16 255 GLU A O 1
ATOM 1866 N N . ASN A 1 256 ? 39.062 30.438 11.703 1 47.72 256 ASN A N 1
ATOM 1867 C CA . ASN A 1 256 ? 39.75 31.656 11.289 1 47.72 256 ASN A CA 1
ATOM 1868 C C . ASN A 1 256 ? 39 32.906 11.719 1 47.72 256 ASN A C 1
ATOM 1870 O O . ASN A 1 256 ? 38.344 33.562 10.898 1 47.72 256 ASN A O 1
ATOM 1874 N N . PRO A 1 257 ? 38.469 32.938 13.016 1 50.06 257 PRO A N 1
ATOM 1875 C CA . PRO A 1 257 ? 37.812 34.188 13.414 1 50.06 257 PRO A CA 1
ATOM 1876 C C . PRO A 1 257 ? 38.719 35.406 13.273 1 50.06 257 PRO A C 1
ATOM 1878 O O . PRO A 1 257 ? 38.25 36.562 13.328 1 50.06 257 PRO A O 1
ATOM 1881 N N . ALA A 1 258 ? 40.094 35.156 13.414 1 50.59 258 ALA A N 1
ATOM 1882 C CA . ALA A 1 258 ? 41.062 36.25 13.586 1 50.59 258 ALA A CA 1
ATOM 1883 C C . ALA A 1 258 ? 41.031 37.188 12.383 1 50.59 258 ALA A C 1
ATOM 1885 O O . ALA A 1 258 ? 41.438 38.344 12.492 1 50.59 258 ALA A O 1
ATOM 1886 N N . ARG A 1 259 ? 40.719 36.562 11.211 1 45.72 259 ARG A N 1
ATOM 1887 C CA . ARG A 1 259 ? 41.125 37.375 10.094 1 45.72 259 ARG A CA 1
ATOM 1888 C C . ARG A 1 259 ? 40.188 38.562 9.914 1 45.72 259 ARG A C 1
ATOM 1890 O O . ARG A 1 259 ? 40.531 39.531 9.219 1 45.72 259 ARG A O 1
ATOM 1897 N N . ASP A 1 260 ? 38.938 38.438 10.438 1 42.72 260 ASP A N 1
ATOM 1898 C CA . ASP A 1 260 ? 38.062 39.531 10.07 1 42.72 260 ASP A CA 1
ATOM 1899 C C . ASP A 1 260 ? 38.281 40.75 10.977 1 42.72 260 ASP A C 1
ATOM 1901 O O . ASP A 1 260 ? 37.531 41.719 10.93 1 42.72 260 ASP A O 1
ATOM 1905 N N . VAL A 1 261 ? 39.125 40.531 12.125 1 43.91 261 VAL A N 1
ATOM 1906 C CA . VAL A 1 261 ? 39.438 41.75 12.867 1 43.91 261 VAL A CA 1
ATOM 1907 C C . VAL A 1 261 ? 40.312 42.688 12.023 1 43.91 261 VAL A C 1
ATOM 1909 O O . VAL A 1 261 ? 41.531 42.438 11.867 1 43.91 261 VAL A O 1
ATOM 1912 N N . GLY A 1 262 ? 40.031 42.906 10.695 1 37.75 262 GLY A N 1
ATOM 1913 C CA . GLY A 1 262 ? 40.688 43.844 9.805 1 37.75 262 GLY A CA 1
ATOM 1914 C C . GLY A 1 262 ? 41.156 45.094 10.5 1 37.75 262 GLY A C 1
ATOM 1915 O O . GLY A 1 262 ? 40.719 45.406 11.609 1 37.75 262 GLY A O 1
ATOM 1916 N N . GLU A 1 263 ? 42.188 45.812 9.859 1 42.5 263 GLU A N 1
ATOM 1917 C CA . GLU A 1 263 ? 43.094 46.938 9.93 1 42.5 263 GLU A CA 1
ATOM 1918 C C . GLU A 1 263 ? 42.375 48.25 10.305 1 42.5 263 GLU A C 1
ATOM 1920 O O . GLU A 1 263 ? 41.562 48.75 9.531 1 42.5 263 GLU A O 1
ATOM 1925 N N . THR A 1 264 ? 41.781 48.375 11.477 1 39.34 264 THR A N 1
ATOM 1926 C CA . THR A 1 264 ? 41.438 49.719 11.961 1 39.34 264 THR A CA 1
ATOM 1927 C C . THR A 1 264 ? 42.562 50.688 11.648 1 39.34 264 THR A C 1
ATOM 1929 O O . THR A 1 264 ? 43.688 50.5 12.078 1 39.34 264 THR A O 1
ATOM 1932 N N . ALA A 1 265 ? 42.562 51.438 10.43 1 41.16 265 ALA A N 1
ATOM 1933 C CA . ALA A 1 265 ? 43.375 52.531 9.906 1 41.16 265 ALA A CA 1
ATOM 1934 C C . ALA A 1 265 ? 43.656 53.562 10.992 1 41.16 265 ALA A C 1
ATOM 1936 O O . ALA A 1 265 ? 42.75 54.156 11.531 1 41.16 265 ALA A O 1
ATOM 1937 N N . THR A 1 266 ? 44.562 53.25 11.906 1 39.5 266 THR A N 1
ATOM 1938 C CA . THR A 1 266 ? 45.156 54.281 12.742 1 39.5 266 THR A CA 1
ATOM 1939 C C . THR A 1 266 ? 45.5 55.5 11.906 1 39.5 266 THR A C 1
ATOM 1941 O O . THR A 1 266 ? 46.406 55.469 11.055 1 39.5 266 THR A O 1
ATOM 1944 N N . VAL A 1 267 ? 44.5 56.312 11.383 1 36.25 267 VAL A N 1
ATOM 1945 C CA . VAL A 1 267 ? 44.719 57.656 10.82 1 36.25 267 VAL A CA 1
ATOM 1946 C C . VAL A 1 267 ? 45.469 58.531 11.82 1 36.25 267 VAL A C 1
ATOM 1948 O O . VAL A 1 267 ? 44.938 58.781 12.914 1 36.25 267 VAL A O 1
ATOM 1951 N N . THR A 1 268 ? 46.75 58.312 11.961 1 35.62 268 THR A N 1
ATOM 1952 C CA . THR A 1 268 ? 47.656 59.25 12.57 1 35.62 268 THR A CA 1
ATOM 1953 C C . THR A 1 268 ? 47.406 60.656 12.016 1 35.62 268 THR A C 1
ATOM 1955 O O . THR A 1 268 ? 47.562 60.906 10.82 1 35.62 268 THR A O 1
ATOM 1958 N N . VAL A 1 269 ? 46.344 61.344 12.617 1 31.8 269 VAL A N 1
ATOM 1959 C CA . VAL A 1 269 ? 46.406 62.812 12.523 1 31.8 269 VAL A CA 1
ATOM 1960 C C . VAL A 1 269 ? 47.594 63.312 13.344 1 31.8 269 VAL A C 1
ATOM 1962 O O . VAL A 1 269 ? 47.875 62.812 14.438 1 31.8 269 VAL A O 1
ATOM 1965 N N . MET B 1 1 ? -26.391 40.406 56.531 1 33 1 MET B N 1
ATOM 1966 C CA . MET B 1 1 ? -26.031 40.438 55.125 1 33 1 MET B CA 1
ATOM 1967 C C . MET B 1 1 ? -25.641 39.062 54.625 1 33 1 MET B C 1
ATOM 1969 O O . MET B 1 1 ? -24.672 38.469 55.094 1 33 1 MET B O 1
ATOM 1973 N N . LYS B 1 2 ? -26.625 38.156 54.219 1 45.06 2 LYS B N 1
ATOM 1974 C CA . LYS B 1 2 ? -26.547 36.75 53.875 1 45.06 2 LYS B CA 1
ATOM 1975 C C . LYS B 1 2 ? -25.656 36.5 52.688 1 45.06 2 LYS B C 1
ATOM 1977 O O . LYS B 1 2 ? -25.75 37.219 51.688 1 45.06 2 LYS B O 1
ATOM 1982 N N . PRO B 1 3 ? -24.547 35.812 52.844 1 43.62 3 PRO B N 1
ATOM 1983 C CA . PRO B 1 3 ? -23.594 35.531 51.781 1 43.62 3 PRO B CA 1
ATOM 1984 C C . PRO B 1 3 ? -24.234 34.906 50.562 1 43.62 3 PRO B C 1
ATOM 1986 O O . PRO B 1 3 ? -25.203 34.125 50.688 1 43.62 3 PRO B O 1
ATOM 1989 N N . HIS B 1 4 ? -24.328 35.594 49.406 1 44 4 HIS B N 1
ATOM 1990 C CA . HIS B 1 4 ? -24.859 35.125 48.125 1 44 4 HIS B CA 1
ATOM 1991 C C . HIS B 1 4 ? -24.203 33.844 47.656 1 44 4 HIS B C 1
ATOM 1993 O O . HIS B 1 4 ? -22.984 33.688 47.781 1 44 4 HIS B O 1
ATOM 1999 N N . PRO B 1 5 ? -24.922 32.688 47.656 1 44.84 5 PRO B N 1
ATOM 2000 C CA . PRO B 1 5 ? -24.375 31.406 47.219 1 44.84 5 PRO B CA 1
ATOM 2001 C C . PRO B 1 5 ? -23.609 31.484 45.906 1 44.84 5 PRO B C 1
ATOM 2003 O O . PRO B 1 5 ? -24.031 32.219 45 1 44.84 5 PRO B O 1
ATOM 2006 N N . GLY B 1 6 ? -22.266 31.438 45.875 1 40.31 6 GLY B N 1
ATOM 2007 C CA . GLY B 1 6 ? -21.344 31.406 44.75 1 40.31 6 GLY B CA 1
ATOM 2008 C C . GLY B 1 6 ? -21.75 30.438 43.688 1 40.31 6 GLY B C 1
ATOM 2009 O O . GLY B 1 6 ? -22.297 29.375 43.969 1 40.31 6 GLY B O 1
ATOM 2010 N N . THR B 1 7 ? -22.203 30.922 42.5 1 43.19 7 THR B N 1
ATOM 2011 C CA . THR B 1 7 ? -22.516 30.188 41.281 1 43.19 7 THR B CA 1
ATOM 2012 C C . THR B 1 7 ? -21.438 29.156 40.969 1 43.19 7 THR B C 1
ATOM 2014 O O . THR B 1 7 ? -20.25 29.5 40.875 1 43.19 7 THR B O 1
ATOM 2017 N N . ARG B 1 8 ? -21.656 27.859 41.344 1 42.47 8 ARG B N 1
ATOM 2018 C CA . ARG B 1 8 ? -20.781 26.75 40.969 1 42.47 8 ARG B CA 1
ATOM 2019 C C . ARG B 1 8 ? -20.469 26.766 39.469 1 42.47 8 ARG B C 1
ATOM 2021 O O . ARG B 1 8 ? -21.359 26.938 38.656 1 42.47 8 ARG B O 1
ATOM 2028 N N . PRO B 1 9 ? -19.219 27 39.125 1 40.69 9 PRO B N 1
ATOM 2029 C CA . PRO B 1 9 ? -18.859 26.953 37.688 1 40.69 9 PRO B CA 1
ATOM 2030 C C . PRO B 1 9 ? -19.438 25.734 36.969 1 40.69 9 PRO B C 1
ATOM 2032 O O . PRO B 1 9 ? -19.516 24.641 37.562 1 40.69 9 PRO B O 1
ATOM 2035 N N . GLN B 1 10 ? -20.469 25.891 36.125 1 38.75 10 GLN B N 1
ATOM 2036 C CA . GLN B 1 10 ? -20.938 24.859 35.219 1 38.75 10 GLN B CA 1
ATOM 2037 C C . GLN B 1 10 ? -19.766 24.109 34.594 1 38.75 10 GLN B C 1
ATOM 2039 O O . GLN B 1 10 ? -18.859 24.703 34 1 38.75 10 GLN B O 1
ATOM 2044 N N . SER B 1 11 ? -19.344 22.984 35.156 1 37.66 11 SER B N 1
ATOM 2045 C CA . SER B 1 11 ? -18.375 22.047 34.594 1 37.66 11 SER B CA 1
ATOM 2046 C C . SER B 1 11 ? -18.531 21.922 33.094 1 37.66 11 SER B C 1
ATOM 2048 O O . SER B 1 11 ? -19.641 21.703 32.594 1 37.66 11 SER B O 1
ATOM 2050 N N . LEU B 1 12 ? -17.688 22.547 32.344 1 37 12 LEU B N 1
ATOM 2051 C CA . LEU B 1 12 ? -17.422 22.359 30.922 1 37 12 LEU B CA 1
ATOM 2052 C C . LEU B 1 12 ? -17.375 20.875 30.562 1 37 12 LEU B C 1
ATOM 2054 O O . LEU B 1 12 ? -16.297 20.344 30.266 1 37 12 LEU B O 1
ATOM 2058 N N . ALA B 1 13 ? -18 20.016 31.25 1 40 13 ALA B N 1
ATOM 2059 C CA . ALA B 1 13 ? -18.016 18.594 30.969 1 40 13 ALA B CA 1
ATOM 2060 C C . ALA B 1 13 ? -18.531 18.312 29.547 1 40 13 ALA B C 1
ATOM 2062 O O . ALA B 1 13 ? -18.453 17.188 29.078 1 40 13 ALA B O 1
ATOM 2063 N N . THR B 1 14 ? -19.203 19.156 28.891 1 41.66 14 THR B N 1
ATOM 2064 C CA . THR B 1 14 ? -19.875 18.734 27.672 1 41.66 14 THR B CA 1
ATOM 2065 C C . THR B 1 14 ? -18.875 18.516 26.547 1 41.66 14 THR B C 1
ATOM 2067 O O . THR B 1 14 ? -19.156 17.766 25.609 1 41.66 14 THR B O 1
ATOM 2070 N N . GLY B 1 15 ? -17.703 19.125 26.547 1 40.09 15 GLY B N 1
ATOM 2071 C CA . GLY B 1 15 ? -16.828 19.094 25.375 1 40.09 15 GLY B CA 1
ATOM 2072 C C . GLY B 1 15 ? -16.062 17.781 25.25 1 40.09 15 GLY B C 1
ATOM 2073 O O . GLY B 1 15 ? -15.539 17.484 24.172 1 40.09 15 GLY B O 1
ATOM 2074 N N . HIS B 1 16 ? -15.625 17.125 26.2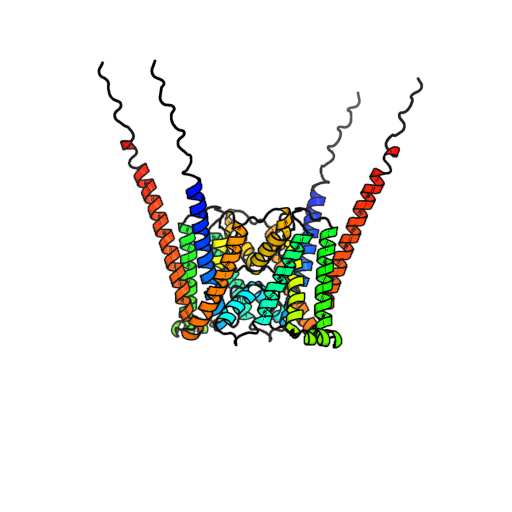5 1 45.06 16 HIS B N 1
ATOM 2075 C CA . HIS B 1 16 ? -14.82 15.914 26.219 1 45.06 16 HIS B CA 1
ATOM 2076 C C . HIS B 1 16 ? -15.617 14.734 25.688 1 45.06 16 HIS B C 1
ATOM 2078 O O . HIS B 1 16 ? -15.055 13.836 25.047 1 45.06 16 HIS B O 1
ATOM 2084 N N . ASP B 1 17 ? -16.797 14.555 26 1 43.62 17 ASP B N 1
ATOM 2085 C CA . ASP B 1 17 ? -17.641 13.438 25.594 1 43.62 17 ASP B CA 1
ATOM 2086 C C . ASP B 1 17 ? -17.844 13.43 24.078 1 43.62 17 ASP B C 1
ATOM 2088 O O . ASP B 1 17 ? -17.938 12.367 23.469 1 43.62 17 ASP B O 1
ATOM 2092 N N . GLY B 1 18 ? -18.031 14.586 23.547 1 44.12 18 GLY B N 1
ATOM 2093 C CA . GLY B 1 18 ? -18.234 14.727 22.109 1 44.12 18 GLY B CA 1
ATOM 2094 C C . GLY B 1 18 ? -17.062 14.258 21.281 1 44.12 18 GLY B C 1
ATOM 2095 O O . GLY B 1 18 ? -17.234 13.68 20.219 1 44.12 18 GLY B O 1
ATOM 2096 N N . HIS B 1 19 ? -15.805 14.5 21.828 1 49.72 19 HIS B N 1
ATOM 2097 C CA . HIS B 1 19 ? -14.57 14.164 21.125 1 49.72 19 HIS B CA 1
ATOM 2098 C C . HIS B 1 19 ? -14.312 12.664 21.141 1 49.72 19 HIS B C 1
ATOM 2100 O O . HIS B 1 19 ? -13.875 12.094 20.141 1 49.72 19 HIS B O 1
ATOM 2106 N N . LEU B 1 20 ? -14.5 12.016 22.422 1 46.25 20 LEU B N 1
ATOM 2107 C CA . LEU B 1 20 ? -14.312 10.57 22.531 1 46.25 20 LEU B CA 1
ATOM 2108 C C . LEU B 1 20 ? -15.305 9.82 21.656 1 46.25 20 LEU B C 1
ATOM 2110 O O . LEU B 1 20 ? -14.977 8.773 21.094 1 46.25 20 LEU B O 1
ATOM 2114 N N . SER B 1 21 ? -16.516 10.406 21.656 1 55.78 21 SER B N 1
ATOM 2115 C CA . SER B 1 21 ? -17.578 9.805 20.844 1 55.78 21 SER B CA 1
ATOM 2116 C C . SER B 1 21 ? -17.234 9.836 19.359 1 55.78 21 SER B C 1
ATOM 2118 O O . SER B 1 21 ? -17.391 8.844 18.656 1 55.78 21 SER B O 1
ATOM 2120 N N . SER B 1 22 ? -16.453 10.82 19.203 1 72.56 22 SER B N 1
ATOM 2121 C CA . SER B 1 22 ? -16.062 11.016 17.812 1 72.56 22 SER B CA 1
ATOM 2122 C C . SER B 1 22 ? -14.938 10.078 17.406 1 72.56 22 SER B C 1
ATOM 2124 O O . SER B 1 22 ? -14.945 9.516 16.312 1 72.56 22 SER B O 1
ATOM 2126 N N . LYS B 1 23 ? -14.148 9.711 18.516 1 76.69 23 LYS B N 1
ATOM 2127 C CA . LYS B 1 23 ? -13.023 8.82 18.25 1 76.69 23 LYS B CA 1
ATOM 2128 C C . LYS B 1 23 ? -13.492 7.375 18.078 1 76.69 23 LYS B C 1
ATOM 2130 O O . LYS B 1 23 ? -13.008 6.66 17.203 1 76.69 23 LYS B O 1
ATOM 2135 N N . ARG B 1 24 ? -14.438 7.031 18.938 1 77.88 24 ARG B N 1
ATOM 2136 C CA . ARG B 1 24 ? -14.953 5.668 18.875 1 77.88 24 ARG B CA 1
ATOM 2137 C C . ARG B 1 24 ? -15.727 5.434 17.578 1 77.88 24 ARG B C 1
ATOM 2139 O O . ARG B 1 24 ? -15.633 4.355 16.984 1 77.88 24 ARG B O 1
ATOM 2146 N N . VAL B 1 25 ? -16.453 6.395 17.188 1 76.19 25 VAL B N 1
ATOM 2147 C CA . VAL B 1 25 ? -17.234 6.297 15.969 1 76.19 25 VAL B CA 1
ATOM 2148 C C . VAL B 1 25 ? -16.297 6.207 14.758 1 76.19 25 VAL B C 1
ATOM 2150 O O . VAL B 1 25 ? -16.531 5.406 13.852 1 76.19 25 VAL B O 1
ATOM 2153 N N . LEU B 1 26 ? -15.25 6.914 14.859 1 77.12 26 LEU B N 1
ATOM 2154 C CA . LEU B 1 26 ? -14.273 6.891 13.773 1 77.12 26 LEU B CA 1
ATOM 2155 C C . LEU B 1 26 ? -13.586 5.531 13.695 1 77.12 26 LEU B C 1
ATOM 2157 O O . LEU B 1 26 ? -13.391 4.992 12.602 1 77.12 26 LEU B O 1
ATOM 2161 N N . LEU B 1 27 ? -13.297 4.988 14.844 1 80.38 27 LEU B N 1
ATOM 2162 C CA . LEU B 1 27 ? -12.633 3.689 14.898 1 80.38 27 LEU B CA 1
ATOM 2163 C C . LEU B 1 27 ? -13.547 2.586 14.383 1 80.38 27 LEU B C 1
ATOM 2165 O O . LEU B 1 27 ? -13.109 1.712 13.633 1 80.38 27 LEU B O 1
ATOM 2169 N N . SER B 1 28 ? -14.734 2.695 14.797 1 85 28 SER B N 1
ATOM 2170 C CA . SER B 1 28 ? -15.695 1.683 14.367 1 85 28 SER B CA 1
ATOM 2171 C C . SER B 1 28 ? -15.953 1.769 12.867 1 85 28 SER B C 1
ATOM 2173 O O . SER B 1 28 ? -16.016 0.745 12.18 1 85 28 SER B O 1
ATOM 2175 N N . TYR B 1 29 ? -16.047 2.965 12.438 1 84.81 29 TYR B N 1
ATOM 2176 C CA . TYR B 1 29 ? -16.312 3.189 11.016 1 84.81 29 TYR B CA 1
ATOM 2177 C C . TYR B 1 29 ? -15.117 2.766 10.172 1 84.81 29 TYR B C 1
ATOM 2179 O O . TYR B 1 29 ? -15.258 1.972 9.242 1 84.81 29 TYR B O 1
ATOM 2187 N N . SER B 1 30 ? -14 3.191 10.555 1 86.94 30 SER B N 1
ATOM 2188 C CA . SER B 1 30 ? -12.789 2.848 9.82 1 86.94 30 SER B CA 1
ATOM 2189 C C . SER B 1 30 ? -12.492 1.353 9.906 1 86.94 30 SER B C 1
ATOM 2191 O O . SER B 1 30 ? -12.086 0.738 8.914 1 86.94 30 SER B O 1
ATOM 2193 N N . GLY B 1 31 ? -12.703 0.833 11.055 1 90.94 31 GLY B N 1
ATOM 2194 C CA . GLY B 1 31 ? -12.5 -0.596 11.242 1 90.94 31 GLY B CA 1
ATOM 2195 C C . GLY B 1 31 ? -13.438 -1.443 10.398 1 90.94 31 GLY B C 1
ATOM 2196 O O . GLY B 1 31 ? -13.023 -2.445 9.812 1 90.94 31 GLY B O 1
ATOM 2197 N N . SER B 1 32 ? -14.703 -1.072 10.367 1 94.06 32 SER B N 1
ATOM 2198 C CA . SER B 1 32 ? -15.688 -1.807 9.57 1 94.06 32 SER B CA 1
ATOM 2199 C C . SER B 1 32 ? -15.344 -1.756 8.086 1 94.06 32 SER B C 1
ATOM 2201 O O . SER B 1 32 ? -15.445 -2.766 7.387 1 94.06 32 SER B O 1
ATOM 2203 N N . LEU B 1 33 ? -14.953 -0.61 7.676 1 94.44 33 LEU B N 1
ATOM 2204 C CA . LEU B 1 33 ? -14.602 -0.46 6.27 1 94.44 33 LEU B CA 1
ATOM 2205 C C . LEU B 1 33 ? -13.328 -1.242 5.941 1 94.44 33 LEU B C 1
ATOM 2207 O O . LEU B 1 33 ? -13.203 -1.795 4.848 1 94.44 33 LEU B O 1
ATOM 2211 N N . ALA B 1 34 ? -12.43 -1.318 6.922 1 95.56 34 ALA B N 1
ATOM 2212 C CA . ALA B 1 34 ? -11.227 -2.129 6.734 1 95.56 34 ALA B CA 1
ATOM 2213 C C . ALA B 1 34 ? -11.578 -3.609 6.629 1 95.56 34 ALA B C 1
ATOM 2215 O O . ALA B 1 34 ? -11 -4.332 5.809 1 95.56 34 ALA B O 1
ATOM 2216 N N . PHE B 1 35 ? -12.508 -4.023 7.477 1 97.06 35 PHE B N 1
ATOM 2217 C CA . PHE B 1 35 ? -13 -5.395 7.402 1 97.06 35 PHE B CA 1
ATOM 2218 C C . PHE B 1 35 ? -13.594 -5.68 6.027 1 97.06 35 PHE B C 1
ATOM 2220 O O . PHE B 1 35 ? -13.297 -6.707 5.418 1 97.06 35 PHE B O 1
ATOM 2227 N N . ILE B 1 36 ? -14.383 -4.785 5.543 1 97.44 36 ILE B N 1
ATOM 2228 C CA . ILE B 1 36 ? -15.031 -4.906 4.238 1 97.44 36 ILE B CA 1
ATOM 2229 C C . ILE B 1 36 ? -13.969 -4.961 3.145 1 97.44 36 ILE B C 1
ATOM 2231 O O . ILE B 1 36 ? -14.047 -5.785 2.23 1 97.44 36 ILE B O 1
ATOM 2235 N N . ALA B 1 37 ? -12.992 -4.102 3.23 1 97.25 37 ALA B N 1
ATOM 2236 C CA . ALA B 1 37 ? -11.93 -4.059 2.236 1 97.25 37 ALA B CA 1
ATOM 2237 C C . ALA B 1 37 ? -11.156 -5.375 2.201 1 97.25 37 ALA B C 1
ATOM 2239 O O . ALA B 1 37 ? -10.828 -5.883 1.124 1 97.25 37 ALA B O 1
ATOM 2240 N N . GLY B 1 38 ? -10.812 -5.926 3.414 1 96.81 38 GLY B N 1
ATOM 2241 C CA . GLY B 1 38 ? -10.156 -7.219 3.479 1 96.81 38 GLY B CA 1
ATOM 2242 C C . GLY B 1 38 ? -10.977 -8.336 2.865 1 96.81 38 GLY B C 1
ATOM 2243 O O . GLY B 1 38 ? -10.438 -9.188 2.15 1 96.81 38 GLY B O 1
ATOM 2244 N N . PHE B 1 39 ? -12.297 -8.32 3.139 1 97.5 39 PHE B N 1
ATOM 2245 C CA . PHE B 1 39 ? -13.227 -9.289 2.58 1 97.5 39 PHE B CA 1
ATOM 2246 C C . PHE B 1 39 ? -13.242 -9.219 1.058 1 97.5 39 PHE B C 1
ATOM 2248 O O . PHE B 1 39 ? -13.094 -10.234 0.379 1 97.5 39 PHE B O 1
ATOM 2255 N N . VAL B 1 40 ? -13.336 -8.023 0.543 1 97.06 40 VAL B N 1
ATOM 2256 C CA . VAL B 1 40 ? -13.422 -7.781 -0.894 1 97.06 40 VAL B CA 1
ATOM 2257 C C . VAL B 1 40 ? -12.102 -8.172 -1.561 1 97.06 40 VAL B C 1
ATOM 2259 O O . VAL B 1 40 ? -12.102 -8.766 -2.641 1 97.06 40 VAL B O 1
ATOM 2262 N N . ASN B 1 41 ? -11 -7.863 -0.912 1 95.94 41 ASN B N 1
ATOM 2263 C CA . ASN B 1 41 ? -9.695 -8.211 -1.462 1 95.94 41 ASN B CA 1
ATOM 2264 C C . ASN B 1 41 ? -9.516 -9.719 -1.565 1 95.94 41 ASN B C 1
ATOM 2266 O O . ASN B 1 41 ? -8.984 -10.219 -2.562 1 95.94 41 ASN B O 1
ATOM 2270 N N . ALA B 1 42 ? -9.898 -10.43 -0.553 1 94.69 42 ALA B N 1
ATOM 2271 C CA . ALA B 1 42 ? -9.781 -11.891 -0.551 1 94.69 42 ALA B CA 1
ATOM 2272 C C . ALA B 1 42 ? -10.656 -12.508 -1.635 1 94.69 42 ALA B C 1
ATOM 2274 O O . ALA B 1 42 ? -10.211 -13.398 -2.367 1 94.69 42 ALA B O 1
ATOM 2275 N N . VAL B 1 43 ? -11.867 -12.023 -1.755 1 94.88 43 VAL B N 1
ATOM 2276 C CA . VAL B 1 43 ? -12.773 -12.539 -2.779 1 94.88 43 VAL B CA 1
ATOM 2277 C C . VAL B 1 43 ? -12.234 -12.18 -4.164 1 94.88 43 VAL B C 1
ATOM 2279 O O . VAL B 1 43 ? -12.289 -13 -5.086 1 94.88 43 VAL B O 1
ATOM 2282 N N . GLY B 1 44 ? -11.75 -10.922 -4.266 1 93.31 44 GLY B N 1
ATOM 2283 C CA . GLY B 1 44 ? -11.109 -10.539 -5.512 1 93.31 44 GLY B CA 1
ATOM 2284 C C . GLY B 1 44 ? -9.961 -11.445 -5.902 1 93.31 44 GLY B C 1
ATOM 2285 O O . GLY B 1 44 ? -9.82 -11.805 -7.07 1 93.31 44 GLY B O 1
ATOM 2286 N N . LEU B 1 45 ? -9.172 -11.797 -4.957 1 90.75 45 LEU B N 1
ATOM 2287 C CA . LEU B 1 45 ? -8.055 -12.703 -5.203 1 90.75 45 LEU B CA 1
ATOM 2288 C C . LEU B 1 45 ? -8.547 -14.07 -5.672 1 90.75 45 LEU B C 1
ATOM 2290 O O . LEU B 1 45 ? -7.961 -14.664 -6.578 1 90.75 45 LEU B O 1
ATOM 2294 N N . LEU B 1 46 ? -9.617 -14.602 -5.129 1 89.88 46 LEU B N 1
ATOM 2295 C CA . LEU B 1 46 ? -10.188 -15.883 -5.527 1 89.88 46 LEU B CA 1
ATOM 2296 C C . LEU B 1 46 ? -10.719 -15.82 -6.953 1 89.88 46 LEU B C 1
ATOM 2298 O O . LEU B 1 46 ? -10.562 -16.781 -7.719 1 89.88 46 LEU B O 1
ATOM 2302 N N . LEU B 1 47 ? -11.281 -14.656 -7.293 1 87.88 47 LEU B N 1
ATOM 2303 C CA . LEU B 1 47 ? -11.977 -14.539 -8.57 1 87.88 47 LEU B CA 1
ATOM 2304 C C . LEU B 1 47 ? -11.008 -14.188 -9.688 1 87.88 47 LEU B C 1
ATOM 2306 O O . LEU B 1 47 ? -11.148 -14.664 -10.82 1 87.88 47 LEU B O 1
ATOM 2310 N N . LEU B 1 48 ? -9.992 -13.352 -9.367 1 88.88 48 LEU B N 1
ATOM 2311 C CA . LEU B 1 48 ? -9.188 -12.727 -10.414 1 88.88 48 LEU B CA 1
ATOM 2312 C C . LEU B 1 48 ? -7.734 -13.172 -10.32 1 88.88 48 LEU B C 1
ATOM 2314 O O . LEU B 1 48 ? -6.926 -12.859 -11.195 1 88.88 48 LEU B O 1
ATOM 2318 N N . ALA B 1 49 ? -7.312 -13.867 -9.273 1 84.5 49 ALA B N 1
ATOM 2319 C CA . ALA B 1 49 ? -5.949 -14.32 -9.008 1 84.5 49 ALA B CA 1
ATOM 2320 C C . ALA B 1 49 ? -5.066 -13.172 -8.531 1 84.5 49 ALA B C 1
ATOM 2322 O O . ALA B 1 49 ? -3.883 -13.367 -8.25 1 84.5 49 ALA B O 1
ATOM 2323 N N . PHE B 1 50 ? -5.691 -11.961 -8.438 1 82.69 50 PHE B N 1
ATOM 2324 C CA . PHE B 1 50 ? -4.957 -10.797 -7.969 1 82.69 50 PHE B CA 1
ATOM 2325 C C . PHE B 1 50 ? -5.754 -10.047 -6.91 1 82.69 50 PHE B C 1
ATOM 2327 O O . PHE B 1 50 ? -6.969 -9.883 -7.035 1 82.69 50 PHE B O 1
ATOM 2334 N N . PRO B 1 51 ? -5.004 -9.625 -5.891 1 79.75 51 PRO B N 1
ATOM 2335 C CA . PRO B 1 51 ? -5.703 -8.711 -4.98 1 79.75 51 PRO B CA 1
ATOM 2336 C C . PRO B 1 51 ? -5.941 -7.332 -5.594 1 79.75 51 PRO B C 1
ATOM 2338 O O . PRO B 1 51 ? -5.031 -6.758 -6.199 1 79.75 51 PRO B O 1
ATOM 2341 N N . VAL B 1 52 ? -7.148 -6.805 -5.426 1 89.5 52 VAL B N 1
ATOM 2342 C CA . VAL B 1 52 ? -7.602 -5.633 -6.172 1 89.5 52 VAL B CA 1
ATOM 2343 C C . VAL B 1 52 ? -7.219 -4.363 -5.418 1 89.5 52 VAL B C 1
ATOM 2345 O O . VAL B 1 52 ? -7.129 -3.285 -6.012 1 89.5 52 VAL B O 1
ATOM 2348 N N . GLY B 1 53 ? -7.027 -4.445 -4.164 1 90.88 53 GLY B N 1
ATOM 2349 C CA . GLY B 1 53 ? -6.652 -3.283 -3.375 1 90.88 53 GLY B CA 1
ATOM 2350 C C . GLY B 1 53 ? -5.16 -3.203 -3.109 1 90.88 53 GLY B C 1
ATOM 2351 O O . GLY B 1 53 ? -4.715 -2.404 -2.283 1 90.88 53 GLY B O 1
ATOM 2352 N N . ASN B 1 54 ? -4.387 -3.969 -3.754 1 90.12 54 ASN B N 1
ATOM 2353 C CA . ASN B 1 54 ? -2.945 -4.074 -3.543 1 90.12 54 ASN B CA 1
ATOM 2354 C C . ASN B 1 54 ? -2.164 -3.436 -4.688 1 90.12 54 ASN B C 1
ATOM 2356 O O . ASN B 1 54 ? -1.438 -4.125 -5.41 1 90.12 54 ASN B O 1
ATOM 2360 N N . LEU B 1 55 ? -2.107 -2.152 -4.754 1 93.25 55 LEU B N 1
ATOM 2361 C CA . LEU B 1 55 ? -1.612 -1.474 -5.945 1 93.25 55 LEU B CA 1
ATOM 2362 C C . LEU B 1 55 ? -0.09 -1.539 -6.016 1 93.25 55 LEU B C 1
ATOM 2364 O O . LEU B 1 55 ? 0.49 -1.438 -7.102 1 93.25 55 LEU B O 1
ATOM 2368 N N . THR B 1 56 ? 0.592 -1.743 -4.895 1 92.88 56 THR B N 1
ATOM 2369 C CA . THR B 1 56 ? 2.033 -1.961 -4.957 1 92.88 56 THR B CA 1
ATOM 2370 C C . THR B 1 56 ? 2.352 -3.25 -5.707 1 92.88 56 THR B C 1
ATOM 2372 O O . THR B 1 56 ? 3.195 -3.26 -6.609 1 92.88 56 THR B O 1
ATOM 2375 N N . GLY B 1 57 ? 1.68 -4.32 -5.391 1 91.06 57 GLY B N 1
ATOM 2376 C CA . GLY B 1 57 ? 1.846 -5.578 -6.102 1 91.06 57 GLY B CA 1
ATOM 2377 C C . GLY B 1 57 ? 1.43 -5.5 -7.559 1 91.06 57 GLY B C 1
ATOM 2378 O O . GLY B 1 57 ? 2.131 -6.008 -8.438 1 91.06 57 GLY B O 1
ATOM 2379 N N . VAL B 1 58 ? 0.325 -4.828 -7.82 1 92.5 58 VAL B N 1
ATOM 2380 C CA . VAL B 1 58 ? -0.193 -4.676 -9.172 1 92.5 58 VAL B CA 1
ATOM 2381 C C . VAL B 1 58 ? 0.813 -3.906 -10.031 1 92.5 58 VAL B C 1
ATOM 2383 O O . VAL B 1 58 ? 1.089 -4.289 -11.172 1 92.5 58 VAL B O 1
ATOM 2386 N N . THR B 1 59 ? 1.382 -2.918 -9.453 1 92.56 59 THR B N 1
ATOM 2387 C CA . THR B 1 59 ? 2.346 -2.109 -10.188 1 92.56 59 THR B CA 1
ATOM 2388 C C . THR B 1 59 ? 3.629 -2.893 -10.445 1 92.56 59 THR B C 1
ATOM 2390 O O . THR B 1 59 ? 4.227 -2.789 -11.516 1 92.56 59 THR B O 1
ATOM 2393 N N . THR B 1 60 ? 4.055 -3.627 -9.445 1 92.12 60 THR B N 1
ATOM 2394 C CA . THR B 1 60 ? 5.211 -4.488 -9.641 1 92.12 60 THR B CA 1
ATOM 2395 C C . THR B 1 60 ? 4.973 -5.457 -10.797 1 92.12 60 THR B C 1
ATOM 2397 O O . THR B 1 60 ? 5.801 -5.566 -11.703 1 92.12 60 THR B O 1
ATOM 2400 N N . GLN B 1 61 ? 3.857 -6.082 -10.789 1 92.25 61 GLN B N 1
ATOM 2401 C CA . GLN B 1 61 ? 3.551 -7.094 -11.797 1 92.25 61 GLN B CA 1
ATOM 2402 C C . GLN B 1 61 ? 3.318 -6.457 -13.164 1 92.25 61 GLN B C 1
ATOM 2404 O O . GLN B 1 61 ? 3.646 -7.051 -14.195 1 92.25 61 GLN B O 1
ATOM 2409 N N . LEU B 1 62 ? 2.795 -5.273 -13.164 1 91.88 62 LEU B N 1
ATOM 2410 C CA . LEU B 1 62 ? 2.68 -4.547 -14.422 1 91.88 62 LEU B CA 1
ATOM 2411 C C . LEU B 1 62 ? 4.059 -4.246 -15 1 91.88 62 LEU B C 1
ATOM 2413 O O . LEU B 1 62 ? 4.266 -4.367 -16.203 1 91.88 62 LEU B O 1
ATOM 2417 N N . GLY B 1 63 ? 4.953 -3.83 -14.164 1 90.94 63 GLY B N 1
ATOM 2418 C CA . GLY B 1 63 ? 6.328 -3.648 -14.609 1 90.94 63 GLY B CA 1
ATOM 2419 C C . GLY B 1 63 ? 6.949 -4.914 -15.164 1 90.94 63 GLY B C 1
ATOM 2420 O O . GLY B 1 63 ? 7.559 -4.895 -16.234 1 90.94 63 GLY B O 1
ATOM 2421 N N . MET B 1 64 ? 6.746 -5.973 -14.477 1 89.31 64 MET B N 1
ATOM 2422 C CA . MET B 1 64 ? 7.27 -7.258 -14.93 1 89.31 64 MET B CA 1
ATOM 2423 C C . MET B 1 64 ? 6.613 -7.684 -16.234 1 89.31 64 MET B C 1
ATOM 2425 O O . MET B 1 64 ? 7.285 -8.211 -17.125 1 89.31 64 MET B O 1
ATOM 2429 N N . ASN B 1 65 ? 5.301 -7.457 -16.297 1 87.94 65 ASN B N 1
ATOM 2430 C CA . ASN B 1 65 ? 4.559 -7.801 -17.5 1 87.94 65 ASN B CA 1
ATOM 2431 C C . ASN B 1 65 ? 5.059 -7.016 -18.719 1 87.94 65 ASN B C 1
ATOM 2433 O O . ASN B 1 65 ? 5.062 -7.527 -19.828 1 87.94 65 ASN B O 1
ATOM 2437 N N . THR B 1 66 ? 5.5 -5.816 -18.453 1 83.81 66 THR B N 1
ATOM 2438 C CA . THR B 1 66 ? 6.039 -5.004 -19.547 1 83.81 66 THR B CA 1
ATOM 2439 C C . THR B 1 66 ? 7.328 -5.613 -20.094 1 83.81 66 THR B C 1
ATOM 2441 O O . THR B 1 66 ? 7.609 -5.52 -21.281 1 83.81 66 THR B O 1
ATOM 2444 N N . ALA B 1 67 ? 8.078 -6.305 -19.266 1 84.25 67 ALA B N 1
ATOM 2445 C CA . ALA B 1 67 ? 9.336 -6.941 -19.672 1 84.25 67 ALA B CA 1
ATOM 2446 C C . ALA B 1 67 ? 9.078 -8.312 -20.281 1 84.25 67 ALA B C 1
ATOM 2448 O O . ALA B 1 67 ? 9.852 -8.781 -21.125 1 84.25 67 ALA B O 1
ATOM 2449 N N . ASN B 1 68 ? 7.941 -8.953 -19.859 1 84.62 68 ASN B N 1
ATOM 2450 C CA . ASN B 1 68 ? 7.516 -10.258 -20.359 1 84.62 68 ASN B CA 1
ATOM 2451 C C . ASN B 1 68 ? 5.992 -10.383 -20.359 1 84.62 68 ASN B C 1
ATOM 2453 O O . ASN B 1 68 ? 5.406 -10.906 -19.406 1 84.62 68 ASN B O 1
ATOM 2457 N N . PRO B 1 69 ? 5.375 -10.062 -21.469 1 78.06 69 PRO B N 1
ATOM 2458 C CA . PRO B 1 69 ? 3.916 -9.969 -21.547 1 78.06 69 PRO B CA 1
ATOM 2459 C C . PRO B 1 69 ? 3.234 -11.32 -21.344 1 78.06 69 PRO B C 1
ATOM 2461 O O . PRO B 1 69 ? 2.033 -11.375 -21.062 1 78.06 69 PRO B O 1
ATOM 2464 N N . TRP B 1 70 ? 3.926 -12.359 -21.391 1 72 70 TRP B N 1
ATOM 2465 C CA . TRP B 1 70 ? 3.311 -13.672 -21.25 1 72 70 TRP B CA 1
ATOM 2466 C C . TRP B 1 70 ? 3.275 -14.109 -19.781 1 72 70 TRP B C 1
ATOM 2468 O O . TRP B 1 70 ? 2.697 -15.141 -19.453 1 72 7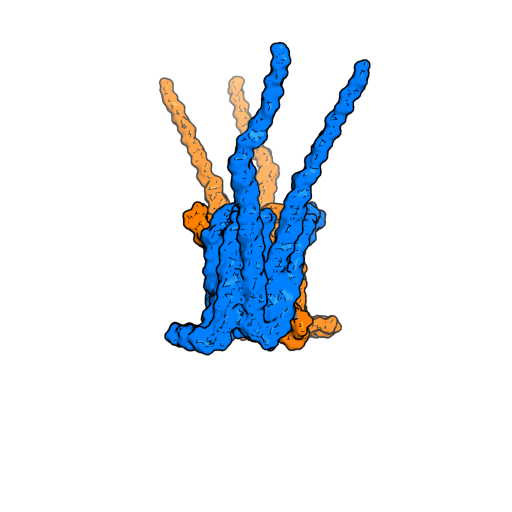0 TRP B O 1
ATOM 2478 N N . LEU B 1 71 ? 3.764 -13.266 -19.016 1 69.5 71 LEU B N 1
ATOM 2479 C CA . LEU B 1 71 ? 3.912 -13.688 -17.625 1 69.5 71 LEU B CA 1
ATOM 2480 C C . LEU B 1 71 ? 2.6 -13.523 -16.859 1 69.5 71 LEU B C 1
ATOM 2482 O O . LEU B 1 71 ? 2.24 -14.375 -16.047 1 69.5 71 LEU B O 1
ATOM 2486 N N . TYR B 1 72 ? 1.968 -12.422 -17.094 1 69.81 72 TYR B N 1
ATOM 2487 C CA . TYR B 1 72 ? 0.729 -12.133 -16.391 1 69.81 72 TYR B CA 1
ATOM 2488 C C . TYR B 1 72 ? -0.349 -11.641 -17.344 1 69.81 72 TYR B C 1
ATOM 2490 O O . TYR B 1 72 ? -0.058 -11.305 -18.5 1 69.81 72 TYR B O 1
ATOM 2498 N N . GLU B 1 73 ? -1.578 -11.789 -16.812 1 78.56 73 GLU B N 1
ATOM 2499 C CA . GLU B 1 73 ? -2.658 -11.133 -17.547 1 78.56 73 GLU B CA 1
ATOM 2500 C C . GLU B 1 73 ? -2.631 -9.625 -17.344 1 78.56 73 GLU B C 1
ATOM 2502 O O . GLU B 1 73 ? -3.316 -9.102 -16.453 1 78.56 73 GLU B O 1
ATOM 2507 N N . GLY B 1 74 ? -1.798 -8.969 -18.094 1 86.88 74 GLY B N 1
ATOM 2508 C CA . GLY B 1 74 ? -1.554 -7.539 -17.969 1 86.88 74 GLY B CA 1
ATOM 2509 C C . GLY B 1 74 ? -2.822 -6.711 -18.016 1 86.88 74 GLY B C 1
ATOM 2510 O O . GLY B 1 74 ? -2.9 -5.645 -17.406 1 86.88 74 GLY B O 1
ATOM 2511 N N . HIS B 1 75 ? -3.809 -7.258 -18.703 1 88.31 75 HIS B N 1
ATOM 2512 C CA . HIS B 1 75 ? -5.055 -6.516 -18.859 1 88.31 75 HIS B CA 1
ATOM 2513 C C . HIS B 1 75 ? -5.824 -6.441 -17.547 1 88.31 75 HIS B C 1
ATOM 2515 O O . HIS B 1 75 ? -6.434 -5.414 -17.234 1 88.31 75 HIS B O 1
ATOM 2521 N N . ILE B 1 76 ? -5.762 -7.465 -16.797 1 89.75 76 ILE B N 1
ATOM 2522 C CA . ILE B 1 76 ? -6.441 -7.484 -15.516 1 89.75 76 ILE B CA 1
ATOM 2523 C C . ILE B 1 76 ? -5.738 -6.535 -14.547 1 89.75 76 ILE B C 1
ATOM 2525 O O . ILE B 1 76 ? -6.391 -5.758 -13.844 1 89.75 76 ILE B O 1
ATOM 2529 N N . LEU B 1 77 ? -4.422 -6.578 -14.617 1 92.69 77 LEU B N 1
ATOM 2530 C CA . LEU B 1 77 ? -3.633 -5.715 -13.75 1 92.69 77 LEU B CA 1
ATOM 2531 C C . LEU B 1 77 ? -3.879 -4.246 -14.078 1 92.69 77 LEU B C 1
ATOM 2533 O O . LEU B 1 77 ? -4.059 -3.424 -13.18 1 92.69 77 LEU B O 1
ATOM 2537 N N . ALA B 1 78 ? -3.926 -3.959 -15.336 1 93.12 78 ALA B N 1
ATOM 2538 C CA . ALA B 1 78 ? -4.203 -2.594 -15.773 1 93.12 78 ALA B CA 1
ATOM 2539 C C . ALA B 1 78 ? -5.605 -2.158 -15.359 1 93.12 78 ALA B C 1
ATOM 2541 O O . ALA B 1 78 ? -5.812 -1.017 -14.945 1 93.12 78 ALA B O 1
ATOM 2542 N N . ALA B 1 79 ? -6.539 -3.062 -15.477 1 93.38 79 ALA B N 1
ATOM 2543 C CA . ALA B 1 79 ? -7.922 -2.781 -15.086 1 93.38 79 ALA B CA 1
ATOM 2544 C C . ALA B 1 79 ? -8.023 -2.484 -13.594 1 93.38 79 ALA B C 1
ATOM 2546 O O . ALA B 1 79 ? -8.766 -1.592 -13.18 1 93.38 79 ALA B O 1
ATOM 2547 N N . ILE B 1 80 ? -7.285 -3.229 -12.828 1 95.31 80 ILE B N 1
ATOM 2548 C CA . ILE B 1 80 ? -7.285 -3.025 -11.383 1 95.31 80 ILE B CA 1
ATOM 2549 C C . ILE B 1 80 ? -6.734 -1.641 -11.055 1 95.31 80 ILE B C 1
ATOM 2551 O O . ILE B 1 80 ? -7.359 -0.873 -10.32 1 95.31 80 ILE B O 1
ATOM 2555 N N . LEU B 1 81 ? -5.617 -1.324 -11.633 1 96 81 LEU B N 1
ATOM 2556 C CA . LEU B 1 81 ? -4.977 -0.039 -11.367 1 96 81 LEU B CA 1
ATOM 2557 C C . LEU B 1 81 ? -5.879 1.113 -11.805 1 96 81 LEU B C 1
ATOM 2559 O O . LEU B 1 81 ? -6.113 2.047 -11.031 1 96 81 LEU B O 1
ATOM 2563 N N . MET B 1 82 ? -6.398 1.037 -13 1 96.44 82 MET B N 1
ATOM 2564 C CA . MET B 1 82 ? -7.234 2.102 -13.547 1 96.44 82 MET B CA 1
ATOM 2565 C C . MET B 1 82 ? -8.555 2.199 -12.797 1 96.44 82 MET B C 1
ATOM 2567 O O . MET B 1 82 ? -9.039 3.299 -12.523 1 96.44 82 MET B O 1
ATOM 2571 N N . GLY B 1 83 ? -9.156 1.079 -12.516 1 97.38 83 GLY B N 1
ATOM 2572 C CA . GLY B 1 83 ? -10.391 1.082 -11.742 1 97.38 83 GLY B CA 1
ATOM 2573 C C . GLY B 1 83 ? -10.234 1.734 -10.383 1 97.38 83 GLY B C 1
ATOM 2574 O O . GLY B 1 83 ? -11.039 2.592 -10.008 1 97.38 83 GLY B O 1
ATOM 2575 N N . PHE B 1 84 ? -9.227 1.305 -9.68 1 97.81 84 PHE B N 1
ATOM 2576 C CA . PHE B 1 84 ? -8.945 1.879 -8.367 1 97.81 84 PHE B CA 1
ATOM 2577 C C . PHE B 1 84 ? -8.742 3.387 -8.469 1 97.81 84 PHE B C 1
ATOM 2579 O O . PHE B 1 84 ? -9.297 4.145 -7.668 1 97.81 84 PHE B O 1
ATOM 2586 N N . TRP B 1 85 ? -7.953 3.76 -9.453 1 97.06 85 TRP B N 1
ATOM 2587 C CA . TRP B 1 85 ? -7.656 5.172 -9.664 1 97.06 85 TRP B CA 1
ATOM 2588 C C . TRP B 1 85 ? -8.93 5.957 -9.969 1 97.06 85 TRP B C 1
ATOM 2590 O O . TRP B 1 85 ? -9.164 7.02 -9.391 1 97.06 85 TRP B O 1
ATOM 2600 N N . ILE B 1 86 ? -9.75 5.477 -10.836 1 97.5 86 ILE B N 1
ATOM 2601 C CA . ILE B 1 86 ? -11.016 6.109 -11.188 1 97.5 86 ILE B CA 1
ATOM 2602 C C . ILE B 1 86 ? -11.906 6.219 -9.953 1 97.5 86 ILE B C 1
ATOM 2604 O O . ILE B 1 86 ? -12.57 7.234 -9.75 1 97.5 86 ILE B O 1
ATOM 2608 N N . GLY B 1 87 ? -11.938 5.152 -9.164 1 97.69 87 GLY B N 1
ATOM 2609 C CA . GLY B 1 87 ? -12.672 5.207 -7.906 1 97.69 87 GLY B CA 1
ATOM 2610 C C . GLY B 1 87 ? -12.219 6.332 -6.996 1 97.69 87 GLY B C 1
ATOM 2611 O O . GLY B 1 87 ? -13.047 7.078 -6.465 1 97.69 87 GLY B O 1
ATOM 2612 N N . ALA B 1 88 ? -10.93 6.484 -6.848 1 95.88 88 ALA B N 1
ATOM 2613 C CA . ALA B 1 88 ? -10.375 7.535 -6 1 95.88 88 ALA B CA 1
ATOM 2614 C C . ALA B 1 88 ? -10.688 8.922 -6.566 1 95.88 88 ALA B C 1
ATOM 2616 O O . ALA B 1 88 ? -10.992 9.852 -5.812 1 95.88 88 ALA B O 1
ATOM 2617 N N . ILE B 1 89 ? -10.625 9.102 -7.895 1 95.38 89 ILE B N 1
ATOM 2618 C CA . ILE B 1 89 ? -10.977 10.359 -8.547 1 95.38 89 ILE B CA 1
ATOM 2619 C C . ILE B 1 89 ? -12.43 10.711 -8.25 1 95.38 89 ILE B C 1
ATOM 2621 O O . ILE B 1 89 ? -12.734 11.844 -7.887 1 95.38 89 ILE B O 1
ATOM 2625 N N . THR B 1 90 ? -13.258 9.766 -8.383 1 95.88 90 THR B N 1
ATOM 2626 C CA . THR B 1 90 ? -14.688 9.961 -8.164 1 95.88 90 THR B CA 1
ATOM 2627 C C . THR B 1 90 ? -14.961 10.352 -6.715 1 95.88 90 THR B C 1
ATOM 2629 O O . THR B 1 90 ? -15.766 11.258 -6.453 1 95.88 90 THR B O 1
ATOM 2632 N N . ALA B 1 91 ? -14.336 9.633 -5.805 1 94.5 91 ALA B N 1
ATOM 2633 C CA . ALA B 1 91 ? -14.484 10 -4.395 1 94.5 91 ALA B CA 1
ATOM 2634 C C . ALA B 1 91 ? -14.055 11.445 -4.156 1 94.5 91 ALA B C 1
ATOM 2636 O O . ALA B 1 91 ? -14.75 12.195 -3.469 1 94.5 91 ALA B O 1
ATOM 2637 N N . GLY B 1 92 ? -12.906 11.82 -4.719 1 91.06 92 GLY B N 1
ATOM 2638 C CA . GLY B 1 92 ? -12.438 13.188 -4.582 1 91.06 92 GLY B CA 1
ATOM 2639 C C . GLY B 1 92 ? -13.406 14.203 -5.16 1 91.06 92 GLY B C 1
ATOM 2640 O O . GLY B 1 92 ? -13.609 15.273 -4.578 1 91.06 92 GLY B O 1
ATOM 2641 N N . ALA B 1 93 ? -13.984 13.906 -6.262 1 91.75 93 ALA B N 1
ATOM 2642 C CA . ALA B 1 93 ? -14.938 14.805 -6.914 1 91.75 93 ALA B CA 1
ATOM 2643 C C . ALA B 1 93 ? -16.203 14.977 -6.07 1 91.75 93 ALA B C 1
ATOM 2645 O O . ALA B 1 93 ? -16.766 16.062 -6.02 1 91.75 93 ALA B O 1
ATOM 2646 N N . ILE B 1 94 ? -16.641 13.93 -5.402 1 91.44 94 ILE B N 1
ATOM 2647 C CA . ILE B 1 94 ? -17.859 13.945 -4.609 1 91.44 94 ILE B CA 1
ATOM 2648 C C . ILE B 1 94 ? -17.609 14.641 -3.275 1 91.44 94 ILE B C 1
ATOM 2650 O O . ILE B 1 94 ? -18.391 15.484 -2.84 1 91.44 94 ILE B O 1
ATOM 2654 N N . LEU B 1 95 ? -16.5 14.289 -2.643 1 87.62 95 LEU B N 1
ATOM 2655 C CA . LEU B 1 95 ? -16.219 14.766 -1.294 1 87.62 95 LEU B CA 1
ATOM 2656 C C . LEU B 1 95 ? -15.711 16.203 -1.322 1 87.62 95 LEU B C 1
ATOM 2658 O O . LEU B 1 95 ? -15.922 16.953 -0.366 1 87.62 95 LEU B O 1
ATOM 2662 N N . GLY B 1 96 ? -15.156 16.641 -2.393 1 78.75 96 GLY B N 1
ATOM 2663 C CA . GLY B 1 96 ? -14.617 17.984 -2.469 1 78.75 96 GLY B CA 1
ATOM 2664 C C . GLY B 1 96 ? -13.531 18.25 -1.442 1 78.75 96 GLY B C 1
ATOM 2665 O O . GLY B 1 96 ? -12.883 17.328 -0.957 1 78.75 96 GLY B O 1
ATOM 2666 N N . ASN B 1 97 ? -13.125 19.453 -1.345 1 65.25 97 ASN B N 1
ATOM 2667 C CA . ASN B 1 97 ? -12.055 19.891 -0.458 1 65.25 97 ASN B CA 1
ATOM 2668 C C . ASN B 1 97 ? -12.531 20.016 0.983 1 65.25 97 ASN B C 1
ATOM 2670 O O . ASN B 1 97 ? -11.773 20.422 1.861 1 65.25 97 ASN B O 1
ATOM 2674 N N . ASN B 1 98 ? -13.766 19.656 1.14 1 56.09 98 ASN B N 1
ATOM 2675 C CA . ASN B 1 98 ? -14.305 19.984 2.457 1 56.09 98 ASN B CA 1
ATOM 2676 C C . ASN B 1 98 ? -13.734 19.062 3.535 1 56.09 98 ASN B C 1
ATOM 2678 O O . ASN B 1 98 ? -13.703 17.844 3.365 1 56.09 98 ASN B O 1
ATOM 2682 N N . GLN B 1 99 ? -12.828 19.625 4.344 1 54.41 99 GLN B N 1
ATOM 2683 C CA . GLN B 1 99 ? -12.32 18.969 5.543 1 54.41 99 GLN B CA 1
ATOM 2684 C C . GLN B 1 99 ? -13.438 18.25 6.289 1 54.41 99 GLN B C 1
ATOM 2686 O O . GLN B 1 99 ? -13.172 17.359 7.109 1 54.41 99 GLN B O 1
ATOM 2691 N N . HIS B 1 100 ? -14.648 18.703 6 1 56.47 100 HIS B N 1
ATOM 2692 C CA . HIS B 1 100 ? -15.781 18.078 6.68 1 56.47 100 HIS B CA 1
ATOM 2693 C C . HIS B 1 100 ? -16.859 17.656 5.684 1 56.47 100 HIS B C 1
ATOM 2695 O O . HIS B 1 100 ? -17.828 18.391 5.473 1 56.47 100 HIS B O 1
ATOM 2701 N N . PRO B 1 101 ? -16.5 16.625 5 1 55 101 PRO B N 1
ATOM 2702 C CA . PRO B 1 101 ? -17.578 16.297 4.066 1 55 101 PRO B CA 1
ATOM 2703 C C . PRO B 1 101 ? -18.906 16 4.77 1 55 101 PRO B C 1
ATOM 2705 O O . PRO B 1 101 ? -18.922 15.445 5.871 1 55 101 PRO B O 1
ATOM 2708 N N . ARG B 1 102 ? -19.984 16.641 4.328 1 63.97 102 ARG B N 1
ATOM 2709 C CA . ARG B 1 102 ? -21.344 16.438 4.848 1 63.97 102 ARG B CA 1
ATOM 2710 C C . ARG B 1 102 ? -21.719 14.969 4.816 1 63.97 102 ARG B C 1
ATOM 2712 O O . ARG B 1 102 ? -21.219 14.203 3.99 1 63.97 102 ARG B O 1
ATOM 2719 N N . GLY B 1 103 ? -22.359 14.484 5.816 1 74.56 103 GLY B N 1
ATOM 2720 C CA . GLY B 1 103 ? -22.922 13.148 5.898 1 74.56 103 GLY B CA 1
ATOM 2721 C C . GLY B 1 103 ? -23.5 12.656 4.582 1 74.56 103 GLY B C 1
ATOM 2722 O O . GLY B 1 103 ? -23.359 11.484 4.23 1 74.56 103 GLY B O 1
ATOM 2723 N N . SER B 1 104 ? -23.984 13.594 3.764 1 83.81 104 SER B N 1
ATOM 2724 C CA . SER B 1 104 ? -24.594 13.234 2.49 1 83.81 104 SER B CA 1
ATOM 2725 C C . SER B 1 104 ? -23.547 12.766 1.484 1 83.81 104 SER B C 1
ATOM 2727 O O . SER B 1 104 ? -23.781 11.836 0.715 1 83.81 104 SER B O 1
ATOM 2729 N N . HIS B 1 105 ? -22.375 13.336 1.475 1 87.81 105 HIS B N 1
ATOM 2730 C CA . HIS B 1 105 ? -21.328 12.945 0.541 1 87.81 105 HIS B CA 1
ATOM 2731 C C . HIS B 1 105 ? -20.797 11.555 0.87 1 87.81 105 HIS B C 1
ATOM 2733 O O . HIS B 1 105 ? -20.5 10.773 -0.034 1 87.81 105 HIS B O 1
ATOM 2739 N N . HIS B 1 106 ? -20.75 11.305 2.172 1 88.31 106 HIS B N 1
ATOM 2740 C CA . HIS B 1 106 ? -20.344 9.969 2.586 1 88.31 106 HIS B CA 1
ATOM 2741 C C . HIS B 1 106 ? -21.328 8.914 2.107 1 88.31 106 HIS B C 1
ATOM 2743 O O . HIS B 1 106 ? -20.922 7.867 1.592 1 88.31 106 HIS B O 1
ATOM 2749 N N . ALA B 1 107 ? -22.594 9.312 2.246 1 92.94 107 ALA B N 1
ATOM 2750 C CA . ALA B 1 107 ? -23.641 8.391 1.828 1 92.94 107 ALA B CA 1
ATOM 2751 C C . ALA B 1 107 ? -23.578 8.125 0.327 1 92.94 107 ALA B C 1
ATOM 2753 O O . ALA B 1 107 ? -23.766 6.992 -0.118 1 92.94 107 ALA B O 1
ATOM 2754 N N . ILE B 1 108 ? -23.281 9.117 -0.431 1 94.44 108 ILE B N 1
ATOM 2755 C CA . ILE B 1 108 ? -23.203 8.977 -1.881 1 94.44 108 ILE B CA 1
ATOM 2756 C C . ILE B 1 108 ? -22.047 8.055 -2.25 1 94.44 108 ILE B C 1
ATOM 2758 O O . ILE B 1 108 ? -22.219 7.137 -3.059 1 94.44 108 ILE B O 1
ATOM 2762 N N . VAL B 1 109 ? -20.875 8.219 -1.676 1 95 109 VAL B N 1
ATOM 2763 C CA . VAL B 1 109 ? -19.688 7.41 -1.978 1 95 109 VAL B CA 1
ATOM 2764 C C . VAL B 1 109 ? -19.969 5.949 -1.622 1 95 109 VAL B C 1
ATOM 2766 O O . VAL B 1 109 ? -19.688 5.051 -2.418 1 95 109 VAL B O 1
ATOM 2769 N N . LEU B 1 110 ? -20.578 5.738 -0.459 1 96.25 110 LEU B N 1
ATOM 2770 C CA . LEU B 1 110 ? -20.859 4.383 0.002 1 96.25 110 LEU B CA 1
ATOM 2771 C C . LEU B 1 110 ? -21.906 3.717 -0.877 1 96.25 110 LEU B C 1
ATOM 2773 O O . LEU B 1 110 ? -21.844 2.51 -1.124 1 96.25 110 LEU B O 1
ATOM 2777 N N . THR B 1 111 ? -22.891 4.492 -1.326 1 97.31 111 THR B N 1
ATOM 2778 C CA . THR B 1 111 ? -23.906 3.969 -2.223 1 97.31 111 THR B CA 1
ATOM 2779 C C . THR B 1 111 ? -23.297 3.537 -3.551 1 97.31 111 THR B C 1
ATOM 2781 O O . THR B 1 111 ? -23.594 2.453 -4.055 1 97.31 111 THR B O 1
ATOM 2784 N N . VAL B 1 112 ? -22.469 4.363 -4.125 1 97.56 112 VAL B N 1
ATOM 2785 C CA . VAL B 1 112 ? -21.812 4.027 -5.387 1 97.56 112 VAL B CA 1
ATOM 2786 C C . VAL B 1 112 ? -20.938 2.791 -5.199 1 97.56 112 VAL B C 1
ATOM 2788 O O . VAL B 1 112 ? -20.906 1.903 -6.055 1 97.56 112 VAL B O 1
ATOM 2791 N N . GLU B 1 113 ? -20.188 2.744 -4.094 1 97.56 113 GLU B N 1
ATOM 2792 C CA . GLU B 1 113 ? -19.391 1.568 -3.771 1 97.56 113 GLU B CA 1
ATOM 2793 C C . GLU B 1 113 ? -20.25 0.306 -3.736 1 97.56 113 GLU B C 1
ATOM 2795 O O . GLU B 1 113 ? -19.875 -0.721 -4.305 1 97.56 113 GLU B O 1
ATOM 2800 N N . ALA B 1 114 ? -21.422 0.402 -3.082 1 97.94 114 ALA B N 1
ATOM 2801 C CA . ALA B 1 114 ? -22.344 -0.73 -2.992 1 97.94 114 ALA B CA 1
ATOM 2802 C C . ALA B 1 114 ? -22.812 -1.171 -4.379 1 97.94 114 ALA B C 1
ATOM 2804 O O . ALA B 1 114 ? -22.844 -2.367 -4.676 1 97.94 114 ALA B O 1
ATOM 2805 N N . ILE B 1 115 ? -23.125 -0.22 -5.215 1 97.5 115 ILE B N 1
ATOM 2806 C CA . ILE B 1 115 ? -23.609 -0.502 -6.562 1 97.5 115 ILE B CA 1
ATOM 2807 C C . ILE B 1 115 ? -22.5 -1.178 -7.371 1 97.5 115 ILE B C 1
ATOM 2809 O O . ILE B 1 115 ? -22.75 -2.152 -8.086 1 97.5 115 ILE B O 1
ATOM 2813 N N . LEU B 1 116 ? -21.312 -0.682 -7.301 1 97.38 116 LEU B N 1
ATOM 2814 C CA . LEU B 1 116 ? -20.172 -1.255 -8.023 1 97.38 116 LEU B CA 1
ATOM 2815 C C . LEU B 1 116 ? -19.938 -2.701 -7.602 1 97.38 116 LEU B C 1
ATOM 2817 O O . LEU B 1 116 ? -19.719 -3.568 -8.445 1 97.38 116 LEU B O 1
ATOM 2821 N N . LEU B 1 117 ? -20 -2.973 -6.277 1 97.44 117 LEU B N 1
ATOM 2822 C CA . LEU B 1 117 ? -19.781 -4.328 -5.777 1 97.44 117 LEU B CA 1
ATOM 2823 C C . LEU B 1 117 ? -20.922 -5.25 -6.215 1 97.44 117 LEU B C 1
ATOM 2825 O O . LEU B 1 117 ? -20.688 -6.418 -6.527 1 97.44 117 LEU B O 1
ATOM 2829 N N . MET B 1 118 ? -22.156 -4.715 -6.234 1 96.12 118 MET B N 1
ATOM 2830 C CA . MET B 1 118 ? -23.297 -5.48 -6.727 1 96.12 118 MET B CA 1
ATOM 2831 C C . MET B 1 118 ? -23.125 -5.828 -8.203 1 96.12 118 MET B C 1
ATOM 2833 O O . MET B 1 118 ? -23.391 -6.961 -8.609 1 96.12 118 MET B O 1
ATOM 2837 N N . LEU B 1 119 ? -22.719 -4.848 -8.992 1 94.12 119 LEU B N 1
ATOM 2838 C CA . LEU B 1 119 ? -22.5 -5.074 -10.414 1 94.12 119 LEU B CA 1
ATOM 2839 C C . LEU B 1 119 ? -21.391 -6.094 -10.641 1 94.12 119 LEU B C 1
ATOM 2841 O O . LEU B 1 119 ? -21.484 -6.945 -11.523 1 94.12 119 LEU B O 1
ATOM 2845 N N . ALA B 1 120 ? -20.312 -6.02 -9.859 1 93.5 120 ALA B N 1
ATOM 2846 C CA . ALA B 1 120 ? -19.234 -6.996 -9.953 1 93.5 120 ALA B CA 1
ATOM 2847 C C . ALA B 1 120 ? -19.734 -8.398 -9.625 1 93.5 120 ALA B C 1
ATOM 2849 O O . ALA B 1 120 ? -19.297 -9.375 -10.234 1 93.5 120 ALA B O 1
ATOM 2850 N N . SER B 1 121 ? -20.562 -8.508 -8.617 1 92.38 121 SER B N 1
ATOM 2851 C CA . SER B 1 121 ? -21.109 -9.789 -8.18 1 92.38 121 SER B CA 1
ATOM 2852 C C . SER B 1 121 ? -22.016 -10.398 -9.242 1 92.38 121 SER B C 1
ATOM 2854 O O . SER B 1 121 ? -21.891 -11.578 -9.57 1 92.38 121 SER B O 1
ATOM 2856 N N . LEU B 1 122 ? -22.938 -9.562 -9.812 1 82.5 122 LEU B N 1
ATOM 2857 C CA . LEU B 1 122 ? -23.969 -10.039 -10.727 1 82.5 122 LEU B CA 1
ATOM 2858 C C . LEU B 1 122 ? -23.406 -10.227 -12.133 1 82.5 122 LEU B C 1
ATOM 2860 O O . LEU B 1 122 ? -23.906 -11.047 -12.906 1 82.5 122 LEU B O 1
ATOM 2864 N N . GLY B 1 123 ? -22.469 -9.328 -12.555 1 69.94 123 GLY B N 1
ATOM 2865 C CA . GLY B 1 123 ? -21.875 -9.5 -13.875 1 69.94 123 GLY B CA 1
ATOM 2866 C C . GLY B 1 123 ? -21.188 -10.836 -14.055 1 69.94 123 GLY B C 1
ATOM 2867 O O . GLY B 1 123 ? -21.078 -11.336 -15.172 1 69.94 123 GLY B O 1
ATOM 2868 N N . VAL B 1 124 ? -20.578 -11.391 -13.055 1 59.88 124 VAL B N 1
ATOM 2869 C CA . VAL B 1 124 ? -19.906 -12.68 -13.133 1 59.88 124 VAL B CA 1
ATOM 2870 C C . VAL B 1 124 ? -20.938 -13.789 -13.352 1 59.88 124 VAL B C 1
ATOM 2872 O O . VAL B 1 124 ? -20.656 -14.773 -14.039 1 59.88 124 VAL B O 1
ATOM 2875 N N . GLU B 1 125 ? -22.062 -13.625 -12.773 1 59.34 125 GLU B N 1
ATOM 2876 C CA . GLU B 1 125 ? -22.891 -14.82 -12.648 1 59.34 125 GLU B CA 1
ATOM 2877 C C . GLU B 1 125 ? -24.047 -14.789 -13.641 1 59.34 125 GLU B C 1
ATOM 2879 O O . GLU B 1 125 ? -24.547 -15.836 -14.047 1 59.34 125 GLU B O 1
ATOM 2884 N N . GLU B 1 126 ? -24.375 -13.555 -14 1 59.91 126 GLU B N 1
ATOM 2885 C CA . GLU B 1 126 ? -25.594 -13.57 -14.812 1 59.91 126 GLU B CA 1
ATOM 2886 C C . GLU B 1 126 ? -25.25 -13.562 -16.297 1 59.91 126 GLU B C 1
ATOM 2888 O O . GLU B 1 126 ? -24.422 -12.766 -16.75 1 59.91 126 GLU B O 1
ATOM 2893 N N . THR B 1 127 ? -25.609 -14.602 -16.922 1 55.25 127 THR B N 1
ATOM 2894 C CA . THR B 1 127 ? -25.422 -14.977 -18.312 1 55.25 127 THR B CA 1
ATOM 2895 C C . THR B 1 127 ? -25.672 -13.789 -19.234 1 55.25 127 THR B C 1
ATOM 2897 O O . THR B 1 127 ? -24.953 -13.578 -20.203 1 55.25 127 THR B O 1
ATOM 2900 N N . GLN B 1 128 ? -26.641 -13.055 -18.953 1 51.22 128 GLN B N 1
ATOM 2901 C CA . GLN B 1 128 ? -27.031 -11.984 -19.859 1 51.22 128 GLN B CA 1
ATOM 2902 C C . GLN B 1 128 ? -26.047 -10.828 -19.812 1 51.22 128 GLN B C 1
ATOM 2904 O O . GLN B 1 128 ? -25.703 -10.234 -20.844 1 51.22 128 GLN B O 1
ATOM 2909 N N . VAL B 1 129 ? -25.578 -10.57 -18.672 1 52.78 129 VAL B N 1
ATOM 2910 C CA . VAL B 1 129 ? -24.609 -9.484 -18.531 1 52.78 129 VAL B CA 1
ATOM 2911 C C . VAL B 1 129 ? -23.266 -9.914 -19.094 1 52.78 129 VAL B C 1
ATOM 2913 O O . VAL B 1 129 ? -22.578 -9.125 -19.75 1 52.78 129 VAL B O 1
ATOM 2916 N N . LYS B 1 130 ? -22.984 -11.102 -18.922 1 58.34 130 LYS B N 1
ATOM 2917 C CA . LYS B 1 130 ? -21.797 -11.695 -19.531 1 58.34 130 LYS B CA 1
ATOM 2918 C C . LYS B 1 130 ? -21.844 -11.57 -21.047 1 58.34 130 LYS B C 1
ATOM 2920 O O . LYS B 1 130 ? -20.844 -11.234 -21.688 1 58.34 130 LYS B O 1
ATOM 2925 N N . ALA B 1 131 ? -23.062 -11.891 -21.5 1 56.97 131 ALA B N 1
ATOM 2926 C CA . ALA B 1 131 ? -23.25 -11.812 -22.938 1 56.97 131 ALA B CA 1
ATOM 2927 C C . ALA B 1 131 ? -23.031 -10.391 -23.453 1 56.97 131 ALA B C 1
ATOM 2929 O O . ALA B 1 131 ? -22.438 -10.195 -24.516 1 56.97 131 ALA B O 1
ATOM 2930 N N . GLY B 1 132 ? -23.422 -9.453 -22.719 1 53 132 GLY B N 1
ATOM 2931 C CA . GLY B 1 132 ? -23.25 -8.062 -23.109 1 53 132 GLY B CA 1
ATOM 2932 C C . GLY B 1 132 ? -21.797 -7.605 -23.016 1 53 132 GLY B C 1
ATOM 2933 O O . GLY B 1 132 ? -21.297 -6.922 -23.922 1 53 132 GLY B O 1
ATOM 2934 N N . ILE B 1 133 ? -21.172 -8.047 -22.047 1 56.06 133 ILE B N 1
ATOM 2935 C CA . ILE B 1 133 ? -19.766 -7.699 -21.875 1 56.06 133 ILE B CA 1
ATOM 2936 C C . ILE B 1 133 ? -18.922 -8.406 -22.953 1 56.06 133 ILE B C 1
ATOM 2938 O O . ILE B 1 133 ? -18.016 -7.805 -23.531 1 56.06 133 ILE B O 1
ATOM 2942 N N . GLN B 1 134 ? -19.25 -9.688 -23.219 1 56.62 134 GLN B N 1
ATOM 2943 C CA . GLN B 1 134 ? -18.594 -10.422 -24.281 1 56.62 134 GLN B CA 1
ATOM 2944 C C . GLN B 1 134 ? -18.812 -9.727 -25.625 1 56.62 134 GLN B C 1
ATOM 2946 O O . GLN B 1 134 ? -17.906 -9.727 -26.484 1 56.62 134 GLN B O 1
ATOM 2951 N N . ALA B 1 135 ? -19.984 -9.203 -25.719 1 56.34 135 ALA B N 1
ATOM 2952 C CA . ALA B 1 135 ? -20.312 -8.516 -26.969 1 56.34 135 ALA B CA 1
ATOM 2953 C C . ALA B 1 135 ? -19.422 -7.289 -27.172 1 56.34 135 ALA B C 1
ATOM 2955 O O . ALA B 1 135 ? -19.125 -6.898 -28.297 1 56.34 135 ALA B O 1
ATOM 2956 N N . LEU B 1 136 ? -18.984 -6.73 -26.078 1 54.97 136 LEU B N 1
ATOM 2957 C CA . LEU B 1 136 ? -18.109 -5.562 -26.156 1 54.97 136 LEU B CA 1
ATOM 2958 C C . LEU B 1 136 ? -16.656 -5.977 -26.312 1 54.97 136 LEU B C 1
ATOM 2960 O O . LEU B 1 136 ? -15.781 -5.129 -26.5 1 54.97 136 LEU B O 1
ATOM 2964 N N . GLY B 1 137 ? -16.375 -7.258 -26.406 1 60.28 137 GLY B N 1
ATOM 2965 C CA . GLY B 1 137 ? -15.039 -7.797 -26.594 1 60.28 137 GLY B CA 1
ATOM 2966 C C . GLY B 1 137 ? -14.18 -7.703 -25.344 1 60.28 137 GLY B C 1
ATOM 2967 O O . GLY B 1 137 ? -12.953 -7.812 -25.422 1 60.28 137 GLY B O 1
ATOM 2968 N N . VAL B 1 138 ? -14.945 -7.312 -24.281 1 62.97 138 VAL B N 1
ATOM 2969 C CA . VAL B 1 138 ? -14.164 -7.176 -23.047 1 62.97 138 VAL B CA 1
ATOM 2970 C C . VAL B 1 138 ? -14.312 -8.438 -22.203 1 62.97 138 VAL B C 1
ATOM 2972 O O . VAL B 1 138 ? -15.383 -9.055 -22.172 1 62.97 138 VAL B O 1
ATOM 2975 N N . GLU B 1 139 ? -13.227 -8.891 -21.703 1 78.56 139 GLU B N 1
ATOM 2976 C CA . GLU B 1 139 ? -13.195 -10.102 -20.891 1 78.56 139 GLU B CA 1
ATOM 2977 C C . GLU B 1 139 ? -13.844 -9.867 -19.531 1 78.56 139 GLU B C 1
ATOM 2979 O O . GLU B 1 139 ? -13.625 -8.828 -18.906 1 78.56 139 GLU B O 1
ATOM 2984 N N . GLU B 1 140 ? -14.75 -10.672 -19.188 1 79.88 140 GLU B N 1
ATOM 2985 C CA . GLU B 1 140 ? -15.539 -10.617 -17.969 1 79.88 140 GLU B CA 1
ATOM 2986 C C . GLU B 1 140 ? -14.656 -10.367 -16.75 1 79.88 140 GLU B C 1
ATOM 2988 O O . GLU B 1 140 ? -14.961 -9.5 -15.922 1 79.88 140 GLU B O 1
ATOM 2993 N N . PRO B 1 141 ? -13.531 -11.008 -16.688 1 84.12 141 PRO B N 1
ATOM 2994 C CA . PRO B 1 141 ? -12.672 -10.773 -15.523 1 84.12 141 PRO B CA 1
ATOM 2995 C C . PRO B 1 141 ? -12.148 -9.344 -15.453 1 84.12 141 PRO B C 1
ATOM 2997 O O . PRO B 1 141 ? -11.945 -8.805 -14.367 1 84.12 141 PRO B O 1
ATOM 3000 N N . VAL B 1 142 ? -12.047 -8.75 -16.578 1 87.94 142 VAL B N 1
ATOM 3001 C CA . VAL B 1 142 ? -11.516 -7.391 -16.641 1 87.94 142 VAL B CA 1
ATOM 3002 C C . VAL B 1 142 ? -12.555 -6.41 -16.094 1 87.94 142 VAL B C 1
ATOM 3004 O O . VAL B 1 142 ? -12.219 -5.512 -15.32 1 87.94 142 VAL B O 1
ATOM 3007 N N . VAL B 1 143 ? -13.766 -6.605 -16.453 1 87.81 143 VAL B N 1
ATOM 3008 C CA . VAL B 1 143 ? -14.844 -5.734 -16 1 87.81 143 VAL B CA 1
ATOM 3009 C C . VAL B 1 143 ? -15.055 -5.902 -14.492 1 87.81 143 VAL B C 1
ATOM 3011 O O . VAL B 1 143 ? -15.234 -4.922 -13.773 1 87.81 143 VAL B O 1
ATOM 3014 N N . GLN B 1 144 ? -15.016 -7.09 -14.055 1 91.88 144 GLN B N 1
ATOM 3015 C CA . GLN B 1 144 ? -15.141 -7.371 -12.633 1 91.88 144 GLN B CA 1
ATOM 3016 C C . GLN B 1 144 ? -14.016 -6.707 -11.844 1 91.88 144 GLN B C 1
ATOM 3018 O O . GLN B 1 144 ? -14.258 -6.082 -10.805 1 91.88 144 GLN B O 1
ATOM 3023 N N . ALA B 1 145 ? -12.844 -6.844 -12.406 1 93.38 145 ALA B N 1
ATOM 3024 C CA . ALA B 1 145 ? -11.68 -6.223 -11.773 1 93.38 145 ALA B CA 1
ATOM 3025 C C . ALA B 1 145 ? -11.852 -4.707 -11.68 1 93.38 145 ALA B C 1
ATOM 3027 O O . ALA B 1 145 ? -11.555 -4.109 -10.641 1 93.38 145 ALA B O 1
ATOM 3028 N N . LEU B 1 146 ? -12.383 -4.141 -12.727 1 94.31 146 LEU B N 1
ATOM 3029 C CA . LEU B 1 146 ? -12.594 -2.697 -12.773 1 94.31 146 LEU B CA 1
ATOM 3030 C C . LEU B 1 146 ? -13.586 -2.256 -11.703 1 94.31 146 LEU B C 1
ATOM 3032 O O . LEU B 1 146 ? -13.328 -1.291 -10.977 1 94.31 146 LEU B O 1
ATOM 3036 N N . PHE B 1 147 ? -14.641 -2.963 -11.578 1 95.94 147 PHE B N 1
ATOM 3037 C CA . PHE B 1 147 ? -15.695 -2.584 -10.648 1 95.94 147 PHE B CA 1
ATOM 3038 C C . PHE B 1 147 ? -15.227 -2.762 -9.203 1 95.94 147 PHE B C 1
ATOM 3040 O O . PHE B 1 147 ? -15.422 -1.873 -8.375 1 95.94 147 PHE B O 1
ATOM 3047 N N . ILE B 1 148 ? -14.648 -3.877 -8.906 1 96.75 148 ILE B N 1
ATOM 3048 C CA . ILE B 1 148 ? -14.203 -4.156 -7.547 1 96.75 148 ILE B CA 1
ATOM 3049 C C . ILE B 1 148 ? -13.117 -3.158 -7.145 1 96.75 148 ILE B C 1
ATOM 3051 O O . ILE B 1 148 ? -13.164 -2.582 -6.055 1 96.75 148 ILE B O 1
ATOM 3055 N N . ALA B 1 149 ? -12.164 -2.959 -8.062 1 97.38 149 ALA B N 1
ATOM 3056 C CA . ALA B 1 149 ? -11.078 -2.023 -7.793 1 97.38 149 ALA B CA 1
ATOM 3057 C C . ALA B 1 149 ? -11.609 -0.605 -7.605 1 97.38 149 ALA B C 1
ATOM 3059 O O . ALA B 1 149 ? -11.156 0.12 -6.715 1 97.38 149 ALA B O 1
ATOM 3060 N N . ALA B 1 150 ? -12.531 -0.215 -8.453 1 97.69 150 ALA B N 1
ATOM 3061 C CA . ALA B 1 150 ? -13.125 1.113 -8.328 1 97.69 150 ALA B CA 1
ATOM 3062 C C . ALA B 1 150 ? -13.812 1.281 -6.977 1 97.69 150 ALA B C 1
ATOM 3064 O O . ALA B 1 150 ? -13.727 2.344 -6.355 1 97.69 150 ALA B O 1
ATOM 3065 N N . ALA B 1 151 ? -14.516 0.265 -6.547 1 97.81 151 ALA B N 1
ATOM 3066 C CA . ALA B 1 151 ? -15.188 0.296 -5.246 1 97.81 151 ALA B CA 1
ATOM 3067 C C . ALA B 1 151 ? -14.18 0.532 -4.121 1 97.81 151 ALA B C 1
ATOM 3069 O O . ALA B 1 151 ? -14.398 1.384 -3.258 1 97.81 151 ALA B O 1
ATOM 3070 N N . LEU B 1 152 ? -13.102 -0.205 -4.156 1 97.06 152 LEU B N 1
ATOM 3071 C CA . LEU B 1 152 ? -12.086 -0.063 -3.115 1 97.06 152 LEU B CA 1
ATOM 3072 C C . LEU B 1 152 ? -11.383 1.286 -3.223 1 97.06 152 LEU B C 1
ATOM 3074 O O . LEU B 1 152 ? -11.031 1.888 -2.205 1 97.06 152 LEU B O 1
ATOM 3078 N N . GLY B 1 153 ? -11.148 1.756 -4.477 1 96.81 153 GLY B N 1
ATOM 3079 C CA . GLY B 1 153 ? -10.594 3.088 -4.66 1 96.81 153 GLY B CA 1
ATOM 3080 C C . GLY B 1 153 ? -11.461 4.18 -4.062 1 96.81 153 GLY B C 1
ATOM 3081 O O . GLY B 1 153 ? -10.953 5.105 -3.424 1 96.81 153 GLY B O 1
ATOM 3082 N N . MET B 1 154 ? -12.758 4.031 -4.246 1 95.81 154 MET B N 1
ATOM 3083 C CA . MET B 1 154 ? -13.711 4.98 -3.68 1 95.81 154 MET B CA 1
ATOM 3084 C C . MET B 1 154 ? -13.664 4.953 -2.154 1 95.81 154 MET B C 1
ATOM 3086 O O . MET B 1 154 ? -13.703 6 -1.509 1 95.81 154 MET B O 1
ATOM 3090 N N . GLN B 1 155 ? -13.641 3.795 -1.661 1 95 155 GLN B N 1
ATOM 3091 C CA . GLN B 1 155 ? -13.602 3.633 -0.212 1 95 155 GLN B CA 1
ATOM 3092 C C . GLN B 1 155 ? -12.344 4.258 0.38 1 95 155 GLN B C 1
ATOM 3094 O O . GLN B 1 155 ? -12.406 4.941 1.405 1 95 155 GLN B O 1
ATOM 3099 N N . ASN B 1 156 ? -11.203 4.023 -0.223 1 94.06 156 ASN B N 1
ATOM 3100 C CA . ASN B 1 156 ? -9.969 4.641 0.239 1 94.06 156 ASN B CA 1
ATOM 3101 C C . ASN B 1 156 ? -10.039 6.164 0.168 1 94.06 156 ASN B C 1
ATOM 3103 O O . ASN B 1 156 ? -9.57 6.855 1.071 1 94.06 156 ASN B O 1
ATOM 3107 N N . GLY B 1 157 ? -10.57 6.672 -0.918 1 91.81 157 GLY B N 1
ATOM 3108 C CA . GLY B 1 157 ? -10.758 8.109 -1.02 1 91.81 157 GLY B CA 1
ATOM 3109 C C . GLY B 1 157 ? -11.625 8.68 0.09 1 91.81 157 GLY B C 1
ATOM 3110 O O . GLY B 1 157 ? -11.328 9.742 0.637 1 91.81 157 GLY B O 1
ATOM 3111 N N . LEU B 1 158 ? -12.641 7.969 0.405 1 90.25 158 LEU B N 1
ATOM 3112 C CA . LEU B 1 158 ? -13.578 8.391 1.441 1 90.25 158 LEU B CA 1
ATOM 3113 C C . LEU B 1 158 ? -12.891 8.461 2.801 1 90.25 158 LEU B C 1
ATOM 3115 O O . LEU B 1 158 ? -13.008 9.461 3.508 1 90.25 158 LEU B O 1
ATOM 3119 N N . THR B 1 159 ? -12.094 7.473 3.133 1 88.06 159 THR B N 1
ATOM 3120 C CA . THR B 1 159 ? -11.492 7.383 4.461 1 88.06 159 THR B CA 1
ATOM 3121 C C . THR B 1 159 ? -10.273 8.297 4.562 1 88.06 159 THR B C 1
ATOM 3123 O O . THR B 1 159 ? -9.859 8.656 5.664 1 88.06 159 THR B O 1
ATOM 3126 N N . SER B 1 160 ? -9.688 8.672 3.461 1 84.5 160 SER B N 1
ATOM 3127 C CA . SER B 1 160 ? -8.578 9.625 3.441 1 84.5 160 SER B CA 1
ATOM 3128 C C . SER B 1 160 ? -9.047 11.016 3.84 1 84.5 160 SER B C 1
ATOM 3130 O O . SER B 1 160 ? -8.234 11.875 4.199 1 84.5 160 SER B O 1
ATOM 3132 N N . SER B 1 161 ? -10.281 11.266 3.74 1 74.31 161 SER B N 1
ATOM 3133 C CA . SER B 1 161 ? -10.812 12.594 3.996 1 74.31 161 SER B CA 1
ATOM 3134 C C . SER B 1 161 ? -11.188 12.773 5.465 1 74.31 161 SER B C 1
ATOM 3136 O O . SER B 1 161 ? -11.664 13.836 5.863 1 74.31 161 SER B O 1
ATOM 3138 N N . PHE B 1 162 ? -10.883 11.617 6.219 1 68.25 162 PHE B N 1
ATOM 3139 C CA . PHE B 1 162 ? -11.188 11.727 7.641 1 68.25 162 PHE B CA 1
ATOM 3140 C C . PHE B 1 162 ? -10.211 12.672 8.336 1 68.25 162 PHE B C 1
ATOM 3142 O O . PHE B 1 162 ? -9 12.602 8.094 1 68.25 162 PHE B O 1
ATOM 3149 N N . ARG B 1 163 ? -10.719 13.609 9.016 1 58.69 163 ARG B N 1
ATOM 3150 C CA . ARG B 1 163 ? -9.984 14.672 9.688 1 58.69 163 ARG B CA 1
ATOM 3151 C C . ARG B 1 163 ? -8.977 14.102 10.68 1 58.69 163 ARG B C 1
ATOM 3153 O O . ARG B 1 163 ? -9.305 13.219 11.477 1 58.69 163 ARG B O 1
ATOM 3160 N N . GLY B 1 164 ? -7.801 14.656 10.695 1 55.97 164 GLY B N 1
ATOM 3161 C CA . GLY B 1 164 ? -6.781 14.414 11.703 1 55.97 164 GLY B CA 1
ATOM 3162 C C . GLY B 1 164 ? -6.066 13.086 11.523 1 55.97 164 GLY B C 1
ATOM 3163 O O . GLY B 1 164 ? -5.023 12.852 12.141 1 55.97 164 GLY B O 1
ATOM 3164 N N . MET B 1 165 ? -6.797 12.172 10.812 1 59.38 165 MET B N 1
ATOM 3165 C CA . MET B 1 165 ? -6.09 10.898 10.664 1 59.38 165 MET B CA 1
ATOM 3166 C C . MET B 1 165 ? -6.371 10.273 9.305 1 59.38 165 MET B C 1
ATOM 3168 O O . MET B 1 165 ? -7.512 9.914 9.008 1 59.38 165 MET B O 1
ATOM 3172 N N . ALA B 1 166 ? -5.445 10.422 8.383 1 61.72 166 ALA B N 1
ATOM 3173 C CA . ALA B 1 166 ? -5.637 9.727 7.113 1 61.72 166 ALA B CA 1
ATOM 3174 C C . ALA B 1 166 ? -5.52 8.211 7.297 1 61.72 166 ALA B C 1
ATOM 3176 O O . ALA B 1 166 ? -4.41 7.68 7.41 1 61.72 166 ALA B O 1
ATOM 3177 N N . VAL B 1 167 ? -6.75 7.52 7.609 1 73.69 167 VAL B N 1
ATOM 3178 C CA . VAL B 1 167 ? -6.781 6.062 7.723 1 73.69 167 VAL B CA 1
ATOM 3179 C C . VAL B 1 167 ? -7.316 5.457 6.426 1 73.69 167 VAL B C 1
ATOM 3181 O O . VAL B 1 167 ? -8.445 5.742 6.02 1 73.69 167 VAL B O 1
ATOM 3184 N N . ARG B 1 168 ? -6.422 4.906 5.684 1 80.75 168 ARG B N 1
ATOM 3185 C CA . ARG B 1 168 ? -6.824 4.215 4.461 1 80.75 168 ARG B CA 1
ATOM 3186 C C . ARG B 1 168 ? -7 2.721 4.711 1 80.75 168 ARG B C 1
ATOM 3188 O O . ARG B 1 168 ? -6.227 2.117 5.457 1 80.75 168 ARG B O 1
ATOM 3195 N N . THR B 1 169 ? -8.023 2.158 4.105 1 87.25 169 THR B N 1
ATOM 3196 C CA . THR B 1 169 ? -8.484 0.823 4.477 1 87.25 169 THR B CA 1
ATOM 3197 C C . THR B 1 169 ? -7.664 -0.248 3.764 1 87.25 169 THR B C 1
ATOM 3199 O O . THR B 1 169 ? -7.668 -1.412 4.168 1 87.25 169 THR B O 1
ATOM 3202 N N . THR B 1 170 ? -7.004 0.121 2.684 1 86.94 170 THR B N 1
ATOM 3203 C CA . THR B 1 170 ? -6.207 -0.875 1.979 1 86.94 170 THR B CA 1
ATOM 3204 C C . THR B 1 170 ? -4.758 -0.409 1.838 1 86.94 170 THR B C 1
ATOM 3206 O O . THR B 1 170 ? -4.059 -0.814 0.908 1 86.94 170 THR B O 1
ATOM 3209 N N . HIS B 1 171 ? -4.355 0.455 2.604 1 85.25 171 HIS B N 1
ATOM 3210 C CA . HIS B 1 171 ? -3.01 1.01 2.518 1 85.25 171 HIS B CA 1
ATOM 3211 C C . HIS B 1 171 ? -2.105 0.434 3.602 1 85.25 171 HIS B C 1
ATOM 3213 O O . HIS B 1 171 ? -1.525 1.181 4.395 1 85.25 171 HIS B O 1
ATOM 3219 N N . PHE B 1 172 ? -1.746 -0.76 3.514 1 90.06 172 PHE B N 1
ATOM 3220 C CA . PHE B 1 172 ? -1.123 -1.369 4.684 1 90.06 172 PHE B CA 1
ATOM 3221 C C . PHE B 1 172 ? 0.396 -1.291 4.59 1 90.06 172 PHE B C 1
ATOM 3223 O O . PHE B 1 172 ? 1.091 -1.403 5.602 1 90.06 172 PHE B O 1
ATOM 3230 N N . THR B 1 173 ? 0.93 -1.072 3.404 1 91.44 173 THR B N 1
ATOM 3231 C CA . THR B 1 173 ? 2.355 -0.765 3.354 1 91.44 173 THR B CA 1
ATOM 3232 C C . THR B 1 173 ? 2.66 0.515 4.125 1 91.44 173 THR B C 1
ATOM 3234 O O . THR B 1 173 ? 3.586 0.549 4.938 1 91.44 173 THR B O 1
ATOM 3237 N N . GLY B 1 174 ? 1.84 1.523 3.912 1 89.25 174 GLY B N 1
ATOM 3238 C CA . GLY B 1 174 ? 1.98 2.76 4.664 1 89.25 174 GLY B CA 1
ATOM 3239 C C . GLY B 1 174 ? 1.673 2.598 6.141 1 89.25 174 GLY B C 1
ATOM 3240 O O . GLY B 1 174 ? 2.377 3.146 6.992 1 89.25 174 GLY B O 1
ATOM 3241 N N . THR B 1 175 ? 0.703 1.84 6.469 1 90.19 175 THR B N 1
ATOM 3242 C CA . THR B 1 175 ? 0.279 1.632 7.848 1 90.19 175 THR B CA 1
ATOM 3243 C C . THR B 1 175 ? 1.374 0.936 8.648 1 90.19 175 THR B C 1
ATOM 3245 O O . THR B 1 175 ? 1.709 1.365 9.758 1 90.19 175 THR B O 1
ATOM 3248 N N . VAL B 1 176 ? 1.921 -0.049 8.062 1 93.56 176 VAL B N 1
ATOM 3249 C CA . VAL B 1 176 ? 2.965 -0.797 8.758 1 93.56 176 VAL B CA 1
ATOM 3250 C C . VAL B 1 176 ? 4.211 0.073 8.898 1 93.56 176 VAL B C 1
ATOM 3252 O O . VAL B 1 176 ? 4.887 0.032 9.93 1 93.56 176 VAL B O 1
ATOM 3255 N N . THR B 1 177 ? 4.488 0.83 7.863 1 92.94 177 THR B N 1
ATOM 3256 C CA . THR B 1 177 ? 5.594 1.775 7.961 1 92.94 177 THR B CA 1
ATOM 3257 C C . THR B 1 177 ? 5.363 2.762 9.102 1 92.94 177 THR B C 1
ATOM 3259 O O . THR B 1 177 ? 6.246 2.977 9.938 1 92.94 177 THR B O 1
ATOM 3262 N N . ASP B 1 178 ? 4.18 3.35 9.188 1 89.94 178 ASP B N 1
ATOM 3263 C CA . ASP B 1 178 ? 3.855 4.324 10.227 1 89.94 178 ASP B CA 1
ATOM 3264 C C . ASP B 1 178 ? 3.947 3.693 11.609 1 89.94 178 ASP B C 1
ATOM 3266 O O . ASP B 1 178 ? 4.5 4.297 12.539 1 89.94 178 ASP B O 1
ATOM 3270 N N . LEU B 1 179 ? 3.398 2.537 11.727 1 91.19 179 LEU B N 1
ATOM 3271 C CA . LEU B 1 179 ? 3.463 1.833 13.008 1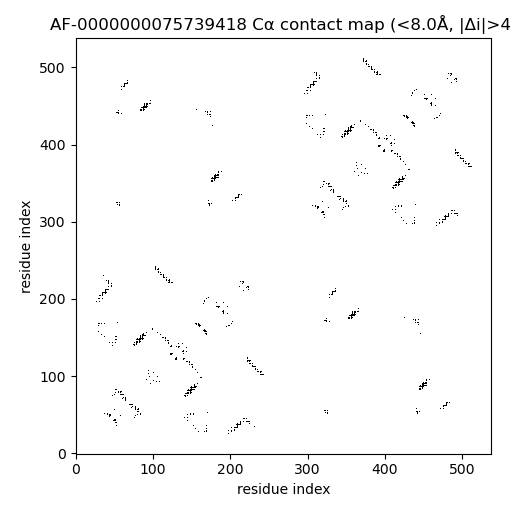 91.19 179 LEU B CA 1
ATOM 3272 C C . LEU B 1 179 ? 4.91 1.574 13.414 1 91.19 179 LEU B C 1
ATOM 3274 O O . LEU B 1 179 ? 5.258 1.7 14.586 1 91.19 179 LEU B O 1
ATOM 3278 N N . GLY B 1 180 ? 5.68 1.169 12.461 1 93.62 180 GLY B N 1
ATOM 3279 C CA . GLY B 1 180 ? 7.094 0.954 12.734 1 93.62 180 GLY B CA 1
ATOM 3280 C C . GLY B 1 180 ? 7.816 2.219 13.156 1 93.62 180 GLY B C 1
ATOM 3281 O O . GLY B 1 180 ? 8.555 2.219 14.141 1 93.62 180 GLY B O 1
ATOM 3282 N N . LEU B 1 181 ? 7.605 3.266 12.414 1 90.31 181 LEU B N 1
ATOM 3283 C CA . LEU B 1 181 ? 8.25 4.535 12.734 1 90.31 181 LEU B CA 1
ATOM 3284 C C . LEU B 1 181 ? 7.828 5.027 14.117 1 90.31 181 LEU B C 1
ATOM 3286 O O . LEU B 1 181 ? 8.656 5.512 14.883 1 90.31 181 LEU B O 1
ATOM 3290 N N . MET B 1 182 ? 6.551 4.969 14.438 1 88.81 182 MET B N 1
ATOM 3291 C CA . MET B 1 182 ? 6.055 5.387 15.742 1 88.81 182 MET B CA 1
ATOM 3292 C C . MET B 1 182 ? 6.742 4.609 16.859 1 88.81 182 MET B C 1
ATOM 3294 O O . MET B 1 182 ? 7.133 5.191 17.875 1 88.81 182 MET B O 1
ATOM 3298 N N . LEU B 1 183 ? 6.879 3.369 16.672 1 90.12 183 LEU B N 1
ATOM 3299 C CA . LEU B 1 183 ? 7.523 2.523 17.672 1 90.12 183 LEU B CA 1
ATOM 3300 C C . LEU B 1 183 ? 9.016 2.832 17.766 1 90.12 183 LEU B C 1
ATOM 3302 O O . LEU B 1 183 ? 9.578 2.885 18.859 1 90.12 183 LEU B O 1
ATOM 3306 N N . GLY B 1 184 ? 9.609 2.992 16.641 1 90.94 184 GLY B N 1
ATOM 3307 C CA . GLY B 1 184 ? 11.031 3.305 16.609 1 90.94 184 GLY B CA 1
ATOM 3308 C C . GLY B 1 184 ? 11.359 4.637 17.266 1 90.94 184 GLY B C 1
ATOM 3309 O O . GLY B 1 184 ? 12.398 4.785 17.891 1 90.94 184 GLY B O 1
ATOM 3310 N N . ARG B 1 185 ? 10.406 5.547 17.094 1 86.56 185 ARG B N 1
ATOM 3311 C CA . ARG B 1 185 ? 10.617 6.891 17.625 1 86.56 185 ARG B CA 1
ATOM 3312 C C . ARG B 1 185 ? 10.117 7.004 19.047 1 86.56 185 ARG B C 1
ATOM 3314 O O . ARG B 1 185 ? 10.266 8.047 19.688 1 86.56 185 ARG B O 1
ATOM 3321 N N . ALA B 1 186 ? 9.398 6.004 19.547 1 81.69 186 ALA B N 1
ATOM 3322 C CA . ALA B 1 186 ? 8.703 6.043 20.828 1 81.69 186 ALA B CA 1
ATOM 3323 C C . ALA B 1 186 ? 9.656 6.398 21.969 1 81.69 186 ALA B C 1
ATOM 3325 O O . ALA B 1 186 ? 9.273 7.086 22.922 1 81.69 186 ALA B O 1
ATOM 3326 N N . ARG B 1 187 ? 10.734 5.855 21.969 1 69.38 187 ARG B N 1
ATOM 3327 C CA . ARG B 1 187 ? 11.664 6.148 23.062 1 69.38 187 ARG B CA 1
ATOM 3328 C C . ARG B 1 187 ? 11.93 7.645 23.156 1 69.38 187 ARG B C 1
ATOM 3330 O O . ARG B 1 187 ? 12.172 8.172 24.25 1 69.38 187 ARG B O 1
ATOM 3337 N N . ARG B 1 188 ? 11.68 8.312 22.141 1 63.62 188 ARG B N 1
ATOM 3338 C CA . ARG B 1 188 ? 12.031 9.734 22.141 1 63.62 188 ARG B CA 1
ATOM 3339 C C . ARG B 1 188 ? 10.781 10.602 22.266 1 63.62 188 ARG B C 1
ATOM 3341 O O . ARG B 1 188 ? 10.82 11.664 22.891 1 63.62 188 ARG B O 1
ATOM 3348 N N . GLU B 1 189 ? 9.68 10.266 21.672 1 63.03 189 GLU B N 1
ATOM 3349 C CA . GLU B 1 189 ? 8.539 11.164 21.531 1 63.03 189 GLU B CA 1
ATOM 3350 C C . GLU B 1 189 ? 7.312 10.617 22.25 1 63.03 189 GLU B C 1
ATOM 3352 O O . GLU B 1 189 ? 6.32 11.328 22.438 1 63.03 189 GLU B O 1
ATOM 3357 N N . GLY B 1 190 ? 7.453 9.617 22.969 1 65.31 190 GLY B N 1
ATOM 3358 C CA . GLY B 1 190 ? 6.223 8.984 23.422 1 65.31 190 GLY B CA 1
ATOM 3359 C C . GLY B 1 190 ? 5.359 8.484 22.281 1 65.31 190 GLY B C 1
ATOM 3360 O O . GLY B 1 190 ? 5.617 8.789 21.109 1 65.31 190 GLY B O 1
ATOM 3361 N N . ILE B 1 191 ? 4.641 7.508 22.359 1 62.5 191 ILE B N 1
ATOM 3362 C CA . ILE B 1 191 ? 3.777 6.965 21.312 1 62.5 191 ILE B CA 1
ATOM 3363 C C . ILE B 1 191 ? 2.424 7.672 21.359 1 62.5 191 ILE B C 1
ATOM 3365 O O . ILE B 1 191 ? 1.804 7.785 22.406 1 62.5 191 ILE B O 1
ATOM 3369 N N . GLU B 1 192 ? 2.129 8.484 20.203 1 67.62 192 GLU B N 1
ATOM 3370 C CA . GLU B 1 192 ? 0.725 8.859 20.094 1 67.62 192 GLU B CA 1
ATOM 3371 C C . GLU B 1 192 ? -0.177 7.633 20.047 1 67.62 192 GLU B C 1
ATOM 3373 O O . GLU B 1 192 ? -0.428 7.082 18.969 1 67.62 192 GLU B O 1
ATOM 3378 N N . SER B 1 193 ? -0.596 7.148 21.078 1 78.88 193 SER B N 1
ATOM 3379 C CA . SER B 1 193 ? -1.213 5.852 21.344 1 78.88 193 SER B CA 1
ATOM 3380 C C . SER B 1 193 ? -2.514 5.691 20.562 1 78.88 193 SER B C 1
ATOM 3382 O O . SER B 1 193 ? -2.814 4.602 20.062 1 78.88 193 SER B O 1
ATOM 3384 N N . TRP B 1 194 ? -3.113 6.746 20.234 1 81.62 194 TRP B N 1
ATOM 3385 C CA . TRP B 1 194 ? -4.41 6.625 19.578 1 81.62 194 TRP B CA 1
ATOM 3386 C C . TRP B 1 194 ? -4.242 6.305 18.109 1 81.62 194 TRP B C 1
ATOM 3388 O O . TRP B 1 194 ? -4.895 5.395 17.578 1 81.62 194 TRP B O 1
ATOM 3398 N N . LYS B 1 195 ? -3.361 7.02 17.453 1 83.5 195 LYS B N 1
ATOM 3399 C CA . LYS B 1 195 ? -3.115 6.77 16.031 1 83.5 195 LYS B CA 1
ATOM 3400 C C . LYS B 1 195 ? -2.609 5.348 15.805 1 83.5 195 LYS B C 1
ATOM 3402 O O . LYS B 1 195 ? -3.047 4.672 14.867 1 83.5 195 LYS B O 1
ATOM 3407 N N . ALA B 1 196 ? -1.742 4.934 16.672 1 86.75 196 ALA B N 1
ATOM 3408 C CA . ALA B 1 196 ? -1.204 3.578 16.578 1 86.75 196 ALA B CA 1
ATOM 3409 C C . ALA B 1 196 ? -2.305 2.535 16.75 1 86.75 196 ALA B C 1
ATOM 3411 O O . ALA B 1 196 ? -2.324 1.521 16.047 1 86.75 196 ALA B O 1
ATOM 3412 N N . ALA B 1 197 ? -3.184 2.861 17.625 1 85.88 197 ALA B N 1
ATOM 3413 C CA . ALA B 1 197 ? -4.281 1.936 17.906 1 85.88 197 ALA B CA 1
ATOM 3414 C C . ALA B 1 197 ? -5.227 1.839 16.703 1 85.88 197 ALA B C 1
ATOM 3416 O O . ALA B 1 197 ? -5.676 0.747 16.344 1 85.88 197 ALA B O 1
ATOM 3417 N N . VAL B 1 198 ? -5.48 2.926 16.109 1 86.44 198 VAL B N 1
ATOM 3418 C CA . VAL B 1 198 ? -6.375 2.955 14.953 1 86.44 198 VAL B CA 1
ATOM 3419 C C . VAL B 1 198 ? -5.746 2.184 13.789 1 86.44 198 VAL B C 1
ATOM 3421 O O . VAL B 1 198 ? -6.406 1.354 13.164 1 86.44 198 VAL B O 1
ATOM 3424 N N . LEU B 1 199 ? -4.484 2.398 13.586 1 89.75 199 LEU B N 1
ATOM 3425 C CA . LEU B 1 199 ? -3.783 1.737 12.492 1 89.75 199 LEU B CA 1
ATOM 3426 C C . LEU B 1 199 ? -3.701 0.233 12.727 1 89.75 199 LEU B C 1
ATOM 3428 O O . LEU B 1 199 ? -3.975 -0.557 11.82 1 89.75 199 LEU B O 1
ATOM 3432 N N . ALA B 1 200 ? -3.414 -0.124 13.953 1 90.94 200 ALA B N 1
ATOM 3433 C CA . ALA B 1 200 ? -3.305 -1.541 14.289 1 90.94 200 ALA B CA 1
ATOM 3434 C C . ALA B 1 200 ? -4.656 -2.24 14.164 1 90.94 200 ALA B C 1
ATOM 3436 O O . ALA B 1 200 ? -4.742 -3.354 13.641 1 90.94 200 ALA B O 1
ATOM 3437 N N . LEU B 1 201 ? -5.648 -1.578 14.602 1 91.25 201 LEU B N 1
ATOM 3438 C CA . LEU B 1 201 ? -6.984 -2.168 14.555 1 91.25 201 LEU B CA 1
ATOM 3439 C C . LEU B 1 201 ? -7.449 -2.346 13.109 1 91.25 201 LEU B C 1
ATOM 3441 O O . LEU B 1 201 ? -8.039 -3.371 12.766 1 91.25 201 LEU B O 1
ATOM 3445 N N . THR B 1 202 ? -7.203 -1.346 12.312 1 92.56 202 THR B N 1
ATOM 3446 C CA . THR B 1 202 ? -7.598 -1.453 10.906 1 92.56 202 THR B CA 1
ATOM 3447 C C . THR B 1 202 ? -6.859 -2.6 10.227 1 92.56 202 THR B C 1
ATOM 3449 O O . THR B 1 202 ? -7.441 -3.322 9.414 1 92.56 202 THR B O 1
ATOM 3452 N N . LEU B 1 203 ? -5.629 -2.799 10.602 1 93.5 203 LEU B N 1
ATOM 3453 C CA . LEU B 1 203 ? -4.836 -3.893 10.055 1 93.5 203 LEU B CA 1
ATOM 3454 C C . LEU B 1 203 ? -5.426 -5.242 10.445 1 93.5 203 LEU B C 1
ATOM 3456 O O . LEU B 1 203 ? -5.609 -6.117 9.594 1 93.5 203 LEU B O 1
ATOM 3460 N N . VAL B 1 204 ? -5.785 -5.395 11.688 1 94.88 204 VAL B N 1
ATOM 3461 C CA . VAL B 1 204 ? -6.312 -6.652 12.203 1 94.88 204 VAL B CA 1
ATOM 3462 C C . VAL B 1 204 ? -7.684 -6.93 11.586 1 94.88 204 VAL B C 1
ATOM 3464 O O . VAL B 1 204 ? -7.973 -8.055 11.18 1 94.88 204 VAL B O 1
ATOM 3467 N N . LEU B 1 205 ? -8.516 -5.922 11.531 1 95.81 205 LEU B N 1
ATOM 3468 C CA . LEU B 1 205 ? -9.859 -6.113 10.977 1 95.81 205 LEU B CA 1
ATOM 3469 C C . LEU B 1 205 ? -9.797 -6.402 9.484 1 95.81 205 LEU B C 1
ATOM 3471 O O . LEU B 1 205 ? -10.625 -7.152 8.961 1 95.81 205 LEU B O 1
ATOM 3475 N N . PHE B 1 206 ? -8.867 -5.832 8.812 1 96.12 206 PHE B N 1
ATOM 3476 C CA . PHE B 1 206 ? -8.625 -6.168 7.414 1 96.12 206 PHE B CA 1
ATOM 3477 C C . PHE B 1 206 ? -8.266 -7.641 7.27 1 96.12 206 PHE B C 1
ATOM 3479 O O . PHE B 1 206 ? -8.773 -8.328 6.375 1 96.12 206 PHE B O 1
ATOM 3486 N N . LEU B 1 207 ? -7.363 -8.125 8.156 1 95.44 207 LEU B N 1
ATOM 3487 C CA . LEU B 1 207 ? -6.949 -9.523 8.156 1 95.44 207 LEU B CA 1
ATOM 3488 C C . LEU B 1 207 ? -8.141 -10.445 8.391 1 95.44 207 LEU B C 1
ATOM 3490 O O . LEU B 1 207 ? -8.32 -11.438 7.688 1 95.44 207 LEU B O 1
ATOM 3494 N N . VAL B 1 208 ? -8.953 -10.109 9.336 1 96.69 208 VAL B N 1
ATOM 3495 C CA . VAL B 1 208 ? -10.141 -10.891 9.656 1 96.69 208 VAL B CA 1
ATOM 3496 C C . VAL B 1 208 ? -11.109 -10.867 8.477 1 96.69 208 VAL B C 1
ATOM 3498 O O . VAL B 1 208 ? -11.734 -11.883 8.164 1 96.69 208 VAL B O 1
ATOM 3501 N N . GLY B 1 209 ? -11.258 -9.711 7.879 1 97.31 209 GLY B N 1
ATOM 3502 C CA . GLY B 1 209 ? -12.062 -9.617 6.668 1 97.31 209 GLY B CA 1
ATOM 3503 C C . GLY B 1 209 ? -11.57 -10.523 5.555 1 97.31 209 GLY B C 1
ATOM 3504 O O . GLY B 1 209 ? -12.367 -11.148 4.855 1 97.31 209 GLY B O 1
ATOM 3505 N N . GLY B 1 210 ? -10.242 -10.547 5.41 1 95.75 210 GLY B N 1
ATOM 3506 C CA . GLY B 1 210 ? -9.656 -11.445 4.43 1 95.75 210 GLY B CA 1
ATOM 3507 C C . GLY B 1 210 ? -9.969 -12.906 4.703 1 95.75 210 GLY B C 1
ATOM 3508 O O . GLY B 1 210 ? -10.273 -13.664 3.779 1 95.75 210 GLY B O 1
ATOM 3509 N N . ALA B 1 211 ? -9.883 -13.305 5.926 1 95.88 211 ALA B N 1
ATOM 3510 C CA . ALA B 1 211 ? -10.234 -14.672 6.312 1 95.88 211 ALA B CA 1
ATOM 3511 C C . ALA B 1 211 ? -11.695 -14.977 6 1 95.88 211 ALA B C 1
ATOM 3513 O O . ALA B 1 211 ? -12.008 -16.016 5.418 1 95.88 211 ALA B O 1
ATOM 3514 N N . ALA B 1 212 ? -12.555 -14.062 6.355 1 97.25 212 ALA B N 1
ATOM 3515 C CA . ALA B 1 212 ? -13.984 -14.219 6.086 1 97.25 212 ALA B CA 1
ATOM 3516 C C . ALA B 1 212 ? -14.25 -14.266 4.582 1 97.25 212 ALA B C 1
ATOM 3518 O O . ALA B 1 212 ? -15.094 -15.039 4.121 1 97.25 212 ALA B O 1
ATOM 3519 N N . GLY B 1 213 ? -13.562 -13.406 3.844 1 96.44 213 GLY B N 1
ATOM 3520 C CA . GLY B 1 213 ? -13.711 -13.391 2.398 1 96.44 213 GLY B CA 1
ATOM 3521 C C . GLY B 1 213 ? -13.336 -14.703 1.743 1 96.44 213 GLY B C 1
ATOM 3522 O O . GLY B 1 213 ? -14.008 -15.148 0.807 1 96.44 213 GLY B O 1
ATOM 3523 N N . LEU B 1 214 ? -12.258 -15.297 2.252 1 94.12 214 LEU B N 1
ATOM 3524 C CA . LEU B 1 214 ? -11.867 -16.594 1.722 1 94.12 214 LEU B CA 1
ATOM 3525 C C . LEU B 1 214 ? -12.93 -17.641 2.031 1 94.12 214 LEU B C 1
ATOM 3527 O O . LEU B 1 214 ? -13.336 -18.406 1.146 1 94.12 214 LEU B O 1
ATOM 3531 N N . LEU B 1 215 ? -13.398 -17.719 3.227 1 95 215 LEU B N 1
ATOM 3532 C CA . LEU B 1 215 ? -14.344 -18.734 3.666 1 95 215 LEU B CA 1
ATOM 3533 C C . LEU B 1 215 ? -15.664 -18.609 2.912 1 95 215 LEU B C 1
ATOM 3535 O O . LEU B 1 215 ? -16.188 -19.609 2.391 1 95 215 LEU B O 1
ATOM 3539 N N . ILE B 1 216 ? -16.156 -17.438 2.785 1 96.19 216 ILE B N 1
ATOM 3540 C CA . ILE B 1 216 ? -17.453 -17.219 2.154 1 96.19 216 ILE B CA 1
ATOM 3541 C C . ILE B 1 216 ? -17.297 -17.234 0.635 1 96.19 216 ILE B C 1
ATOM 3543 O O . ILE B 1 216 ? -18.172 -17.734 -0.079 1 96.19 216 ILE B O 1
ATOM 3547 N N . GLY B 1 217 ? -16.234 -16.719 0.188 1 94 217 GLY B N 1
ATOM 3548 C CA . GLY B 1 217 ? -15.969 -16.688 -1.242 1 94 217 GLY B CA 1
ATOM 3549 C C . GLY B 1 217 ? -15.82 -18.062 -1.851 1 94 217 GLY B C 1
ATOM 3550 O O . GLY B 1 217 ? -16.188 -18.281 -3.008 1 94 217 GLY B O 1
ATOM 3551 N N . THR B 1 218 ? -15.211 -19 -1.107 1 92.12 218 THR B N 1
ATOM 3552 C CA . THR B 1 218 ? -15.047 -20.359 -1.593 1 92.12 218 THR B CA 1
ATOM 3553 C C . THR B 1 218 ? -16.406 -21.031 -1.778 1 92.12 218 THR B C 1
ATOM 3555 O O . THR B 1 218 ? -16.562 -21.891 -2.645 1 92.12 218 THR B O 1
ATOM 3558 N N . TRP B 1 219 ? -17.406 -20.547 -1.048 1 93.25 219 TRP B N 1
ATOM 3559 C CA . TRP B 1 219 ? -18.734 -21.156 -1.106 1 93.25 219 TRP B CA 1
ATOM 3560 C C . TRP B 1 219 ? -19.609 -20.422 -2.111 1 93.25 219 TRP B C 1
ATOM 3562 O O . TRP B 1 219 ? -20.344 -21.062 -2.883 1 93.25 219 TRP B O 1
ATOM 3572 N N . LEU B 1 220 ? -19.484 -19.109 -2.205 1 93.44 220 LEU B N 1
ATOM 3573 C CA . LEU B 1 220 ? -20.453 -18.312 -2.955 1 93.44 220 LEU B CA 1
ATOM 3574 C C . LEU B 1 220 ? -19.828 -17.766 -4.23 1 93.44 220 LEU B C 1
ATOM 3576 O O . LEU B 1 220 ? -20.531 -17.188 -5.07 1 93.44 220 LEU B O 1
ATOM 3580 N N . GLY B 1 221 ? -18.531 -17.938 -4.34 1 91.06 221 GLY B N 1
ATOM 3581 C CA . GLY B 1 221 ? -17.875 -17.328 -5.492 1 91.06 221 GLY B CA 1
ATOM 3582 C C . GLY B 1 221 ? -18.078 -15.82 -5.57 1 91.06 221 GLY B C 1
ATOM 3583 O O . GLY B 1 221 ? -17.922 -15.117 -4.574 1 91.06 221 GLY B O 1
ATOM 3584 N N . GLY B 1 222 ? -18.438 -15.336 -6.719 1 90.69 222 GLY B N 1
ATOM 3585 C CA . GLY B 1 222 ? -18.641 -13.914 -6.945 1 90.69 222 GLY B CA 1
ATOM 3586 C C . GLY B 1 222 ? -19.797 -13.352 -6.145 1 90.69 222 GLY B C 1
ATOM 3587 O O . GLY B 1 222 ? -19.812 -12.156 -5.816 1 90.69 222 GLY B O 1
ATOM 3588 N N . TYR B 1 223 ? -20.766 -14.188 -5.789 1 94.31 223 TYR B N 1
ATOM 3589 C CA . TYR B 1 22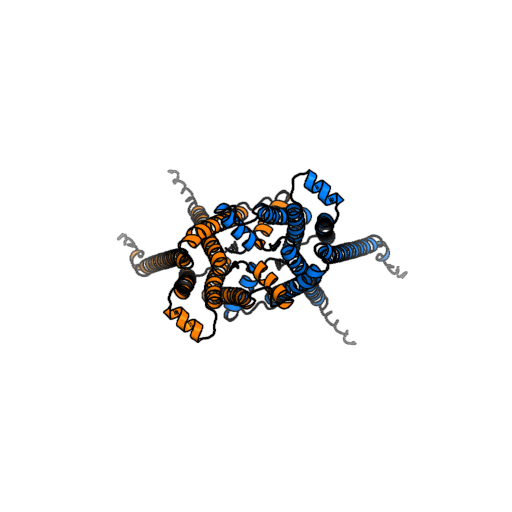3 ? -21.938 -13.742 -5.031 1 94.31 223 TYR B CA 1
ATOM 3590 C C . TYR B 1 223 ? -21.531 -13.297 -3.629 1 94.31 223 TYR B C 1
ATOM 3592 O O . TYR B 1 223 ? -22.297 -12.617 -2.943 1 94.31 223 TYR B O 1
ATOM 3600 N N . ALA B 1 224 ? -20.375 -13.688 -3.201 1 96.38 224 ALA B N 1
ATOM 3601 C CA . ALA B 1 224 ? -19.875 -13.273 -1.889 1 96.38 224 ALA B CA 1
ATOM 3602 C C . ALA B 1 224 ? -19.766 -11.758 -1.792 1 96.38 224 ALA B C 1
ATOM 3604 O O . ALA B 1 224 ? -19.859 -11.188 -0.699 1 96.38 224 ALA B O 1
ATOM 3605 N N . LEU B 1 225 ? -19.641 -11.117 -2.922 1 97.06 225 LEU B N 1
ATOM 3606 C CA . LEU B 1 225 ? -19.469 -9.672 -2.949 1 97.06 225 LEU B CA 1
ATOM 3607 C C . LEU B 1 225 ? -20.766 -8.953 -2.594 1 97.06 225 LEU B C 1
ATOM 3609 O O . LEU B 1 225 ? -20.75 -7.758 -2.305 1 97.06 225 LEU B O 1
ATOM 3613 N N . LEU B 1 226 ? -21.859 -9.641 -2.533 1 97.12 226 LEU B N 1
ATOM 3614 C CA . LEU B 1 226 ? -23.141 -9.047 -2.17 1 97.12 226 LEU B CA 1
ATOM 3615 C C . LEU B 1 226 ? -23.156 -8.672 -0.692 1 97.12 226 LEU B C 1
ATOM 3617 O O . LEU B 1 226 ? -23.859 -7.73 -0.297 1 97.12 226 LEU B O 1
ATOM 3621 N N . LEU B 1 227 ? -22.391 -9.367 0.084 1 97.62 227 LEU B N 1
ATOM 3622 C CA . LEU B 1 227 ? -22.344 -9.094 1.516 1 97.62 227 LEU B CA 1
ATOM 3623 C C . LEU B 1 227 ? -21.703 -7.734 1.792 1 97.62 227 LEU B C 1
ATOM 3625 O O . LEU B 1 227 ? -22.312 -6.879 2.447 1 97.62 227 LEU B O 1
ATOM 3629 N N . PRO B 1 228 ? -20.5 -7.535 1.279 1 98.12 228 PRO B N 1
ATOM 3630 C CA . PRO B 1 228 ? -19.953 -6.188 1.459 1 98.12 228 PRO B CA 1
ATOM 3631 C C . PRO B 1 228 ? -20.797 -5.113 0.786 1 98.12 228 PRO B C 1
ATOM 3633 O O . PRO B 1 228 ? -20.875 -3.982 1.277 1 98.12 228 PRO B O 1
ATOM 3636 N N . ALA B 1 229 ? -21.391 -5.402 -0.332 1 98 229 ALA B N 1
ATOM 3637 C CA . ALA B 1 229 ? -22.297 -4.453 -0.969 1 98 229 ALA B CA 1
ATOM 3638 C C . ALA B 1 229 ? -23.438 -4.062 -0.027 1 98 229 ALA B C 1
ATOM 3640 O O . ALA B 1 229 ? -23.75 -2.879 0.129 1 98 229 ALA B O 1
ATOM 3641 N N . ALA B 1 230 ? -24.031 -5.055 0.568 1 97.94 230 ALA B N 1
ATOM 3642 C CA . ALA B 1 230 ? -25.109 -4.82 1.511 1 97.94 230 ALA B CA 1
ATOM 3643 C C . ALA B 1 230 ? -24.641 -4.012 2.713 1 97.94 230 ALA B C 1
ATOM 3645 O O . ALA B 1 230 ? -25.344 -3.109 3.18 1 97.94 230 ALA B O 1
ATOM 3646 N N . ALA B 1 231 ? -23.5 -4.383 3.213 1 97.62 231 ALA B N 1
ATOM 3647 C CA . ALA B 1 231 ? -22.938 -3.656 4.348 1 97.62 231 ALA B CA 1
ATOM 3648 C C . ALA B 1 231 ? -22.734 -2.18 4.012 1 97.62 231 ALA B C 1
ATOM 3650 O O . ALA B 1 231 ? -23.094 -1.304 4.805 1 97.62 231 ALA B O 1
ATOM 3651 N N . CYS B 1 232 ? -22.156 -1.9 2.857 1 96.94 232 CYS B N 1
ATOM 3652 C CA . CYS B 1 232 ? -21.953 -0.521 2.428 1 96.94 232 CYS B CA 1
ATOM 3653 C C . CYS B 1 232 ? -23.281 0.208 2.285 1 96.94 232 CYS B C 1
ATOM 3655 O O . CYS B 1 232 ? -23.391 1.383 2.637 1 96.94 232 CYS B O 1
ATOM 3657 N N . ALA B 1 233 ? -24.297 -0.442 1.758 1 96.81 233 ALA B N 1
ATOM 3658 C CA . ALA B 1 233 ? -25.625 0.149 1.612 1 96.81 233 ALA B CA 1
ATOM 3659 C C . ALA B 1 233 ? -26.219 0.513 2.971 1 96.81 233 ALA B C 1
ATOM 3661 O O . ALA B 1 233 ? -26.844 1.562 3.119 1 96.81 233 ALA B O 1
ATOM 3662 N N . VAL B 1 234 ? -26.047 -0.335 3.928 1 96.12 234 VAL B N 1
ATOM 3663 C CA . VAL B 1 234 ? -26.547 -0.081 5.277 1 96.12 234 VAL B CA 1
ATOM 3664 C C . VAL B 1 234 ? -25.844 1.145 5.863 1 96.12 234 VAL B C 1
ATOM 3666 O O . VAL B 1 234 ? -26.5 2.01 6.457 1 96.12 234 VAL B O 1
ATOM 3669 N N . PHE B 1 235 ? -24.5 1.214 5.699 1 93.81 235 PHE B N 1
ATOM 3670 C CA . PHE B 1 235 ? -23.766 2.385 6.168 1 93.81 235 PHE B CA 1
ATOM 3671 C C . PHE B 1 235 ? -24.281 3.648 5.484 1 93.81 235 PHE B C 1
ATOM 3673 O O . PHE B 1 235 ? -24.453 4.684 6.129 1 93.81 235 PHE B O 1
ATOM 3680 N N . ALA B 1 236 ? -24.453 3.59 4.199 1 94 236 ALA B N 1
ATOM 3681 C CA . ALA B 1 236 ? -24.969 4.734 3.449 1 94 236 ALA B CA 1
ATOM 3682 C C . ALA B 1 236 ? -26.328 5.191 3.994 1 94 236 ALA B C 1
ATOM 3684 O O . ALA B 1 236 ? -26.547 6.387 4.184 1 94 236 ALA B O 1
ATOM 3685 N N . ALA B 1 237 ? -27.219 4.281 4.309 1 93.31 237 ALA B N 1
ATOM 3686 C CA . ALA B 1 237 ? -28.547 4.582 4.836 1 93.31 237 ALA B CA 1
ATOM 3687 C C . ALA B 1 237 ? -28.453 5.242 6.207 1 93.31 237 ALA B C 1
ATOM 3689 O O . ALA B 1 237 ? -29.219 6.16 6.512 1 93.31 237 ALA B O 1
ATOM 3690 N N . THR B 1 238 ? -27.547 4.723 7.035 1 89.44 238 THR B N 1
ATOM 3691 C CA . THR B 1 238 ? -27.375 5.285 8.367 1 89.44 238 THR B CA 1
ATOM 3692 C C . THR B 1 238 ? -26.922 6.738 8.289 1 89.44 238 THR B C 1
ATOM 3694 O O . THR B 1 238 ? -27.375 7.578 9.07 1 89.44 238 THR B O 1
ATOM 3697 N N . TYR B 1 239 ? -26.062 7.016 7.371 1 84.62 239 TYR B N 1
ATOM 3698 C CA . TYR B 1 239 ? -25.594 8.383 7.203 1 84.62 239 TYR B CA 1
ATOM 3699 C C . TYR B 1 239 ? -26.703 9.289 6.688 1 84.62 239 TYR B C 1
ATOM 3701 O O . TYR B 1 239 ? -26.828 10.438 7.109 1 84.62 239 TYR B O 1
ATOM 3709 N N . LEU B 1 240 ? -27.516 8.836 5.809 1 85.75 240 LEU B N 1
ATOM 3710 C CA . LEU B 1 240 ? -28.625 9.617 5.258 1 85.75 240 LEU B CA 1
ATOM 3711 C C . LEU B 1 240 ? -29.672 9.898 6.324 1 85.75 240 LEU B C 1
ATOM 3713 O O . LEU B 1 240 ? -30.234 11 6.371 1 85.75 240 LEU B O 1
ATOM 3717 N N . LEU B 1 241 ? -29.906 8.93 7.152 1 84 241 LEU B N 1
ATOM 3718 C CA . LEU B 1 241 ? -30.906 9.086 8.195 1 84 241 LEU B CA 1
ATOM 3719 C C . LEU B 1 241 ? -30.438 10.047 9.273 1 84 241 LEU B C 1
ATOM 3721 O O . LEU B 1 241 ? -31.219 10.82 9.82 1 84 241 LEU B O 1
ATOM 3725 N N . ARG B 1 242 ? -29.188 9.953 9.602 1 79.06 242 ARG B N 1
ATOM 3726 C CA . ARG B 1 242 ? -28.625 10.844 10.617 1 79.06 242 ARG B CA 1
ATOM 3727 C C . ARG B 1 242 ? -28.547 12.273 10.102 1 79.06 242 ARG B C 1
ATOM 3729 O O . ARG B 1 242 ? -28.688 13.227 10.875 1 79.06 242 ARG B O 1
ATOM 3736 N N . SER B 1 243 ? -28.172 12.438 8.891 1 74.19 243 SER B N 1
ATOM 3737 C CA . SER B 1 243 ? -28.094 13.773 8.305 1 74.19 243 SER B CA 1
ATOM 3738 C C . SER B 1 243 ? -29.469 14.414 8.227 1 74.19 243 SER B C 1
ATOM 3740 O O . SER B 1 243 ? -29.609 15.633 8.375 1 74.19 243 SER B O 1
ATOM 3742 N N . ARG B 1 244 ? -30.453 13.664 7.973 1 66.25 244 ARG B N 1
ATOM 3743 C CA . ARG B 1 244 ? -31.828 14.18 7.914 1 66.25 244 ARG B CA 1
ATOM 3744 C C . ARG B 1 244 ? -32.312 14.578 9.305 1 66.25 244 ARG B C 1
ATOM 3746 O O . ARG B 1 244 ? -33.062 15.562 9.445 1 66.25 244 ARG B O 1
ATOM 3753 N N . LYS B 1 245 ? -31.891 13.867 10.312 1 62.81 245 LYS B N 1
ATOM 3754 C CA . LYS B 1 245 ? -32.312 14.18 11.672 1 62.81 245 LYS B CA 1
ATOM 3755 C C . LYS B 1 245 ? -31.688 15.477 12.164 1 62.81 245 LYS B C 1
ATOM 3757 O O . LYS B 1 245 ? -32.344 16.266 12.859 1 62.81 245 LYS B O 1
ATOM 3762 N N . THR B 1 246 ? -30.469 15.648 11.773 1 55.72 246 THR B N 1
ATOM 3763 C CA . THR B 1 246 ? -29.828 16.891 12.219 1 55.72 246 THR B CA 1
ATOM 3764 C C . THR B 1 246 ? -30.422 18.094 11.484 1 55.72 246 THR B C 1
ATOM 3766 O O . THR B 1 246 ? -30.547 19.172 12.062 1 55.72 246 THR B O 1
ATOM 3769 N N . LYS B 1 247 ? -30.797 17.938 10.242 1 57.72 247 LYS B N 1
ATOM 3770 C CA . LYS B 1 247 ? -31.406 19.031 9.516 1 57.72 247 LYS B CA 1
ATOM 3771 C C . LYS B 1 247 ? -32.781 19.375 10.086 1 57.72 247 LYS B C 1
ATOM 3773 O O . LYS B 1 247 ? -33.156 20.547 10.164 1 57.72 247 LYS B O 1
ATOM 3778 N N . VAL B 1 248 ? -33.531 18.375 10.469 1 52.5 248 VAL B N 1
ATOM 3779 C CA . VAL B 1 248 ? -34.875 18.609 11.008 1 52.5 248 VAL B CA 1
ATOM 3780 C C . VAL B 1 248 ? -34.75 19.266 12.383 1 52.5 248 VAL B C 1
ATOM 3782 O O . VAL B 1 248 ? -35.531 20.172 12.703 1 52.5 248 VAL B O 1
ATOM 3785 N N . ALA B 1 249 ? -33.75 18.891 13.086 1 54.66 249 ALA B N 1
ATOM 3786 C CA . ALA B 1 249 ? -33.594 19.453 14.422 1 54.66 249 ALA B CA 1
ATOM 3787 C C . ALA B 1 249 ? -33.25 20.938 14.352 1 54.66 249 ALA B C 1
ATOM 3789 O O . ALA B 1 249 ? -33.75 21.734 15.156 1 54.66 249 ALA B O 1
ATOM 3790 N N . THR B 1 250 ? -32.469 21.266 13.391 1 54.94 250 THR B N 1
ATOM 3791 C CA . THR B 1 250 ? -32.094 22.672 13.25 1 54.94 250 THR B CA 1
ATOM 3792 C C . THR B 1 250 ? -33.25 23.469 12.672 1 54.94 250 THR B C 1
ATOM 3794 O O . THR B 1 250 ? -33.438 24.641 13.031 1 54.94 250 THR B O 1
ATOM 3797 N N . ALA B 1 251 ? -34 22.891 11.758 1 59.38 251 ALA B N 1
ATOM 3798 C CA . ALA B 1 251 ? -35.125 23.562 11.133 1 59.38 251 ALA B CA 1
ATOM 3799 C C . ALA B 1 251 ? -36.219 23.828 12.148 1 59.38 251 ALA B C 1
ATOM 3801 O O . ALA B 1 251 ? -36.875 24.875 12.109 1 59.38 251 ALA B O 1
ATOM 3802 N N . THR B 1 252 ? -36.5 22.922 12.984 1 56.53 252 THR B N 1
ATOM 3803 C CA . THR B 1 252 ? -37.531 23.078 14 1 56.53 252 THR B CA 1
ATOM 3804 C C . THR B 1 252 ? -37.125 24.156 15 1 56.53 252 THR B C 1
ATOM 3806 O O . THR B 1 252 ? -38 24.938 15.445 1 56.53 252 THR B O 1
ATOM 3809 N N . THR B 1 253 ? -35.781 24.234 15.25 1 56.22 253 THR B N 1
ATOM 3810 C CA . THR B 1 253 ? -35.344 25.25 16.203 1 56.22 253 THR B CA 1
ATOM 3811 C C . THR B 1 253 ? -35.406 26.641 15.578 1 56.22 253 THR B C 1
ATOM 3813 O O . THR B 1 253 ? -35.719 27.609 16.266 1 56.22 253 THR B O 1
ATOM 3816 N N . ALA B 1 254 ? -35.219 26.75 14.203 1 60.22 254 ALA B N 1
ATOM 3817 C CA . ALA B 1 254 ? -35.281 28.031 13.5 1 60.22 254 ALA B CA 1
ATOM 3818 C C . ALA B 1 254 ? -36.719 28.5 13.352 1 60.22 254 ALA B C 1
ATOM 3820 O O . ALA B 1 254 ? -37 29.703 13.336 1 60.22 254 ALA B O 1
ATOM 3821 N N . GLU B 1 255 ? -37.594 27.688 13.164 1 57.03 255 GLU B N 1
ATOM 3822 C CA . GLU B 1 255 ? -39 28.031 12.945 1 57.03 255 GLU B CA 1
ATOM 3823 C C . GLU B 1 255 ? -39.656 28.5 14.242 1 57.03 255 GLU B C 1
ATOM 3825 O O . GLU B 1 255 ? -40.625 29.281 14.211 1 57.03 255 GLU B O 1
ATOM 3830 N N . ASN B 1 256 ? -39.219 27.938 15.297 1 47.41 256 ASN B N 1
ATOM 3831 C CA . ASN B 1 256 ? -39.906 28.391 16.5 1 47.41 256 ASN B CA 1
ATOM 3832 C C . ASN B 1 256 ? -39.156 29.516 17.188 1 47.41 256 ASN B C 1
ATOM 3834 O O . ASN B 1 256 ? -38.531 29.297 18.219 1 47.41 256 ASN B O 1
ATOM 3838 N N . PRO B 1 257 ? -38.656 30.531 16.391 1 50.19 257 PRO B N 1
ATOM 3839 C CA . PRO B 1 257 ? -38 31.641 17.094 1 50.19 257 PRO B CA 1
ATOM 3840 C C . PRO B 1 257 ? -38.906 32.312 18.141 1 50.19 257 PRO B C 1
ATOM 3842 O O . PRO B 1 257 ? -38.438 33.094 18.969 1 50.19 257 PRO B O 1
ATOM 3845 N N . ALA B 1 258 ? -40.25 32.188 17.844 1 50.66 258 ALA B N 1
ATOM 3846 C CA . ALA B 1 258 ? -41.25 33 18.594 1 50.66 258 ALA B CA 1
ATOM 3847 C C . ALA B 1 258 ? -41.188 32.656 20.078 1 50.66 258 ALA B C 1
ATOM 3849 O O . ALA B 1 258 ? -41.625 33.469 20.906 1 50.66 258 ALA B O 1
ATOM 3850 N N . ARG B 1 259 ? -40.812 31.344 20.297 1 45.97 259 ARG B N 1
ATOM 3851 C CA . ARG B 1 259 ? -41.188 31 21.672 1 45.97 259 ARG B CA 1
ATOM 3852 C C . ARG B 1 259 ? -40.25 31.656 22.688 1 45.97 259 ARG B C 1
ATOM 3854 O O . ARG B 1 259 ? -40.562 31.719 23.875 1 45.97 259 ARG B O 1
ATOM 3861 N N . ASP B 1 260 ? -39.031 31.984 22.188 1 42.44 260 ASP B N 1
ATOM 3862 C CA . ASP B 1 260 ? -38.125 32.438 23.25 1 42.44 260 ASP B CA 1
ATOM 3863 C C . ASP B 1 260 ? -38.375 33.906 23.578 1 42.44 260 ASP B C 1
ATOM 3865 O O . ASP B 1 260 ? -37.625 34.531 24.312 1 42.44 260 ASP B O 1
ATOM 3869 N N . VAL B 1 261 ? -39.281 34.625 22.719 1 43.53 261 VAL B N 1
ATOM 3870 C CA . VAL B 1 261 ? -39.594 35.969 23.156 1 43.53 261 VAL B CA 1
ATOM 3871 C C . VAL B 1 261 ? -40.406 35.906 24.438 1 43.53 261 VAL B C 1
ATOM 3873 O O . VAL B 1 261 ? -41.594 35.531 24.422 1 43.53 261 VAL B O 1
ATOM 3876 N N . GLY B 1 262 ? -39.969 35.188 25.5 1 38 262 GLY B N 1
ATOM 3877 C CA . GLY B 1 262 ? -40.531 35.156 26.844 1 38 262 GLY B CA 1
ATOM 3878 C C . GLY B 1 262 ? -41.156 36.469 27.281 1 38 262 GLY B C 1
ATOM 3879 O O . GLY B 1 262 ? -40.875 37.531 26.703 1 38 262 GLY B O 1
ATOM 3880 N N . GLU B 1 263 ? -42.281 36.406 28.141 1 42.78 263 GLU B N 1
ATOM 3881 C CA . GLU B 1 263 ? -43.219 37.188 28.922 1 42.78 263 GLU B CA 1
ATOM 3882 C C . GLU B 1 263 ? -42.531 38.312 29.672 1 42.78 263 GLU B C 1
ATOM 3884 O O . GLU B 1 263 ? -41.719 38.062 30.578 1 42.78 263 GLU B O 1
ATOM 3889 N N . THR B 1 264 ? -41.906 39.312 29.031 1 39.53 264 THR B N 1
ATOM 3890 C CA . THR B 1 264 ? -41.562 40.531 29.75 1 39.53 264 THR B CA 1
ATOM 3891 C C . THR B 1 264 ? -42.719 40.969 30.672 1 39.53 264 THR B C 1
ATOM 3893 O O . THR B 1 264 ? -43.844 41.188 30.203 1 39.53 264 THR B O 1
ATOM 3896 N N . ALA B 1 265 ? -42.781 40.5 32 1 42.09 265 ALA B N 1
ATOM 3897 C CA . ALA B 1 265 ? -43.625 40.812 33.156 1 42.09 265 ALA B CA 1
ATOM 3898 C C . ALA B 1 265 ? -43.875 42.312 33.25 1 42.09 265 ALA B C 1
ATOM 3900 O O . ALA B 1 265 ? -42.938 43.094 33.344 1 42.09 265 ALA B O 1
ATOM 3901 N N . THR B 1 266 ? -44.75 42.812 32.438 1 39.75 266 THR B N 1
ATOM 3902 C CA . THR B 1 266 ? -45.344 44.125 32.688 1 39.75 266 THR B CA 1
ATOM 3903 C C . THR B 1 266 ? -45.688 44.281 34.156 1 39.75 266 THR B C 1
ATOM 3905 O O . THR B 1 266 ? -46.562 43.625 34.688 1 39.75 266 THR B O 1
ATOM 3908 N N . VAL B 1 267 ? -44.688 44.375 35.094 1 36.47 267 VAL B N 1
ATOM 3909 C CA . VAL B 1 267 ? -44.875 44.812 36.469 1 36.47 267 VAL B CA 1
ATOM 3910 C C . VAL B 1 267 ? -45.594 46.156 36.469 1 36.47 267 VAL B C 1
ATOM 3912 O O . VAL B 1 267 ? -45.094 47.156 35.969 1 36.47 267 VAL B O 1
ATOM 3915 N N . THR B 1 268 ? -46.875 46.125 36.219 1 35.69 268 THR B N 1
ATOM 3916 C CA . THR B 1 268 ? -47.781 47.25 36.562 1 35.69 268 THR B CA 1
ATOM 3917 C C . THR B 1 268 ? -47.5 47.75 37.969 1 35.69 268 THR B C 1
ATOM 3919 O O . THR B 1 268 ? -47.656 47.031 38.938 1 35.69 268 THR B O 1
ATOM 3922 N N . VAL B 1 269 ? -46.375 48.594 38.125 1 32.03 269 VAL B N 1
ATOM 3923 C CA . VAL B 1 269 ? -46.438 49.469 39.281 1 32.03 269 VAL B CA 1
ATOM 3924 C C . VAL B 1 269 ? -47.531 50.5 39.062 1 32.03 269 VAL B C 1
ATOM 3926 O O . VAL B 1 269 ? -47.75 51 37.938 1 32.03 269 VAL B O 1
#

Sequence (538 aa):
MKPHPGTRPQSLATGHDGHLSSKRVLLSYSGSLAFIAGFVNAVGLLLLAFPVGNLTGVTTQLGMNTANPWLYEGHILAAILMGFWIGAITAGAILGNNQHPRGSHHAIVLTVEAILLMLASLGVEETQVKAGIQALGVEEPVVQALFIAAALGMQNGLTSSFRGMAVRTTHFTGTVTDLGLMLGRARREGIESWKAAVLALTLVLFLVGGAAGLLIGTWLGGYALLLPAAACAVFAATYLLRSRKTKVATATTAENPARDVGETATVTVMKPHPGTRPQSLATGHDGHLSSKRVLLSYSGSLAFIAGFVNAVGLLLLAFPVGNLTGVTTQLGMNTANPWLYEGHILAAILMGFWIGAITAGAILGNNQHPRGSHHAIVLTVEAILLMLASLGVEETQVKAGIQALGVEEPVVQALFIAAALGMQNGLTSSFRGMAVRTTHFTGTVTDLGLMLGRARREGIESWKAAVLALTLVLFLVGGAAGLLIGTWLGGYALLLPAAACAVFAATYLLRSRKTKVATATTAENPARDVGETATVTV

pLDDT: mean 79.03, std 19.27, range [31.8, 98.12]

Solvent-accessible surface area (backbone atoms only — not comparable to full-atom values): 25912 Å² total; per-residue (Å²): 137,78,82,75,82,77,81,72,78,78,74,80,61,70,66,61,58,59,54,52,52,48,48,52,50,48,46,51,51,50,25,51,50,3,19,41,44,15,19,51,25,26,33,33,24,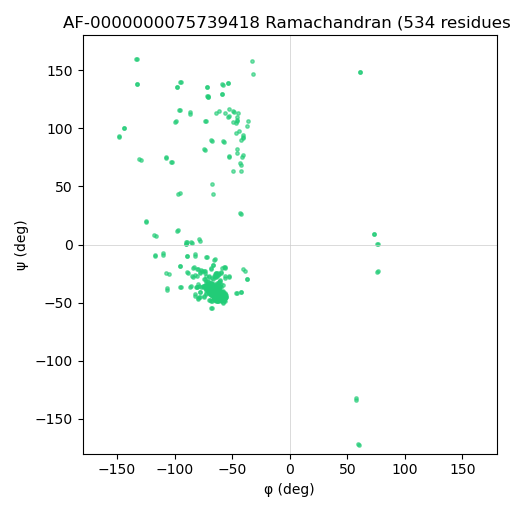74,74,68,77,41,52,43,50,18,41,32,46,40,39,28,50,45,14,29,18,73,67,38,63,85,73,44,68,54,65,42,42,50,26,17,54,51,18,19,31,52,16,1,20,51,26,15,50,64,41,46,84,46,70,65,54,52,47,60,41,55,18,51,52,28,39,53,29,16,49,29,25,39,48,31,18,45,42,73,67,35,66,67,49,38,52,52,36,50,70,71,71,40,56,64,66,33,54,32,33,22,27,46,6,16,25,49,18,25,51,32,29,55,34,46,51,39,69,98,44,73,52,48,48,48,30,38,36,50,44,41,31,50,48,13,27,45,59,26,24,21,87,76,69,54,61,67,58,63,62,50,48,49,49,51,45,26,52,51,31,14,22,51,16,1,18,49,14,38,63,44,19,74,73,47,45,53,56,40,36,43,55,54,16,48,50,30,39,50,53,16,49,52,30,46,54,52,46,50,50,53,51,49,54,53,50,56,55,63,69,54,59,66,68,74,70,62,84,76,76,78,74,80,123,135,80,80,74,82,76,81,72,78,77,74,80,60,69,67,61,57,58,53,52,52,47,49,53,51,46,45,52,51,49,26,51,50,2,20,40,43,15,19,50,25,26,32,33,26,73,76,67,76,40,53,42,49,21,39,32,46,41,40,28,49,46,14,28,19,72,68,37,63,85,73,45,68,51,63,44,42,49,25,17,54,50,18,18,30,51,17,0,20,51,26,15,49,64,39,45,83,47,70,64,54,53,46,59,43,56,18,51,52,28,38,52,29,16,50,28,25,38,48,30,19,46,40,74,67,36,65,68,49,38,50,52,37,50,70,69,73,42,56,66,67,34,56,33,32,23,27,45,6,16,25,50,18,24,50,31,28,55,32,47,50,38,71,99,44,73,51,49,49,46,29,39,33,51,44,42,32,50,50,13,27,45,59,25,24,22,88,76,69,53,62,70,60,62,63,49,47,50,50,51,46,26,52,51,30,14,22,52,16,1,19,49,14,38,62,45,19,74,73,46,46,54,55,40,37,43,54,52,16,50,52,31,39,51,53,17,49,53,30,46,53,52,47,50,49,54,51,50,54,50,51,56,55,61,69,52,59,68,68,73,68,62,84,77,77,76,73,80,124

Organism: Mycobacterium marinum (strain ATCC BAA-535 / M) (NCBI:txid216594)

InterPro domains:
  IPR010699 Protein of unknown function DUF1275 [PF06912] (33-237)

Nearest PDB structures (foldseek):
  8jhr-assembly1_A  TM=2.738E-01  e=2.132E-01  Homo sapiens
  6kki-assembly1_A  TM=5.756E-01  e=4.941E+00  Escherichia coli K-12
  8ex6-assembly1_A  TM=2.800E-01  e=7.562E-01  Homo sapiens
  8ex4-assembly1_A  TM=2.633E-01  e=1.072E+00  Homo sapiens
  8jhr-assembly1_A  TM=2.739E-01  e=2.285E-01  Homo sapiens

Secondary structure (DSSP, 8-state):
-------------HHHHHHHHHHHHHHHHHHHHHHHHHHHHHHHHHHHSS-TT-HHHHHHHHHHHHH-TTSS-HHHHHHHHHHHHHHHHHHHHHHTT-SS--HHHHHHHHHHHHHHHHHHHHHHH-HHHHHHHHHTT--HHHHHHHHHHHHHHHHHHHHHTSTT----TT-HHHHHHHHHHHHHHHHHH---HHHHHHHHHHHHHHHHHHHHHHHHHHHHGGGGGHHHHHHHHHHHHHHHHHHHHHHHHHHHHHH--GGGS--------/-------------HHHHHHHHHHHHHHHHHHHHHHHHHHHHHHHHHHHSS-TT-HHHHHHHHHHHHH-TTSS-HHHHHHHHHHHHHHHHHHHHHHTT-SS--HHHHHHHHHHHHHHHHHHHHHHH-HHHHHHHHHTT--HHHHHHHHHHHHHHHHHHHHHTSTT----TT-HHHHHHHHHHHHHHHHHH---HHHHHHHHHHHHHHHHHHHHHHHHHHHHGGGGGHHHHHHHHHHHHHHHHHHHHHHHHHHHHHH--GGGS--------